Protein AF-A0A0V1B555-F1 (afdb_monomer)

Structure (mmCIF, N/CA/C/O backbone):
data_AF-A0A0V1B555-F1
#
_entry.id   AF-A0A0V1B555-F1
#
loop_
_atom_site.group_PDB
_atom_site.id
_atom_site.type_symbol
_atom_site.label_atom_id
_atom_site.label_alt_id
_atom_site.label_comp_id
_atom_site.label_asym_id
_atom_site.label_entity_id
_atom_site.label_seq_id
_atom_site.pdbx_PDB_ins_code
_atom_site.Cartn_x
_atom_site.Cartn_y
_atom_site.Cartn_z
_atom_site.occupancy
_atom_site.B_iso_or_equiv
_atom_site.auth_seq_id
_atom_site.auth_comp_id
_atom_site.auth_asym_id
_atom_site.auth_atom_id
_atom_site.pdbx_PDB_model_num
ATOM 1 N N . LEU A 1 1 ? -11.849 28.705 -17.197 1.00 39.59 1 LEU A N 1
ATOM 2 C CA . LEU A 1 1 ? -11.695 29.721 -18.259 1.00 39.59 1 LEU A CA 1
ATOM 3 C C . LEU A 1 1 ? -12.670 30.840 -17.964 1.00 39.59 1 LEU A C 1
ATOM 5 O O . LEU A 1 1 ? -13.853 30.551 -17.900 1.00 39.59 1 LEU A O 1
ATOM 9 N N . MET A 1 2 ? -12.175 32.055 -17.742 1.00 25.78 2 MET A N 1
ATOM 10 C CA . MET A 1 2 ? -12.916 33.311 -17.897 1.00 25.78 2 MET A CA 1
ATOM 11 C C . MET A 1 2 ? -11.899 34.450 -17.825 1.00 25.78 2 MET A C 1
ATOM 13 O O . MET A 1 2 ? -11.070 34.484 -16.919 1.00 25.78 2 MET A O 1
ATOM 17 N N . THR A 1 3 ? -11.952 35.348 -18.799 1.00 30.78 3 THR A N 1
ATOM 18 C CA . THR A 1 3 ? -11.217 36.614 -18.827 1.00 30.78 3 THR A CA 1
ATOM 19 C C . THR A 1 3 ? -12.235 37.735 -18.736 1.00 30.78 3 THR A C 1
ATOM 21 O O . THR A 1 3 ? -13.197 37.736 -19.501 1.00 30.78 3 THR A O 1
ATOM 24 N N . LEU A 1 4 ? -12.008 38.699 -17.850 1.00 29.58 4 LEU A N 1
ATOM 25 C CA . LEU A 1 4 ? -12.704 39.980 -17.871 1.00 29.58 4 LEU A CA 1
ATOM 26 C C . LEU A 1 4 ? -11.669 41.069 -18.128 1.00 29.58 4 LEU A C 1
ATOM 28 O O . LEU A 1 4 ? -10.691 41.181 -17.390 1.00 29.58 4 LEU A O 1
ATOM 32 N N . ALA A 1 5 ? -11.886 41.843 -19.188 1.00 42.44 5 ALA A N 1
ATOM 33 C CA . ALA A 1 5 ? -11.232 43.130 -19.349 1.00 42.44 5 ALA A CA 1
ATOM 34 C C . ALA A 1 5 ? -11.948 44.143 -18.445 1.00 42.44 5 ALA A C 1
ATOM 36 O O . ALA A 1 5 ? -13.176 44.137 -18.354 1.00 42.44 5 ALA A O 1
ATOM 37 N N . GLY A 1 6 ? -11.182 44.992 -17.770 1.00 32.12 6 GLY A N 1
ATOM 38 C CA . GLY A 1 6 ? -11.702 46.016 -16.874 1.00 32.12 6 GLY A CA 1
ATOM 39 C C . GLY A 1 6 ? -10.570 46.932 -16.439 1.00 32.12 6 GLY A C 1
ATOM 40 O O . GLY A 1 6 ? -9.560 46.468 -15.911 1.00 32.12 6 GLY A O 1
ATOM 41 N N . GLU A 1 7 ? -10.716 48.221 -16.718 1.00 39.16 7 GLU A N 1
ATOM 42 C CA . GLU A 1 7 ? -9.719 49.230 -16.375 1.00 39.16 7 GLU A CA 1
ATOM 43 C C . GLU A 1 7 ? -9.753 49.582 -14.878 1.00 39.16 7 GLU A C 1
ATOM 45 O O . GLU A 1 7 ? -10.722 49.316 -14.170 1.00 39.16 7 GLU A O 1
ATOM 50 N N . GLN A 1 8 ? -8.647 50.169 -14.418 1.00 44.22 8 GLN A N 1
ATOM 51 C CA . GLN A 1 8 ? -8.380 50.760 -13.099 1.00 44.22 8 GLN A CA 1
ATOM 52 C C . GLN A 1 8 ? -9.547 50.837 -12.083 1.00 44.22 8 GLN A C 1
ATOM 54 O O . GLN A 1 8 ? -10.144 51.893 -11.887 1.00 44.22 8 GLN A O 1
ATOM 59 N N . LEU A 1 9 ? -9.764 49.774 -11.301 1.00 38.91 9 LEU A N 1
ATOM 60 C CA . LEU A 1 9 ? -10.493 49.844 -10.027 1.00 38.91 9 LEU A CA 1
ATOM 61 C C . LEU A 1 9 ? -9.848 48.911 -8.992 1.00 38.91 9 LEU A C 1
ATOM 63 O O . LEU A 1 9 ? -9.563 47.753 -9.284 1.00 38.91 9 LEU A O 1
ATOM 67 N N . PHE A 1 10 ? -9.619 49.412 -7.772 1.00 48.78 10 PHE A N 1
ATOM 68 C CA . PHE A 1 10 ? -9.087 48.637 -6.642 1.00 48.78 10 PHE A CA 1
ATOM 69 C C . PHE A 1 10 ? -10.227 48.060 -5.778 1.00 48.78 10 PHE A C 1
ATOM 71 O O . PHE A 1 10 ? -10.895 48.833 -5.088 1.00 48.78 10 PHE A O 1
ATOM 78 N N . PRO A 1 11 ? -10.387 46.729 -5.665 1.00 44.84 11 PRO A N 1
ATOM 79 C CA . PRO A 1 11 ? -11.173 46.108 -4.607 1.00 44.84 11 PRO A CA 1
ATOM 80 C C . PRO A 1 11 ? -10.235 45.593 -3.504 1.00 44.84 11 PRO A C 1
ATOM 82 O O . PRO A 1 11 ? -9.543 44.592 -3.674 1.00 44.84 11 PRO A O 1
ATOM 85 N N . LYS A 1 12 ? -10.212 46.254 -2.337 1.00 46.78 12 LYS A N 1
ATOM 86 C CA . LYS A 1 12 ? -9.406 45.801 -1.179 1.00 46.78 12 LYS A CA 1
ATOM 87 C C . LYS A 1 12 ? -9.960 44.556 -0.465 1.00 46.78 12 LYS A C 1
ATOM 89 O O . LYS A 1 12 ? -9.291 44.032 0.419 1.00 46.78 12 LYS A O 1
ATOM 94 N N . HIS A 1 13 ? -11.140 44.070 -0.852 1.00 40.22 13 HIS A N 1
ATOM 95 C CA . HIS A 1 13 ? -11.745 42.852 -0.317 1.00 40.22 13 HIS A CA 1
ATOM 96 C C . HIS A 1 13 ? -12.261 41.960 -1.447 1.00 40.22 13 HIS A C 1
ATOM 98 O O . HIS A 1 13 ? -13.140 42.359 -2.208 1.00 40.22 13 HIS A O 1
ATOM 104 N N . PHE A 1 14 ? -11.755 40.728 -1.508 1.00 44.47 14 PHE A N 1
ATOM 105 C CA . PHE A 1 14 ? -12.387 39.651 -2.263 1.00 44.47 14 PHE A CA 1
ATOM 106 C C . PHE A 1 14 ? -13.458 39.008 -1.380 1.00 44.47 14 PHE A C 1
ATOM 108 O O . PHE A 1 14 ? -13.135 38.373 -0.377 1.00 44.47 14 PHE A O 1
ATOM 115 N N . VAL A 1 15 ? -14.727 39.177 -1.751 1.00 47.31 15 VAL A N 1
ATOM 116 C CA . VAL A 1 15 ? -15.867 38.495 -1.127 1.00 47.31 15 VAL A CA 1
ATOM 117 C C . VAL A 1 15 ? -16.459 37.543 -2.161 1.00 47.31 15 VAL A C 1
ATOM 119 O O . VAL A 1 15 ? -16.786 37.956 -3.270 1.00 47.31 15 VAL A O 1
ATOM 122 N N . GLY A 1 16 ? -16.570 36.264 -1.813 1.00 51.78 16 GLY A N 1
ATOM 123 C CA . GLY A 1 16 ? -17.077 35.225 -2.704 1.00 51.78 16 GLY A CA 1
ATOM 124 C C . GLY A 1 16 ? -17.182 33.876 -1.998 1.00 51.78 16 GLY A C 1
ATOM 125 O O . GLY A 1 16 ? -16.506 33.633 -0.997 1.00 51.78 16 GLY A O 1
ATOM 126 N N . LEU A 1 17 ? -18.046 33.002 -2.511 1.00 43.44 17 LEU A N 1
ATOM 127 C CA . LEU A 1 17 ? -18.261 31.666 -1.957 1.00 43.44 17 LEU A CA 1
ATOM 128 C C . LEU A 1 17 ? -17.142 30.717 -2.406 1.00 43.44 17 LEU A C 1
ATOM 130 O O . LEU A 1 17 ? -17.042 30.365 -3.582 1.00 43.44 17 LEU A O 1
ATOM 134 N N . PHE A 1 18 ? -16.316 30.273 -1.457 1.00 46.25 18 PHE A N 1
ATOM 135 C CA . PHE A 1 18 ? -15.329 29.216 -1.678 1.00 46.25 18 PHE A CA 1
ATOM 136 C C . PHE A 1 18 ? -16.022 27.850 -1.775 1.00 46.25 18 PHE A C 1
ATOM 138 O O . PHE A 1 18 ? -16.146 27.129 -0.790 1.00 46.25 18 PHE A O 1
ATOM 145 N N . MET A 1 19 ? -16.463 27.499 -2.982 1.00 44.47 19 MET A N 1
ATOM 146 C CA . MET A 1 19 ? -16.998 26.175 -3.305 1.00 44.47 19 MET A CA 1
ATOM 147 C C . MET A 1 19 ? -15.840 25.185 -3.540 1.00 44.47 19 MET A C 1
ATOM 149 O O . MET A 1 19 ? -14.990 25.462 -4.395 1.00 44.47 19 MET A O 1
ATOM 153 N N . PRO A 1 20 ? -15.775 24.028 -2.853 1.00 46.34 20 PRO A N 1
ATOM 154 C CA . PRO A 1 20 ? -14.777 23.008 -3.157 1.00 46.34 20 PRO A CA 1
ATOM 155 C C . PRO A 1 20 ? -15.030 22.428 -4.557 1.00 46.34 20 PRO A C 1
ATOM 157 O O . PRO A 1 20 ? -16.097 21.885 -4.852 1.00 46.34 20 PRO A O 1
ATOM 160 N N . LYS A 1 21 ? -14.039 22.538 -5.450 1.00 44.16 21 LYS A N 1
ATOM 161 C CA . LYS A 1 21 ? -14.103 21.896 -6.768 1.00 44.16 21 LYS A CA 1
ATOM 162 C C . LYS A 1 21 ? -13.955 20.386 -6.582 1.00 44.16 21 LYS A C 1
ATOM 164 O O . LYS A 1 21 ? -12.920 19.940 -6.102 1.00 44.16 21 LYS A O 1
ATOM 169 N N . GLN A 1 22 ? -14.952 19.621 -7.023 1.00 46.81 22 GLN A N 1
ATOM 170 C CA . GLN A 1 22 ? -14.894 18.159 -7.032 1.00 46.81 22 GLN A CA 1
ATOM 171 C C . GLN A 1 22 ? -13.668 17.674 -7.825 1.00 46.81 22 GLN A C 1
ATOM 173 O O . GLN A 1 22 ? -13.570 17.894 -9.035 1.00 46.81 22 GLN A O 1
ATOM 178 N N . SER A 1 23 ? -12.748 17.015 -7.129 1.00 52.19 23 SER A N 1
ATOM 179 C CA . SER A 1 23 ? -11.781 16.080 -7.697 1.00 52.19 23 SER A CA 1
ATOM 180 C C . SER A 1 23 ? -12.293 14.649 -7.500 1.00 52.19 23 SER A C 1
ATOM 182 O O . SER A 1 23 ? -13.244 14.420 -6.753 1.00 52.19 23 SER A O 1
ATOM 184 N N . CYS A 1 24 ? -11.674 13.680 -8.174 1.00 56.44 24 CYS A N 1
ATOM 185 C CA . CYS A 1 24 ? -11.941 12.253 -7.954 1.00 56.44 24 CYS A CA 1
ATOM 186 C C . CYS A 1 24 ? -11.013 11.677 -6.864 1.00 56.44 24 CYS A C 1
ATOM 188 O O . CYS A 1 24 ? -10.615 10.518 -6.937 1.00 56.44 24 CYS A O 1
ATOM 190 N N . ASP A 1 25 ? -10.611 12.513 -5.900 1.00 63.56 25 ASP A N 1
ATOM 191 C CA . ASP A 1 25 ? -9.668 12.143 -4.847 1.00 63.56 25 ASP A CA 1
ATOM 192 C C . ASP A 1 25 ? -10.384 11.356 -3.750 1.00 63.56 25 ASP A C 1
ATOM 194 O O . ASP A 1 25 ? -11.178 11.907 -2.984 1.00 63.56 25 ASP A O 1
ATOM 198 N N . VAL A 1 26 ? -10.068 10.067 -3.663 1.00 73.06 26 VAL A N 1
ATOM 199 C CA . VAL A 1 26 ? -10.428 9.229 -2.521 1.00 73.06 26 VAL A CA 1
ATOM 200 C C . VAL A 1 26 ? -9.321 9.343 -1.479 1.00 73.06 26 VAL A C 1
ATOM 202 O O . VAL A 1 26 ? -8.134 9.313 -1.807 1.00 73.06 26 VAL A O 1
ATOM 205 N N . TYR A 1 27 ? -9.702 9.472 -0.213 1.00 83.81 27 TYR A N 1
ATOM 206 C CA . TYR A 1 27 ? -8.771 9.443 0.909 1.00 83.81 27 TYR A CA 1
ATOM 207 C C . TYR A 1 27 ? -8.945 8.142 1.688 1.00 83.81 27 TYR A C 1
ATOM 209 O O . TYR A 1 27 ? -10.060 7.628 1.805 1.00 83.81 27 TYR A O 1
ATOM 217 N N . GLN A 1 28 ? -7.850 7.621 2.237 1.00 88.88 28 GLN A N 1
ATOM 218 C CA . GLN A 1 28 ? -7.858 6.420 3.069 1.00 88.88 28 GLN A CA 1
ATOM 219 C C . GLN A 1 28 ? -7.066 6.640 4.361 1.00 88.88 28 GLN A C 1
ATOM 221 O O . GLN A 1 28 ? -6.135 7.444 4.394 1.00 88.88 28 GLN A O 1
ATOM 226 N N . ALA A 1 29 ? -7.408 5.898 5.410 1.00 92.00 29 ALA A N 1
ATOM 227 C CA . ALA A 1 29 ? -6.605 5.781 6.624 1.00 92.00 29 ALA A CA 1
ATOM 228 C C . ALA A 1 29 ? -6.558 4.316 7.069 1.00 92.00 29 ALA A C 1
ATOM 230 O O . ALA A 1 29 ? -7.604 3.669 7.152 1.00 92.00 29 ALA A O 1
ATOM 231 N N . VAL A 1 30 ? -5.362 3.800 7.362 1.00 93.38 30 VAL A N 1
ATOM 232 C CA . VAL A 1 30 ? -5.159 2.457 7.932 1.00 93.38 30 VAL A CA 1
ATOM 233 C C . VAL A 1 30 ? -5.127 2.585 9.451 1.00 93.38 30 VAL A C 1
ATOM 235 O O . VAL A 1 30 ? -4.248 3.251 9.992 1.00 93.38 30 VAL A O 1
ATOM 238 N N . LEU A 1 31 ? -6.100 1.985 10.135 1.00 93.06 31 LEU A N 1
ATOM 239 C CA . LEU A 1 31 ? -6.345 2.200 11.559 1.00 93.06 31 LEU A CA 1
ATOM 240 C C . LEU A 1 31 ? -5.740 1.060 12.392 1.00 93.06 31 LEU A C 1
ATOM 242 O O . LEU A 1 31 ? -6.111 -0.104 12.229 1.00 93.06 31 LEU A O 1
ATOM 246 N N . SER A 1 32 ? -4.823 1.414 13.292 1.00 91.44 32 SER A N 1
ATOM 247 C CA . SER A 1 32 ? -4.041 0.510 14.145 1.00 91.44 32 SER A CA 1
ATOM 248 C C . SER A 1 32 ? -4.219 0.858 15.625 1.00 91.44 32 SER A C 1
ATOM 250 O O . SER A 1 32 ? -4.327 2.032 15.982 1.00 91.44 32 SER A O 1
ATOM 252 N N . GLU A 1 33 ? -4.177 -0.160 16.488 1.00 86.12 33 GLU A N 1
ATOM 253 C CA . GLU A 1 33 ? -4.233 -0.034 17.954 1.00 86.12 33 GLU A CA 1
ATOM 254 C C . GLU A 1 33 ? -3.031 0.712 18.564 1.00 86.12 33 GLU A C 1
ATOM 256 O O . GLU A 1 33 ? -3.071 1.077 19.733 1.00 86.12 33 GLU A O 1
ATOM 261 N N . ASN A 1 34 ? -1.928 0.906 17.826 1.00 76.06 34 ASN A N 1
ATOM 262 C CA . ASN A 1 34 ? -0.673 1.443 18.377 1.00 76.06 34 ASN A CA 1
ATOM 263 C C . ASN A 1 34 ? -0.126 2.664 17.608 1.00 76.06 34 ASN A C 1
ATOM 265 O O . ASN A 1 34 ? 1.043 3.043 17.757 1.00 76.06 34 ASN A O 1
ATOM 269 N N . PHE A 1 35 ? -0.946 3.312 16.769 1.00 65.31 35 PHE A N 1
ATOM 270 C CA . PHE A 1 35 ? -0.490 4.437 15.945 1.00 65.31 35 PHE A CA 1
ATOM 271 C C . PHE A 1 35 ? -0.293 5.725 16.771 1.00 65.31 35 PHE A C 1
ATOM 273 O O . PHE A 1 35 ? -1.181 6.571 16.913 1.00 65.31 35 PHE A O 1
ATOM 280 N N . ASN A 1 36 ? 0.917 5.869 17.320 1.00 60.22 36 ASN A N 1
ATOM 281 C CA . ASN A 1 36 ? 1.282 6.891 18.314 1.00 60.22 36 ASN A CA 1
ATOM 282 C C . ASN A 1 36 ? 0.431 6.789 19.596 1.00 60.22 36 ASN A C 1
ATOM 284 O O . ASN A 1 36 ? 0.017 7.801 20.160 1.00 60.22 36 ASN A O 1
ATOM 288 N N . MET A 1 37 ? 0.183 5.555 20.040 1.00 60.84 37 MET A N 1
ATOM 289 C CA . MET A 1 37 ? -0.462 5.214 21.312 1.00 60.84 37 MET A CA 1
ATOM 290 C C . MET A 1 37 ? 0.530 4.451 22.209 1.00 60.84 37 MET A C 1
ATOM 292 O O . MET A 1 37 ? 1.679 4.234 21.824 1.00 60.84 37 MET A O 1
ATOM 296 N N . THR A 1 38 ? 0.109 4.087 23.421 1.00 58.47 38 THR A N 1
ATOM 297 C CA . THR A 1 38 ? 0.900 3.297 24.383 1.00 58.47 38 THR A CA 1
ATOM 298 C C . THR A 1 38 ? 0.174 2.000 24.737 1.00 58.47 38 THR A C 1
ATOM 300 O O . THR A 1 38 ? -0.088 1.717 25.906 1.00 58.47 38 THR A O 1
ATOM 303 N N . THR A 1 39 ? -0.191 1.234 23.712 1.00 61.59 39 THR A N 1
ATOM 304 C CA . THR A 1 39 ? -0.927 -0.028 23.848 1.00 61.59 39 THR A CA 1
ATOM 305 C C . THR A 1 39 ? 0.059 -1.138 24.202 1.00 61.59 39 THR A C 1
ATOM 307 O O . THR A 1 39 ? 0.916 -1.487 23.392 1.00 61.59 39 THR A O 1
ATOM 310 N N . GLN A 1 40 ? -0.008 -1.636 25.441 1.00 60.75 40 GLN A N 1
ATOM 311 C CA . GLN A 1 40 ? 0.997 -2.560 25.989 1.00 60.75 40 GLN A CA 1
ATOM 312 C C . GLN A 1 40 ? 0.835 -3.996 25.472 1.00 60.75 40 GLN A C 1
ATOM 314 O O . GLN A 1 40 ? 1.833 -4.664 25.218 1.00 60.75 40 GLN A O 1
ATOM 319 N N . GLU A 1 41 ? -0.405 -4.442 25.260 1.00 73.94 41 GLU A N 1
ATOM 320 C CA . GLU A 1 41 ? -0.735 -5.746 24.680 1.00 73.94 41 GLU A CA 1
ATOM 321 C C . GLU A 1 41 ? -1.748 -5.540 23.542 1.00 73.94 41 GLU A C 1
ATOM 323 O O . GLU A 1 41 ? -2.892 -5.173 23.819 1.00 73.94 41 GLU A O 1
ATOM 328 N N . PRO A 1 42 ? -1.354 -5.707 22.265 1.00 80.94 42 PRO A N 1
ATOM 329 C CA . PRO A 1 42 ? -2.267 -5.511 21.148 1.00 80.94 42 PRO A CA 1
ATOM 330 C C . PRO A 1 42 ? -3.131 -6.755 20.883 1.00 80.94 42 PRO A C 1
ATOM 332 O O . PRO A 1 42 ? -2.650 -7.890 20.917 1.00 80.94 42 PRO A O 1
ATOM 335 N N . ASN A 1 43 ? -4.403 -6.545 20.552 1.00 80.94 43 ASN A N 1
ATOM 336 C CA . ASN A 1 43 ? -5.395 -7.595 20.312 1.00 80.94 43 ASN A CA 1
ATOM 337 C C . ASN A 1 43 ? -5.408 -8.112 18.863 1.00 80.94 43 ASN A C 1
ATOM 339 O O . ASN A 1 43 ? -6.193 -9.009 18.540 1.00 80.94 43 ASN A O 1
ATOM 343 N N . GLY A 1 44 ? -4.570 -7.581 17.967 1.00 84.62 44 GLY A N 1
ATOM 344 C CA . GLY A 1 44 ? -4.577 -7.971 16.551 1.00 84.62 44 GLY A CA 1
ATOM 345 C C . GLY A 1 44 ? -5.815 -7.493 15.788 1.00 84.62 44 GLY A C 1
ATOM 346 O O . GLY A 1 44 ? -6.094 -8.013 14.702 1.00 84.62 44 GLY A O 1
ATOM 347 N N . THR A 1 45 ? -6.562 -6.542 16.354 1.00 88.50 45 THR A N 1
ATOM 348 C CA . THR A 1 45 ? -7.688 -5.865 15.720 1.00 88.50 45 THR A CA 1
ATOM 349 C C . THR A 1 45 ? -7.178 -4.653 14.939 1.00 88.50 45 THR A C 1
ATOM 351 O O . THR A 1 45 ? -6.239 -3.959 15.316 1.00 88.50 45 THR A O 1
ATOM 354 N N . ALA A 1 46 ? -7.772 -4.432 13.773 1.00 93.25 46 ALA A N 1
ATOM 355 C CA . ALA A 1 46 ? -7.397 -3.364 12.859 1.00 93.25 46 ALA A CA 1
ATOM 356 C C . ALA A 1 46 ? -8.629 -2.886 12.093 1.00 93.25 46 ALA A C 1
ATOM 358 O O . ALA A 1 46 ? -9.671 -3.555 12.070 1.00 93.25 46 ALA A O 1
ATOM 359 N N . GLY A 1 47 ? -8.496 -1.746 11.423 1.00 93.62 47 GLY A N 1
ATOM 360 C CA . GLY A 1 47 ? -9.535 -1.224 10.553 1.00 93.62 47 GLY A CA 1
ATOM 361 C C . GLY A 1 47 ? -9.005 -0.342 9.433 1.00 93.62 47 GLY A C 1
ATOM 362 O O . GLY A 1 47 ? -7.805 -0.111 9.298 1.00 93.62 47 GLY A O 1
ATOM 363 N N . TYR A 1 48 ? -9.925 0.181 8.633 1.00 93.88 48 TYR A N 1
ATOM 364 C CA . TYR A 1 48 ? -9.653 1.269 7.704 1.00 93.88 48 TYR A CA 1
ATOM 365 C C . TYR A 1 48 ? -10.830 2.231 7.618 1.00 93.88 48 TYR A C 1
ATOM 367 O O . TYR A 1 48 ? -11.981 1.835 7.808 1.00 93.88 48 TYR A O 1
ATOM 375 N N . ALA A 1 49 ? -10.541 3.475 7.245 1.00 91.69 49 ALA A N 1
ATOM 376 C CA . ALA A 1 49 ? -11.529 4.441 6.784 1.00 91.69 49 ALA A CA 1
ATOM 377 C C . ALA A 1 49 ? -11.289 4.760 5.303 1.00 91.69 49 ALA A C 1
ATOM 379 O O . ALA A 1 49 ? -10.158 5.042 4.916 1.00 91.69 49 ALA A O 1
ATOM 380 N N . ILE A 1 50 ? -12.349 4.757 4.495 1.00 87.75 50 ILE A N 1
ATOM 381 C CA . ILE A 1 50 ? -12.390 5.385 3.167 1.00 87.75 50 ILE A CA 1
ATOM 382 C C . ILE A 1 50 ? -13.236 6.649 3.286 1.00 87.75 50 ILE A C 1
ATOM 384 O O . ILE A 1 50 ? -14.358 6.584 3.791 1.00 87.75 50 ILE A O 1
ATOM 388 N N . ILE A 1 51 ? -12.702 7.787 2.844 1.00 84.81 51 ILE A N 1
ATOM 389 C CA . ILE A 1 51 ? -13.257 9.122 3.089 1.00 84.81 51 ILE A CA 1
ATOM 390 C C . ILE A 1 51 ? -13.462 9.846 1.749 1.00 84.81 51 ILE A C 1
ATOM 392 O O . ILE A 1 51 ? -12.534 9.983 0.950 1.00 84.81 51 ILE A O 1
ATOM 396 N N . GLU A 1 52 ? -14.688 10.320 1.516 1.00 79.44 52 GLU A N 1
ATOM 397 C CA . GLU A 1 52 ? -15.120 11.030 0.305 1.00 79.44 52 GLU A CA 1
ATOM 398 C C . GLU A 1 52 ? -15.482 12.484 0.653 1.00 79.44 52 GLU A C 1
ATOM 400 O O . GLU A 1 52 ? -16.303 12.744 1.536 1.00 79.44 52 GLU A O 1
ATOM 405 N N . ILE A 1 53 ? -14.873 13.437 -0.052 1.00 76.44 53 ILE A N 1
ATOM 406 C CA . ILE A 1 53 ? -15.006 14.882 0.178 1.00 76.44 53 ILE A CA 1
ATOM 407 C C . ILE A 1 53 ? -16.176 15.431 -0.652 1.00 76.44 53 ILE A C 1
ATOM 409 O O . ILE A 1 53 ? -16.119 15.440 -1.882 1.00 76.44 53 ILE A O 1
ATOM 413 N N . LEU A 1 54 ? -17.242 15.896 0.008 1.00 72.88 54 LEU A N 1
ATOM 414 C CA . LEU A 1 54 ? -18.447 16.387 -0.665 1.00 72.88 54 LEU A CA 1
ATOM 415 C C . LEU A 1 54 ? -18.368 17.879 -1.041 1.00 72.88 54 LEU A C 1
ATOM 417 O O . LEU A 1 54 ? -17.521 18.644 -0.576 1.00 72.88 54 LEU A O 1
ATOM 421 N N . LYS A 1 55 ? -19.309 18.305 -1.894 1.00 67.31 55 LYS A N 1
ATOM 422 C CA . LYS A 1 55 ? -19.448 19.690 -2.389 1.00 67.31 55 LYS A CA 1
ATOM 423 C C . LYS A 1 55 ? -19.997 20.678 -1.351 1.00 67.31 55 LYS A C 1
ATOM 425 O O . LYS A 1 55 ? -19.837 21.880 -1.525 1.00 67.31 55 LYS A O 1
ATOM 430 N N . ASP A 1 56 ? -20.655 20.175 -0.312 1.00 65.19 56 ASP A N 1
ATOM 431 C CA . ASP A 1 56 ? -21.364 20.913 0.747 1.00 65.19 56 ASP A CA 1
ATOM 432 C C . ASP A 1 56 ? -20.511 21.123 2.015 1.00 65.19 56 ASP A C 1
ATOM 434 O O . ASP A 1 56 ? -21.019 21.481 3.077 1.00 65.19 56 ASP A O 1
ATOM 438 N N . SER A 1 57 ? -19.200 20.895 1.906 1.00 66.56 57 SER A N 1
ATOM 439 C CA . SER A 1 57 ? -18.235 20.909 3.006 1.00 66.56 57 SER A CA 1
ATOM 440 C C . SER A 1 57 ? -18.392 19.809 4.078 1.00 66.56 57 SER A C 1
ATOM 442 O O . SER A 1 57 ? -17.699 19.861 5.103 1.00 66.56 57 SER A O 1
ATOM 444 N N . ALA A 1 58 ? -19.205 18.775 3.840 1.00 73.19 58 ALA A N 1
ATOM 445 C CA . ALA A 1 58 ? -19.171 17.535 4.616 1.00 73.19 58 ALA A CA 1
ATOM 446 C C . ALA A 1 58 ? -18.194 16.498 4.017 1.00 73.19 58 ALA A C 1
ATOM 448 O O . ALA A 1 58 ? -17.755 16.607 2.870 1.00 73.19 58 ALA A O 1
ATOM 449 N N . ALA A 1 59 ? -17.858 15.461 4.786 1.00 79.38 59 ALA A N 1
ATOM 450 C CA . ALA A 1 59 ? -17.186 14.268 4.266 1.00 79.38 59 ALA A CA 1
ATOM 451 C C . ALA A 1 59 ? -17.972 13.005 4.621 1.00 79.38 59 ALA A C 1
ATOM 453 O O . ALA A 1 59 ? -18.338 12.808 5.779 1.00 79.38 59 ALA A O 1
ATOM 454 N N . LYS A 1 60 ? -18.207 12.127 3.644 1.00 80.94 60 LYS A N 1
ATOM 455 C CA . LYS A 1 60 ? -18.708 10.774 3.919 1.00 80.94 60 LYS A CA 1
ATOM 456 C C . LYS A 1 60 ? -17.548 9.883 4.324 1.00 80.94 60 LYS A C 1
ATOM 458 O O . LYS A 1 60 ? -16.440 10.046 3.815 1.00 80.94 60 LYS A O 1
ATOM 463 N N . TYR A 1 61 ? -17.823 8.900 5.171 1.00 85.88 61 TYR A N 1
ATOM 464 C CA . TYR A 1 61 ? -16.882 7.821 5.448 1.00 85.88 61 TYR A CA 1
ATOM 465 C C . TYR A 1 61 ? -17.549 6.451 5.323 1.00 85.88 61 TYR A C 1
ATOM 467 O O . TYR A 1 61 ? -18.740 6.292 5.600 1.00 85.88 61 TYR A O 1
ATOM 475 N N . LYS A 1 62 ? -16.745 5.458 4.944 1.00 86.56 62 LYS A N 1
ATOM 476 C CA . LYS A 1 62 ? -17.014 4.026 5.104 1.00 86.56 62 LYS A CA 1
ATOM 477 C C . LYS A 1 62 ? -15.886 3.469 5.969 1.00 86.56 62 LYS A C 1
ATOM 479 O O . LYS A 1 62 ? -14.725 3.603 5.586 1.00 86.56 62 LYS A O 1
ATOM 484 N N . VAL A 1 63 ? -16.203 2.885 7.122 1.00 89.19 63 VAL A N 1
ATOM 485 C CA . VAL A 1 63 ? -15.211 2.320 8.049 1.00 89.19 63 VAL A CA 1
ATOM 486 C C . VAL A 1 63 ? -15.418 0.820 8.176 1.00 89.19 63 VAL A C 1
ATOM 488 O O . VAL A 1 63 ? -16.522 0.361 8.473 1.00 89.19 63 VAL A O 1
ATOM 491 N N . LYS A 1 64 ? -14.342 0.058 7.969 1.00 90.31 64 LYS A N 1
ATOM 492 C CA . LYS A 1 64 ? -14.298 -1.387 8.195 1.00 90.31 64 LYS A CA 1
ATOM 493 C C . LYS A 1 64 ? -13.424 -1.677 9.408 1.00 90.31 64 LYS A C 1
ATOM 495 O O . LYS A 1 64 ? -12.306 -1.179 9.473 1.00 90.31 64 LYS A O 1
ATOM 500 N N . VAL A 1 65 ? -13.903 -2.517 10.320 1.00 90.38 65 VAL A N 1
ATOM 501 C CA . VAL A 1 65 ? -13.157 -3.006 11.490 1.00 90.38 65 VAL A CA 1
ATOM 502 C C . VAL A 1 65 ? -13.202 -4.536 11.501 1.00 90.38 65 VAL A C 1
ATOM 504 O O . VAL A 1 65 ? -14.136 -5.149 10.973 1.00 90.38 65 VAL A O 1
ATOM 507 N N . ALA A 1 66 ? -12.174 -5.176 12.053 1.00 89.31 66 ALA A N 1
ATOM 508 C CA . ALA A 1 66 ? -12.137 -6.618 12.268 1.00 89.31 66 ALA A CA 1
ATOM 509 C C . ALA A 1 66 ? -12.272 -6.938 13.760 1.00 89.31 66 ALA A C 1
ATOM 511 O O . ALA A 1 66 ? -11.387 -6.559 14.511 1.00 89.31 66 ALA A O 1
ATOM 512 N N . ASP A 1 67 ? -13.313 -7.683 14.146 1.00 74.44 67 ASP A N 1
ATOM 513 C CA . ASP A 1 67 ? -13.540 -8.193 15.511 1.00 74.44 67 ASP A CA 1
ATOM 514 C C . ASP A 1 67 ? -13.548 -7.094 16.595 1.00 74.44 67 ASP A C 1
ATOM 516 O O . ASP A 1 67 ? -12.545 -6.808 17.252 1.00 74.44 67 ASP A O 1
ATOM 520 N N . PHE A 1 68 ? -14.704 -6.442 16.735 1.00 75.19 68 PHE A N 1
ATOM 521 C CA . PHE A 1 68 ? -14.946 -5.329 17.652 1.00 75.19 68 PHE A CA 1
ATOM 522 C C . PHE A 1 68 ? -16.367 -5.416 18.235 1.00 75.19 68 PHE A C 1
ATOM 524 O O . PHE A 1 68 ? -17.277 -5.896 17.559 1.00 75.19 68 PHE A O 1
ATOM 531 N N . LYS A 1 69 ? -16.561 -4.953 19.478 1.00 74.25 69 LYS A N 1
ATOM 532 C CA . LYS A 1 69 ? -17.855 -4.964 20.178 1.00 74.25 69 LYS A CA 1
ATOM 533 C C . LYS A 1 69 ? -18.580 -3.634 20.001 1.00 74.25 69 LYS A C 1
ATOM 535 O O . LYS A 1 69 ? -18.168 -2.633 20.575 1.00 74.25 69 LYS A O 1
ATOM 540 N N . GLU A 1 70 ? -19.677 -3.638 19.250 1.00 71.94 70 GLU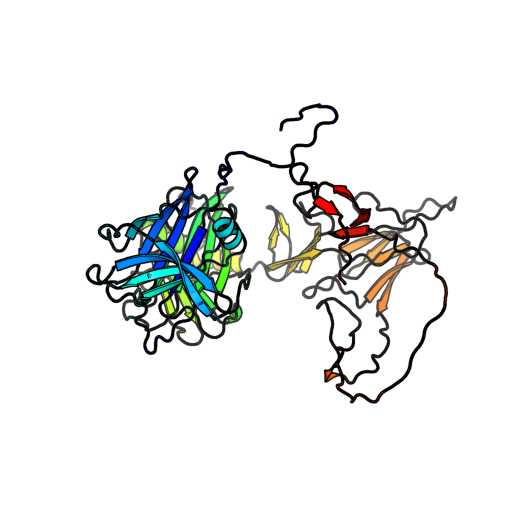 A N 1
ATOM 541 C CA . GLU A 1 70 ? -20.431 -2.424 18.887 1.00 71.94 70 GLU A CA 1
ATOM 542 C C . GLU A 1 70 ? -20.872 -1.591 20.105 1.00 71.94 70 GLU A C 1
ATOM 544 O O . GLU A 1 70 ? -20.813 -0.367 20.055 1.00 71.94 70 GLU A O 1
ATOM 549 N N . GLU A 1 71 ? -21.189 -2.260 21.219 1.00 68.75 71 GLU A N 1
ATOM 550 C CA . GLU A 1 71 ? -21.522 -1.690 22.538 1.00 68.75 71 GLU A CA 1
ATOM 551 C C . GLU A 1 71 ? -20.444 -0.765 23.138 1.00 68.75 71 GLU A C 1
ATOM 553 O O . GLU A 1 71 ? -20.706 -0.103 24.133 1.00 68.75 71 GLU A O 1
ATOM 558 N N . GLN A 1 72 ? -19.227 -0.741 22.585 1.00 68.94 72 GLN A N 1
ATOM 559 C CA . GLN A 1 72 ? -18.104 0.054 23.093 1.00 68.94 72 GLN A CA 1
ATOM 560 C C . GLN A 1 72 ? -17.739 1.242 22.187 1.00 68.94 72 GLN A C 1
ATOM 562 O O . GLN A 1 72 ? -16.672 1.819 22.372 1.00 68.94 72 GLN A O 1
ATOM 567 N N . LEU A 1 73 ? -18.544 1.589 21.172 1.00 78.12 73 LEU A N 1
ATOM 568 C CA . LEU A 1 73 ? -18.221 2.662 20.220 1.00 78.12 73 LEU A CA 1
ATOM 569 C C . LEU A 1 73 ? -19.004 3.950 20.475 1.00 78.12 73 LEU A C 1
ATOM 571 O O . LEU A 1 73 ? -20.200 4.023 20.209 1.00 78.12 73 LEU A O 1
ATOM 575 N N . TYR A 1 74 ? -18.278 5.014 20.812 1.00 77.75 74 TYR A N 1
ATOM 576 C CA . TYR A 1 74 ? -18.811 6.375 20.812 1.00 77.75 74 TYR A CA 1
ATOM 577 C C . TYR A 1 74 ? -18.966 6.930 19.392 1.00 77.75 74 TYR A C 1
ATOM 579 O O . TYR A 1 74 ? -20.027 7.421 18.998 1.00 77.75 74 TYR A O 1
ATOM 587 N N . GLY A 1 75 ? -17.898 6.841 18.594 1.00 83.75 75 GLY A N 1
ATOM 588 C CA . GLY A 1 75 ? -17.898 7.379 17.241 1.00 83.75 75 GLY A CA 1
ATOM 589 C C . GLY A 1 75 ? -16.533 7.460 16.574 1.00 83.75 75 GLY A C 1
ATOM 590 O O . GLY A 1 75 ? -15.539 6.882 17.021 1.00 83.75 75 GLY A O 1
ATOM 591 N N . PHE A 1 76 ? -16.515 8.202 15.468 1.00 87.38 76 PHE A N 1
ATOM 592 C CA . PHE A 1 76 ? -15.334 8.465 14.660 1.00 87.38 76 PHE A CA 1
ATOM 593 C C . PHE A 1 76 ? -15.028 9.958 14.621 1.00 87.38 76 PHE A C 1
ATOM 595 O O . PHE A 1 76 ? -15.912 10.787 14.383 1.00 87.38 76 PHE A O 1
ATOM 602 N N . THR A 1 77 ? -13.758 10.301 14.788 1.00 87.38 77 THR A N 1
ATOM 603 C CA . THR A 1 77 ? -13.265 11.676 14.736 1.00 87.38 77 THR A CA 1
ATOM 604 C C . THR A 1 77 ? -12.245 11.838 13.613 1.00 87.38 77 THR A C 1
ATOM 606 O O . THR A 1 77 ? -11.540 10.906 13.218 1.00 87.38 77 THR A O 1
ATOM 609 N N . ILE A 1 78 ? -12.146 13.063 13.096 1.00 88.31 78 ILE A N 1
ATOM 610 C CA . ILE A 1 78 ? -10.934 13.523 12.423 1.00 88.31 78 ILE A CA 1
ATOM 611 C C . ILE A 1 78 ? -10.225 14.487 13.364 1.00 88.31 78 ILE A C 1
ATOM 613 O O . ILE A 1 78 ? -10.792 15.501 13.784 1.00 88.31 78 ILE A O 1
ATOM 617 N N . GLU A 1 79 ? -8.965 14.195 13.662 1.00 88.00 79 GLU A N 1
ATOM 618 C CA . GLU A 1 79 ? -8.096 15.045 14.464 1.00 88.00 79 GLU A CA 1
ATOM 619 C C . GLU A 1 79 ? -7.105 15.830 13.601 1.00 88.00 79 GLU A C 1
ATOM 621 O O . GLU A 1 79 ? -6.806 15.489 12.454 1.00 88.00 79 GLU A O 1
ATOM 626 N N . ARG A 1 80 ? -6.454 16.805 14.236 1.00 85.00 80 ARG A N 1
ATOM 627 C CA . ARG A 1 80 ? -5.091 17.210 13.880 1.00 85.00 80 ARG A CA 1
ATOM 628 C C . ARG A 1 80 ? -4.184 17.194 15.104 1.00 85.00 80 ARG A C 1
ATOM 630 O O . ARG A 1 80 ? -4.611 17.536 16.209 1.00 85.00 80 ARG A O 1
ATOM 637 N N . GLU A 1 81 ? -2.908 16.921 14.879 1.00 72.69 81 GLU A N 1
ATOM 638 C CA . GLU A 1 81 ? -1.873 17.135 15.886 1.00 72.69 81 GLU A CA 1
ATOM 639 C C . GLU A 1 81 ? -1.550 18.635 16.036 1.00 72.69 81 GLU A C 1
ATOM 641 O O . GLU A 1 81 ? -1.711 19.443 15.111 1.00 72.69 81 GLU A O 1
ATOM 646 N N . THR A 1 82 ? -1.122 19.043 17.231 1.00 68.19 82 THR A N 1
ATOM 647 C CA . THR A 1 82 ? -0.749 20.432 17.545 1.00 68.19 82 THR A CA 1
ATOM 648 C C . THR A 1 82 ? 0.740 20.548 17.874 1.00 68.19 82 THR A C 1
ATOM 650 O O . THR A 1 82 ? 1.396 19.558 18.172 1.00 68.19 82 THR A O 1
ATOM 653 N N . ARG A 1 83 ? 1.284 21.777 17.907 1.00 62.12 83 ARG A N 1
ATOM 654 C CA . ARG A 1 83 ? 2.697 22.063 18.263 1.00 62.12 83 ARG A CA 1
ATOM 655 C C . ARG A 1 83 ? 3.123 21.628 19.685 1.00 62.12 83 ARG A C 1
ATOM 657 O O . ARG A 1 83 ? 4.253 21.891 20.072 1.00 62.12 83 ARG A O 1
ATOM 664 N N . GLN A 1 84 ? 2.223 21.038 20.470 1.00 59.78 84 GLN A N 1
ATOM 665 C CA . GLN A 1 84 ? 2.468 20.516 21.821 1.00 59.78 84 GLN A CA 1
ATOM 666 C C . GLN A 1 84 ? 2.118 19.016 21.924 1.00 59.78 84 GLN A C 1
ATOM 668 O O . GLN A 1 84 ? 1.838 18.533 23.016 1.00 59.78 84 GLN A O 1
ATOM 673 N N . ASN A 1 85 ? 2.024 18.311 20.789 1.00 64.31 85 ASN A N 1
ATOM 674 C CA . ASN A 1 85 ? 1.570 16.917 20.652 1.00 64.31 85 ASN A CA 1
ATOM 675 C C . ASN A 1 85 ? 0.184 16.630 21.272 1.00 64.31 85 ASN A C 1
ATOM 677 O O . ASN A 1 85 ? -0.206 15.482 21.458 1.00 64.31 85 ASN A O 1
ATOM 681 N N . ARG A 1 86 ? -0.603 17.673 21.571 1.00 70.25 86 ARG A N 1
ATOM 682 C CA . ARG A 1 86 ? -1.993 17.527 22.014 1.00 70.25 86 ARG A CA 1
ATOM 683 C C . ARG A 1 86 ? -2.871 17.235 20.803 1.00 70.25 86 ARG A C 1
ATOM 685 O O . ARG A 1 86 ? -2.807 17.986 19.821 1.00 70.25 86 ARG A O 1
ATOM 692 N N . LYS A 1 87 ? -3.706 16.201 20.907 1.00 77.69 87 LYS A N 1
ATOM 693 C CA . LYS A 1 87 ? -4.804 15.925 19.974 1.00 77.69 87 LYS A CA 1
ATOM 694 C C . LYS A 1 87 ? -5.772 17.109 19.923 1.00 77.69 87 LYS A C 1
ATOM 696 O O . LYS A 1 87 ? -5.943 17.831 20.909 1.00 77.69 87 LYS A O 1
ATOM 701 N N . ARG A 1 88 ? -6.430 17.310 18.781 1.00 83.44 88 ARG A N 1
ATOM 702 C CA . ARG A 1 88 ? -7.618 18.166 18.681 1.00 83.44 88 ARG A CA 1
ATOM 703 C C . ARG A 1 88 ? -8.532 17.673 17.569 1.00 83.44 88 ARG A C 1
ATOM 705 O O . ARG A 1 88 ? -8.178 17.797 16.396 1.00 83.44 88 ARG A O 1
ATOM 712 N N . VAL A 1 89 ? -9.725 17.230 17.957 1.00 86.06 89 VAL A N 1
ATOM 713 C CA . VAL A 1 89 ? -10.852 16.957 17.058 1.00 86.06 89 VAL A CA 1
ATOM 714 C C . VAL A 1 89 ? -11.170 18.205 16.223 1.00 86.06 89 VAL A C 1
ATOM 716 O O . VAL A 1 89 ? -11.146 19.342 16.716 1.00 86.06 89 VAL A O 1
ATOM 719 N N . ILE A 1 90 ? -11.408 17.994 14.930 1.00 84.69 90 ILE A N 1
ATOM 720 C CA . ILE A 1 90 ? -11.807 19.019 13.954 1.00 84.69 90 ILE A CA 1
ATOM 721 C C . ILE A 1 90 ? -13.066 18.644 13.159 1.00 84.69 90 ILE A C 1
ATOM 723 O O . ILE A 1 90 ? -13.613 19.519 12.488 1.00 84.69 90 ILE A O 1
ATOM 727 N N . ALA A 1 91 ? -13.499 17.384 13.230 1.00 83.06 91 ALA A N 1
ATOM 728 C CA . ALA A 1 91 ? -14.820 16.897 12.847 1.00 83.06 91 ALA A CA 1
ATOM 729 C C . ALA A 1 91 ? -15.108 15.580 13.584 1.00 83.06 91 ALA A C 1
ATOM 731 O O . ALA A 1 91 ? -14.178 14.883 13.988 1.00 83.06 91 ALA A O 1
ATOM 732 N N . GLU A 1 92 ? -16.385 15.254 13.738 1.00 84.19 92 GLU A N 1
ATOM 733 C CA . GLU A 1 92 ? -16.884 14.176 14.593 1.00 84.19 92 GLU A CA 1
ATOM 734 C C . GLU A 1 92 ? -18.167 13.605 13.980 1.00 84.19 92 GLU A C 1
ATOM 736 O O . GLU A 1 92 ? -18.928 14.335 13.336 1.00 84.19 92 GLU A O 1
ATOM 741 N N . SER A 1 93 ? -18.377 12.295 14.098 1.00 81.50 93 SER A N 1
ATOM 742 C CA . SER A 1 93 ? -19.560 11.627 13.558 1.00 81.50 93 SER A CA 1
ATOM 743 C C . SER A 1 93 ? -20.778 11.857 14.445 1.00 81.50 93 SER A C 1
ATOM 745 O O . SER A 1 93 ? -20.714 11.589 15.643 1.00 81.50 93 SER A O 1
ATOM 747 N N . SER A 1 94 ? -21.927 12.191 13.852 1.00 67.88 94 SER A N 1
ATOM 748 C CA . SER A 1 94 ? -23.194 11.791 14.473 1.00 67.88 94 SER A CA 1
ATOM 749 C C . SER A 1 94 ? -23.181 10.271 14.669 1.00 67.88 94 SER A C 1
ATOM 751 O O . SER A 1 94 ? -22.709 9.558 13.779 1.00 67.88 94 SER A O 1
ATOM 753 N N . SER A 1 95 ? -23.637 9.805 15.839 1.00 65.81 95 SER A N 1
ATOM 754 C CA . SER A 1 95 ? -23.391 8.450 16.357 1.00 65.81 95 SER A CA 1
ATOM 755 C C . SER A 1 95 ? -23.493 7.365 15.274 1.00 65.81 95 SER A C 1
ATOM 757 O O . SER A 1 95 ? -24.487 7.329 14.536 1.00 65.81 95 SER A O 1
ATOM 759 N N . PRO A 1 96 ? -22.459 6.516 15.125 1.00 61.34 96 PRO A N 1
ATOM 760 C CA . PRO A 1 96 ? -22.361 5.591 14.007 1.00 61.34 96 PRO A CA 1
ATOM 761 C C . PRO A 1 96 ? -23.497 4.571 14.032 1.00 61.34 96 PRO A C 1
ATOM 763 O O . PRO A 1 96 ? -23.962 4.144 15.085 1.00 61.34 96 PRO A O 1
ATOM 766 N N . LYS A 1 97 ? -23.948 4.181 12.840 1.00 58.91 97 LYS A N 1
ATOM 767 C CA . LYS A 1 97 ? -24.992 3.165 12.685 1.00 58.91 97 LYS A CA 1
ATOM 768 C C . LYS A 1 97 ? -24.400 1.760 12.790 1.00 58.91 97 LYS A C 1
ATOM 770 O O . LYS A 1 97 ? -23.225 1.574 12.468 1.00 58.91 97 LYS A O 1
ATOM 775 N N . GLU A 1 98 ? -25.257 0.821 13.188 1.00 68.50 98 GLU A N 1
ATOM 776 C CA . GLU A 1 98 ? -25.061 -0.638 13.254 1.00 68.50 98 GLU A CA 1
ATOM 777 C C . GLU A 1 98 ? -24.029 -1.167 12.240 1.00 68.50 98 GLU A C 1
ATOM 779 O O . GLU A 1 98 ? -24.084 -0.845 11.045 1.00 68.50 98 GLU A O 1
ATOM 784 N N . PHE A 1 99 ? -23.090 -2.000 12.693 1.00 71.12 99 PHE A N 1
ATOM 785 C CA . PHE A 1 99 ? -22.067 -2.566 11.820 1.00 71.12 99 PHE A CA 1
ATOM 786 C C . PHE A 1 99 ? -22.578 -3.797 11.068 1.00 71.12 99 PHE A C 1
ATOM 788 O O . PHE A 1 99 ? -22.572 -4.921 11.570 1.00 71.12 99 PHE A O 1
ATOM 795 N N . LEU A 1 100 ? -22.846 -3.649 9.772 1.00 74.50 100 LEU A N 1
ATOM 796 C CA . LEU A 1 100 ? -23.100 -4.808 8.923 1.00 74.50 100 LEU A CA 1
ATOM 797 C C . LEU A 1 100 ? -21.789 -5.581 8.682 1.00 74.50 100 LEU A C 1
ATOM 799 O O . LEU A 1 100 ? -20.935 -5.182 7.884 1.00 74.50 100 LEU A O 1
ATOM 803 N N . ASN A 1 101 ? -21.608 -6.699 9.392 1.00 73.88 101 ASN A N 1
ATOM 804 C CA . ASN A 1 101 ? -20.402 -7.540 9.353 1.00 73.88 101 ASN A CA 1
ATOM 805 C C . ASN A 1 101 ? -19.099 -6.766 9.659 1.00 73.88 101 ASN A C 1
ATOM 807 O O . ASN A 1 101 ? -18.075 -6.992 9.003 1.00 73.88 101 ASN A O 1
ATOM 811 N N . GLY A 1 102 ? -19.127 -5.796 10.579 1.00 79.06 102 GLY A N 1
ATOM 812 C CA . GLY A 1 102 ? -17.977 -4.923 10.861 1.00 79.06 102 GLY A CA 1
ATOM 813 C C . GLY A 1 102 ? -17.716 -3.850 9.790 1.00 79.06 102 GLY A C 1
ATOM 814 O O . GLY A 1 102 ? -16.596 -3.360 9.682 1.00 79.06 102 GLY A O 1
ATOM 815 N N . LEU A 1 103 ? -18.705 -3.510 8.952 1.00 84.06 103 LEU A N 1
ATOM 816 C CA . LEU A 1 103 ? -18.705 -2.314 8.094 1.00 84.06 103 LEU A CA 1
ATOM 817 C C . LEU A 1 103 ? -19.763 -1.323 8.597 1.00 84.06 103 LEU A C 1
ATOM 819 O O . LEU A 1 103 ? -20.925 -1.692 8.723 1.00 84.06 103 LEU A O 1
ATOM 823 N N . THR A 1 104 ? -19.382 -0.064 8.797 1.00 83.81 104 THR A N 1
ATOM 824 C CA . THR A 1 104 ? -20.307 1.050 9.064 1.00 83.81 104 THR A CA 1
ATOM 825 C C . THR A 1 104 ? -20.014 2.226 8.127 1.00 83.81 104 THR A C 1
ATOM 827 O O . THR A 1 104 ? -18.970 2.285 7.468 1.00 83.81 104 THR A O 1
ATOM 830 N N . PHE A 1 105 ? -20.950 3.163 8.020 1.00 85.31 105 PHE A N 1
ATOM 831 C CA . PHE A 1 105 ? -20.829 4.359 7.192 1.00 85.31 105 P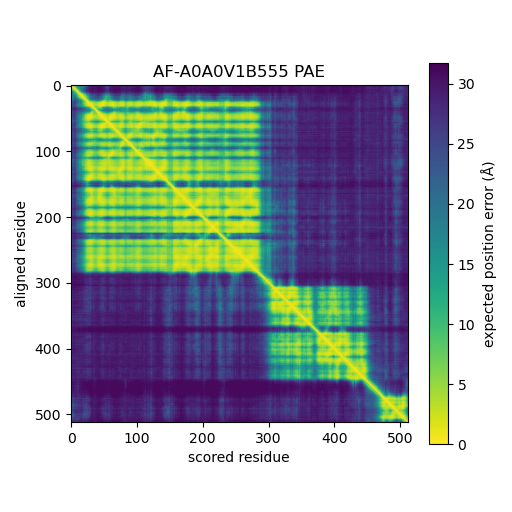HE A CA 1
ATOM 832 C C . PHE A 1 105 ? -21.554 5.541 7.834 1.00 85.31 105 PHE A C 1
ATOM 834 O O . PHE A 1 105 ? -22.532 5.378 8.562 1.00 85.31 105 PHE A O 1
ATOM 841 N N . GLY A 1 106 ? -21.092 6.750 7.532 1.00 82.25 106 GLY A N 1
ATOM 842 C CA . GLY A 1 106 ? -21.677 7.965 8.085 1.00 82.25 106 GLY A CA 1
ATOM 843 C C . GLY A 1 106 ? -21.191 9.224 7.387 1.00 82.25 106 GLY A C 1
ATOM 844 O O . GLY A 1 106 ? -20.718 9.195 6.246 1.00 82.25 106 GLY A O 1
ATOM 845 N N . THR A 1 107 ? -21.368 10.368 8.041 1.00 80.56 107 THR A N 1
ATOM 846 C CA . THR A 1 107 ? -20.999 11.675 7.489 1.00 80.56 107 THR A CA 1
ATOM 847 C C . THR A 1 107 ? -20.515 12.606 8.591 1.00 80.56 107 THR A C 1
ATOM 849 O O . THR A 1 107 ? -21.162 12.760 9.620 1.00 80.56 107 THR A O 1
ATOM 852 N N . LEU A 1 108 ? -19.372 13.235 8.340 1.00 78.62 108 LEU A N 1
ATOM 853 C CA . LEU A 1 108 ? -18.750 14.260 9.164 1.00 78.62 108 LEU A CA 1
ATOM 854 C C . LEU A 1 108 ? -19.199 15.624 8.635 1.00 78.62 108 LEU A C 1
ATOM 856 O O . LEU A 1 108 ? -18.737 16.079 7.582 1.00 78.62 108 LEU A O 1
ATOM 860 N N . THR A 1 109 ? -20.137 16.262 9.330 1.00 72.62 109 THR A N 1
ATOM 861 C CA . THR A 1 109 ? -20.639 17.594 8.968 1.00 72.62 109 THR A CA 1
ATOM 862 C C . THR A 1 109 ? -19.653 18.688 9.392 1.00 72.62 109 THR A C 1
ATOM 864 O O . THR A 1 109 ? -18.791 18.483 10.244 1.00 72.62 109 THR A O 1
ATOM 867 N N . HIS A 1 110 ? -19.734 19.862 8.755 1.00 67.50 110 HIS A N 1
ATOM 868 C CA . HIS A 1 110 ? -18.912 21.054 9.051 1.00 67.50 110 HIS A CA 1
ATOM 869 C C . HIS A 1 110 ? -17.373 20.882 8.959 1.00 67.50 110 HIS A C 1
ATOM 871 O O . HIS A 1 110 ? -16.625 21.805 9.292 1.00 67.50 110 HIS A O 1
ATOM 877 N N . PHE A 1 111 ? -16.884 19.742 8.460 1.00 68.19 111 PHE A N 1
ATOM 878 C CA . PHE A 1 111 ? -15.464 19.389 8.405 1.00 68.19 111 PHE A CA 1
ATOM 879 C C . PHE A 1 111 ? -14.622 20.342 7.536 1.00 68.19 111 PHE A C 1
ATOM 881 O O . PHE A 1 111 ? -13.532 20.765 7.941 1.00 68.19 111 PHE A O 1
ATOM 888 N N . LEU A 1 112 ? -15.099 20.695 6.339 1.00 66.62 112 LEU A N 1
ATOM 889 C CA . LEU A 1 112 ? -14.271 21.335 5.312 1.00 66.62 112 LEU A CA 1
ATOM 890 C C . LEU A 1 112 ? -14.339 22.863 5.377 1.00 66.62 112 LEU A C 1
ATOM 892 O O . LEU A 1 112 ? -15.085 23.524 4.655 1.00 66.62 112 LEU A O 1
ATOM 896 N N . ASN A 1 113 ? -13.464 23.427 6.205 1.00 75.50 113 ASN A N 1
ATOM 897 C CA . ASN A 1 113 ? -12.986 24.803 6.067 1.00 75.50 113 ASN A CA 1
ATOM 898 C C . ASN A 1 113 ? -11.589 24.828 5.413 1.00 75.50 113 ASN A C 1
ATOM 900 O O . ASN A 1 113 ? -10.878 23.821 5.395 1.00 75.50 113 ASN A O 1
ATOM 904 N N . VAL A 1 114 ? -11.162 25.999 4.924 1.00 71.88 114 VAL A N 1
ATOM 905 C CA . VAL A 1 114 ? -9.885 26.194 4.198 1.00 71.88 114 VAL A CA 1
ATOM 906 C C . VAL A 1 114 ? -8.665 25.664 4.969 1.00 71.88 114 VAL A C 1
ATOM 908 O O . VAL A 1 114 ? -7.751 25.097 4.371 1.00 71.88 114 VAL A O 1
ATOM 911 N N . ARG A 1 115 ? -8.650 25.794 6.302 1.00 79.44 115 ARG A N 1
ATOM 912 C CA . ARG A 1 115 ? -7.548 25.316 7.152 1.00 79.44 115 ARG A CA 1
ATOM 913 C C . ARG A 1 115 ? -7.528 23.792 7.265 1.00 79.44 115 ARG A C 1
ATOM 915 O O . ARG A 1 115 ? -6.449 23.207 7.245 1.00 79.44 115 ARG A O 1
ATOM 922 N N . ASN A 1 116 ? -8.690 23.154 7.378 1.00 80.69 116 ASN A N 1
ATOM 923 C CA . ASN A 1 116 ? -8.792 21.695 7.422 1.00 80.69 116 ASN A CA 1
ATOM 924 C C . ASN A 1 116 ? -8.451 21.081 6.051 1.00 80.69 116 ASN A C 1
ATOM 926 O O . ASN A 1 116 ? -7.660 20.144 6.000 1.00 80.69 116 ASN A O 1
ATOM 930 N N . LEU A 1 117 ? -8.907 21.685 4.945 1.00 76.31 117 LEU A N 1
ATOM 931 C CA . LEU A 1 117 ? -8.470 21.340 3.582 1.00 76.31 117 LEU A CA 1
ATOM 932 C C . LEU A 1 117 ? -6.942 21.429 3.418 1.00 76.31 117 LEU A C 1
ATOM 934 O O . LEU A 1 117 ? -6.320 20.504 2.904 1.00 76.31 117 LEU A O 1
ATOM 938 N N . GLN A 1 118 ? -6.309 22.505 3.900 1.00 79.00 118 GLN A N 1
ATOM 939 C CA . GLN A 1 118 ? -4.848 22.655 3.832 1.00 79.00 118 GLN A CA 1
ATOM 940 C C . GLN A 1 118 ? -4.095 21.591 4.652 1.00 79.00 118 GLN A C 1
ATOM 942 O O . GLN A 1 118 ? -2.971 21.236 4.302 1.00 79.00 118 GLN A O 1
ATOM 947 N N . LEU A 1 119 ? -4.679 21.091 5.744 1.00 82.50 119 LEU A N 1
ATOM 948 C CA . LEU A 1 119 ? -4.097 19.996 6.525 1.00 82.50 119 LEU A CA 1
ATOM 949 C C . LEU A 1 119 ? -4.293 18.642 5.829 1.00 82.50 119 LEU A C 1
ATOM 951 O O . LEU A 1 119 ? -3.355 17.851 5.810 1.00 82.50 119 LEU A O 1
ATOM 955 N N . LEU A 1 120 ? -5.453 18.415 5.203 1.00 80.12 120 LEU A N 1
ATOM 956 C CA . LEU A 1 120 ? -5.756 17.221 4.408 1.00 80.12 120 LEU A CA 1
ATOM 957 C C . LEU A 1 120 ? -4.807 17.090 3.203 1.00 80.12 120 LEU A C 1
ATOM 959 O O . LEU A 1 120 ? -4.150 16.069 3.044 1.00 80.12 120 LEU A O 1
ATOM 963 N N . PHE A 1 121 ? -4.631 18.157 2.413 1.00 77.38 121 PHE A N 1
ATOM 964 C CA . PHE A 1 121 ? -3.680 18.192 1.286 1.00 77.38 121 PHE A CA 1
ATOM 965 C C . PHE A 1 121 ? -2.196 18.131 1.693 1.00 77.38 121 PHE A C 1
ATOM 967 O O . PHE A 1 121 ? -1.324 18.108 0.826 1.00 77.38 121 PHE A O 1
ATOM 974 N N . ARG A 1 122 ? -1.888 18.149 2.994 1.00 80.31 122 ARG A N 1
ATOM 975 C CA . ARG A 1 122 ? -0.531 17.986 3.539 1.00 80.31 122 ARG A CA 1
ATOM 976 C C . ARG A 1 122 ? -0.401 16.734 4.411 1.00 80.31 122 ARG A C 1
ATOM 978 O O . ARG A 1 122 ? 0.595 16.623 5.121 1.00 80.31 122 ARG A O 1
ATOM 985 N N . GLU A 1 123 ? -1.411 15.861 4.384 1.00 80.88 123 GLU A N 1
ATOM 986 C CA . GLU A 1 123 ? -1.491 14.595 5.128 1.00 80.88 123 GLU A CA 1
ATOM 987 C C . GLU A 1 123 ? -1.236 14.763 6.639 1.00 80.88 123 GLU A C 1
ATOM 989 O O . GLU A 1 123 ? -0.580 13.957 7.289 1.00 80.88 123 GLU A O 1
ATOM 994 N N . LYS A 1 124 ? -1.745 15.865 7.214 1.00 85.00 124 LYS A N 1
ATOM 995 C CA . LYS A 1 124 ? -1.576 16.232 8.638 1.00 85.00 124 LYS A CA 1
ATOM 996 C C . LYS A 1 124 ? -2.841 16.041 9.472 1.00 85.00 124 LYS A C 1
ATOM 998 O O . LYS A 1 124 ? -3.019 16.724 10.484 1.00 85.00 124 LYS A O 1
ATOM 1003 N N . LEU A 1 125 ? -3.733 15.169 9.013 1.00 87.44 125 LEU A N 1
ATOM 1004 C CA . LEU A 1 125 ? -4.973 14.809 9.690 1.00 87.44 125 LEU A CA 1
ATOM 1005 C C . LEU A 1 125 ? -4.951 13.328 10.052 1.00 87.44 125 LEU A C 1
ATOM 1007 O O . LEU A 1 125 ? -4.445 12.511 9.286 1.00 87.44 125 LEU A O 1
ATOM 1011 N N . MET A 1 126 ? -5.527 13.009 11.203 1.00 89.00 126 MET A N 1
ATOM 1012 C CA . MET A 1 126 ? -5.699 11.641 11.687 1.00 89.00 126 MET A CA 1
ATOM 1013 C C . MET A 1 126 ? -7.175 11.275 11.614 1.00 89.00 126 MET A C 1
ATOM 1015 O O . MET A 1 126 ? -8.021 12.132 11.864 1.00 89.00 126 MET A O 1
ATOM 1019 N N . PHE A 1 127 ? -7.476 10.020 11.305 1.00 91.31 127 PHE A N 1
ATOM 1020 C CA . PHE A 1 127 ? -8.781 9.419 11.539 1.00 91.31 127 PHE A CA 1
ATOM 1021 C C . PHE A 1 127 ? -8.678 8.512 12.767 1.00 91.31 127 PHE A C 1
ATOM 1023 O O . PHE A 1 127 ? -7.710 7.758 12.916 1.00 91.31 127 PHE A O 1
ATOM 1030 N N . GLU A 1 128 ? -9.662 8.606 13.648 1.00 90.25 128 GLU A N 1
ATOM 1031 C CA . GLU A 1 128 ? -9.659 7.964 14.957 1.00 90.25 128 GLU A CA 1
ATOM 1032 C C . GLU A 1 128 ? -11.043 7.379 15.264 1.00 90.25 128 GLU A C 1
ATOM 1034 O O . GLU A 1 128 ? -12.079 7.952 14.928 1.00 90.25 128 GLU A O 1
ATOM 1039 N N . MET A 1 129 ? -11.039 6.198 15.873 1.00 88.75 129 MET A N 1
ATOM 1040 C CA . MET A 1 129 ? -12.197 5.502 16.425 1.00 88.75 129 MET A CA 1
ATOM 1041 C C . MET A 1 129 ? -12.058 5.528 17.947 1.00 88.75 129 MET A C 1
ATOM 1043 O O . MET A 1 129 ? -10.995 5.154 18.449 1.00 88.75 129 MET A O 1
ATOM 1047 N N . ALA A 1 130 ? -13.096 5.962 18.664 1.00 85.12 130 ALA A N 1
ATOM 1048 C CA . ALA A 1 130 ? -13.042 6.169 20.113 1.00 85.12 130 ALA A CA 1
ATOM 1049 C C . ALA A 1 130 ? -14.162 5.438 20.870 1.00 85.12 130 ALA A C 1
ATOM 1051 O O . ALA A 1 130 ? -15.261 5.270 20.336 1.00 85.12 130 ALA A O 1
ATOM 1052 N N . ASP A 1 131 ? -13.881 5.009 22.101 1.00 79.81 131 ASP A N 1
ATOM 1053 C CA . ASP A 1 131 ? -14.879 4.401 22.992 1.00 79.81 131 ASP A CA 1
ATOM 1054 C C . ASP A 1 131 ? -15.719 5.439 23.755 1.00 79.81 131 ASP A C 1
ATOM 1056 O O . ASP A 1 131 ? -15.487 6.644 23.643 1.00 79.81 131 ASP A O 1
ATOM 1060 N N . GLU A 1 132 ? -16.728 4.974 24.502 1.00 75.81 132 GLU A N 1
ATOM 1061 C CA . GLU A 1 132 ? -17.633 5.828 25.297 1.00 75.81 132 GLU A CA 1
ATOM 1062 C C . GLU A 1 132 ? -16.918 6.648 26.386 1.00 75.81 132 GLU A C 1
ATOM 1064 O O . GLU A 1 132 ? -17.381 7.735 26.733 1.00 75.81 132 GLU A O 1
ATOM 1069 N N . ASP A 1 133 ? -15.762 6.181 26.869 1.00 75.50 133 ASP A N 1
ATOM 1070 C CA . ASP A 1 133 ? -14.893 6.902 27.807 1.00 75.50 133 ASP A CA 1
ATOM 1071 C C . ASP A 1 133 ? -13.986 7.941 27.101 1.00 75.50 133 ASP A C 1
ATOM 1073 O O . ASP A 1 133 ? -13.291 8.728 27.752 1.00 75.50 133 ASP A O 1
ATOM 1077 N N . GLY A 1 134 ? -13.987 7.976 25.763 1.00 72.31 134 GLY A N 1
ATOM 1078 C CA . GLY A 1 134 ? -13.171 8.866 24.937 1.00 72.31 134 GLY A CA 1
ATOM 1079 C C . GLY A 1 134 ? -11.733 8.384 24.707 1.00 72.31 134 GLY A C 1
ATOM 1080 O O . GLY A 1 134 ? -10.892 9.163 24.241 1.00 72.31 134 GLY A O 1
ATOM 1081 N N . ASN A 1 135 ? -11.419 7.122 25.011 1.00 80.00 135 ASN A N 1
ATOM 1082 C CA . ASN A 1 135 ? -10.129 6.526 24.682 1.00 80.00 135 ASN A CA 1
ATOM 1083 C C . ASN A 1 135 ? -10.032 6.247 23.180 1.00 80.00 135 ASN A C 1
ATOM 1085 O O . ASN A 1 135 ? -10.997 5.892 22.510 1.00 80.00 135 ASN A O 1
ATOM 1089 N N . SER A 1 136 ? -8.814 6.343 22.652 1.00 83.81 136 SER A N 1
ATOM 1090 C CA . SER A 1 136 ? -8.501 5.944 21.279 1.00 83.81 136 SER A CA 1
ATOM 1091 C C . SER A 1 136 ? -8.478 4.418 21.179 1.00 83.81 136 SER A C 1
ATOM 1093 O O . SER A 1 136 ? -7.671 3.787 21.856 1.00 83.81 136 SER A O 1
ATOM 1095 N N . LEU A 1 137 ? -9.305 3.837 20.309 1.00 86.44 137 LEU A N 1
ATOM 1096 C CA . LEU A 1 137 ? -9.344 2.397 20.027 1.00 86.44 137 LEU A CA 1
ATOM 1097 C C . LEU A 1 137 ? -8.445 2.038 18.838 1.00 86.44 137 LEU A C 1
ATOM 1099 O O . LEU A 1 137 ? -7.555 1.199 18.942 1.00 86.44 137 LEU A O 1
ATOM 1103 N N . LEU A 1 138 ? -8.671 2.699 17.700 1.00 90.31 138 LEU A N 1
ATOM 1104 C CA . LEU A 1 138 ? -7.932 2.499 16.452 1.00 90.31 138 LEU A CA 1
ATOM 1105 C C . LEU A 1 138 ? -7.670 3.849 15.787 1.00 90.31 138 LEU A C 1
ATOM 1107 O O . LEU A 1 138 ? -8.562 4.696 15.713 1.00 90.31 138 LEU A O 1
ATOM 1111 N N . ARG A 1 139 ? -6.452 4.046 15.274 1.00 90.12 139 ARG A N 1
ATOM 1112 C CA . ARG A 1 139 ? -5.990 5.351 14.784 1.00 90.12 139 ARG A CA 1
ATOM 1113 C C . ARG A 1 139 ? -5.094 5.223 13.556 1.00 90.12 139 ARG A C 1
ATOM 1115 O O . ARG A 1 139 ? -4.318 4.275 13.464 1.00 90.12 139 ARG A O 1
ATOM 1122 N N . GLY A 1 140 ? -5.180 6.174 12.628 1.00 90.31 140 GLY A N 1
ATOM 1123 C CA . GLY A 1 140 ? -4.350 6.194 11.417 1.00 90.31 140 GLY A CA 1
ATOM 1124 C C . GLY A 1 140 ? -4.324 7.556 10.716 1.00 90.31 140 GLY A C 1
ATOM 1125 O O . GLY A 1 140 ? -5.256 8.344 10.886 1.00 90.31 140 GLY A O 1
ATOM 1126 N N . PRO A 1 141 ? -3.270 7.883 9.952 1.00 88.88 141 PRO A N 1
ATOM 1127 C CA . PRO A 1 141 ? -3.188 9.137 9.211 1.00 88.88 141 PRO A CA 1
ATOM 1128 C C . PRO A 1 141 ? -4.061 9.085 7.952 1.00 88.88 141 PRO A C 1
ATOM 1130 O O . PRO A 1 141 ? -4.249 8.030 7.348 1.00 88.88 141 PRO A O 1
ATOM 1133 N N . ILE A 1 142 ? -4.590 10.236 7.539 1.00 88.69 142 ILE A N 1
ATOM 1134 C CA . ILE A 1 142 ? -5.404 10.354 6.326 1.00 88.69 142 ILE A CA 1
ATOM 1135 C C . ILE A 1 142 ? -4.485 10.642 5.134 1.00 88.69 142 ILE A C 1
ATOM 1137 O O . ILE A 1 142 ? -3.982 11.758 4.980 1.00 88.69 142 ILE A O 1
ATOM 1141 N N . ARG A 1 143 ? -4.300 9.627 4.288 1.00 84.69 143 ARG A N 1
ATOM 1142 C CA . ARG A 1 143 ? -3.500 9.660 3.057 1.00 84.69 143 ARG A CA 1
ATOM 1143 C C . ARG A 1 143 ? -4.388 9.845 1.829 1.00 84.69 143 ARG A C 1
ATOM 1145 O O . ARG A 1 143 ? -5.534 9.384 1.805 1.00 84.69 143 ARG A O 1
ATOM 1152 N N . ARG A 1 144 ? -3.875 10.509 0.792 1.00 78.69 144 ARG A N 1
ATOM 1153 C CA . ARG A 1 144 ? -4.560 10.621 -0.508 1.00 78.69 144 ARG A CA 1
ATOM 1154 C C . ARG A 1 144 ? -4.267 9.390 -1.361 1.00 78.69 144 ARG A C 1
ATOM 1156 O O . ARG A 1 144 ? -3.110 9.035 -1.552 1.00 78.69 144 ARG A O 1
ATOM 1163 N N . VAL A 1 145 ? -5.304 8.796 -1.942 1.00 70.44 145 VAL A N 1
ATOM 1164 C CA . VAL A 1 145 ? -5.164 7.705 -2.910 1.00 70.44 145 VAL A CA 1
ATOM 1165 C C . VAL A 1 145 ? -5.159 8.295 -4.319 1.00 70.44 145 VAL A C 1
ATOM 1167 O O . VAL A 1 145 ? -6.050 9.069 -4.675 1.00 70.44 145 VAL A O 1
ATOM 1170 N N . LEU A 1 146 ? -4.136 7.984 -5.117 1.00 57.47 146 LEU A N 1
ATOM 1171 C CA . LEU A 1 146 ? -4.027 8.487 -6.487 1.00 57.47 146 LEU A CA 1
ATOM 1172 C C . LEU A 1 146 ? -4.812 7.595 -7.460 1.00 57.47 146 LEU A C 1
ATOM 1174 O O . LEU A 1 146 ? -4.968 6.393 -7.259 1.00 57.47 146 LEU A O 1
ATOM 1178 N N . HIS A 1 147 ? -5.310 8.196 -8.541 1.00 46.25 147 HIS A N 1
ATOM 1179 C CA . HIS A 1 147 ? -6.284 7.557 -9.435 1.00 46.25 147 HIS A CA 1
ATOM 1180 C C . HIS A 1 147 ? -5.735 6.357 -10.233 1.00 46.25 147 HIS A C 1
ATOM 1182 O O . HIS A 1 147 ? -6.510 5.495 -10.629 1.00 46.25 147 HIS A O 1
ATOM 1188 N N . ASN A 1 148 ? -4.414 6.276 -10.434 1.00 50.12 148 ASN A N 1
ATOM 1189 C CA . ASN A 1 148 ? -3.761 5.118 -11.060 1.00 50.12 148 ASN A CA 1
ATOM 1190 C C . ASN A 1 148 ? -3.398 4.021 -10.040 1.00 50.12 148 ASN A C 1
ATOM 1192 O O . ASN A 1 148 ? -3.187 2.877 -10.427 1.00 50.12 148 ASN A O 1
ATOM 1196 N N . ASP A 1 149 ? -3.290 4.382 -8.759 1.00 49.72 149 ASP A N 1
ATOM 1197 C CA . ASP A 1 149 ? -2.873 3.501 -7.663 1.00 49.72 149 ASP A CA 1
ATOM 1198 C C . ASP A 1 149 ? -4.052 2.682 -7.124 1.00 49.72 149 ASP A C 1
ATOM 1200 O O . ASP A 1 149 ? -3.939 1.479 -6.889 1.00 49.72 149 ASP A O 1
ATOM 1204 N N . ALA A 1 150 ? -5.225 3.311 -7.003 1.00 47.69 150 ALA A N 1
ATOM 1205 C CA . ALA A 1 150 ? -6.469 2.588 -6.791 1.00 47.69 150 ALA A CA 1
ATOM 1206 C C . ALA A 1 150 ? -7.120 2.207 -8.122 1.00 47.69 150 ALA A C 1
ATOM 1208 O O . ALA A 1 150 ? -7.961 2.930 -8.659 1.00 47.69 150 ALA A O 1
ATOM 1209 N N . VAL A 1 151 ? -6.732 1.018 -8.589 1.00 49.03 151 VAL A N 1
ATOM 1210 C CA . VAL A 1 151 ? -7.613 0.004 -9.192 1.00 49.03 151 VAL A CA 1
ATOM 1211 C C . VAL A 1 151 ? -9.056 0.490 -9.381 1.00 49.03 151 VAL A C 1
ATOM 1213 O O . VAL A 1 151 ? -9.838 0.474 -8.430 1.00 49.03 151 VAL A O 1
ATOM 1216 N N . THR A 1 152 ? -9.368 0.944 -10.602 1.00 46.59 152 THR A N 1
ATOM 1217 C CA . THR A 1 152 ? -10.726 1.175 -11.144 1.00 46.59 152 THR A CA 1
ATOM 1218 C C . THR A 1 152 ? -11.798 1.551 -10.106 1.00 46.59 152 THR A C 1
ATOM 1220 O O . THR A 1 152 ? -12.852 0.921 -10.003 1.00 46.59 152 THR A O 1
ATOM 1223 N N . LEU A 1 153 ? -11.529 2.607 -9.327 1.00 42.50 153 LEU A N 1
ATOM 1224 C CA . LEU A 1 153 ? -12.397 3.068 -8.241 1.00 42.50 153 LEU A CA 1
ATOM 1225 C C . LEU A 1 153 ? -13.855 3.270 -8.679 1.00 42.50 153 LEU A C 1
ATOM 1227 O O . LEU A 1 153 ? -14.146 4.171 -9.464 1.00 42.50 153 LEU A O 1
ATOM 1231 N N . THR A 1 154 ? -14.780 2.521 -8.068 1.00 46.22 154 THR A N 1
ATOM 1232 C CA . THR A 1 154 ? -16.057 3.064 -7.537 1.00 46.22 154 THR A CA 1
ATOM 1233 C C . THR A 1 154 ? -16.865 2.047 -6.724 1.00 46.22 154 THR A C 1
ATOM 1235 O O . THR A 1 154 ? -17.423 2.426 -5.694 1.00 46.22 154 THR A O 1
ATOM 1238 N N . ASN A 1 155 ? -16.926 0.779 -7.148 1.00 47.66 155 ASN A N 1
ATOM 1239 C CA . ASN A 1 155 ? -17.879 -0.190 -6.578 1.00 47.66 155 ASN A CA 1
ATOM 1240 C C . ASN A 1 155 ? -17.348 -0.976 -5.366 1.00 47.66 155 ASN A C 1
ATOM 1242 O O . ASN A 1 155 ? -18.062 -1.107 -4.370 1.00 47.66 155 ASN A O 1
ATOM 1246 N N . ASN A 1 156 ? -16.109 -1.473 -5.422 1.00 62.84 156 ASN A N 1
ATOM 1247 C CA . ASN A 1 156 ? -15.584 -2.415 -4.426 1.00 62.84 156 ASN A CA 1
ATOM 1248 C C . ASN A 1 156 ? -14.788 -1.728 -3.302 1.00 62.84 156 ASN A C 1
ATOM 1250 O O . ASN A 1 156 ? -14.237 -0.639 -3.462 1.00 62.84 156 ASN A O 1
ATOM 1254 N N . LEU A 1 157 ? -14.749 -2.386 -2.142 1.00 79.31 157 LEU A N 1
ATOM 1255 C CA . LEU A 1 157 ? -14.006 -1.975 -0.948 1.00 79.31 157 LEU A CA 1
ATOM 1256 C C . LEU A 1 157 ? -12.675 -2.744 -0.838 1.00 79.31 157 LEU A C 1
ATOM 1258 O O . LEU A 1 157 ? -12.606 -3.881 -1.307 1.00 79.31 157 LEU A O 1
ATOM 1262 N N . PRO A 1 158 ? -11.634 -2.189 -0.189 1.00 88.00 158 PRO A N 1
ATOM 1263 C CA . PRO A 1 158 ? -10.370 -2.895 -0.023 1.00 88.00 158 PRO A CA 1
ATOM 1264 C C . PRO A 1 158 ? -10.472 -4.035 0.996 1.00 88.00 158 PRO A C 1
ATOM 1266 O O . PRO A 1 158 ? -11.276 -4.009 1.939 1.00 88.00 158 PRO A O 1
ATOM 1269 N N . THR A 1 159 ? -9.584 -5.014 0.833 1.00 91.75 159 THR A N 1
ATOM 1270 C CA . THR A 1 159 ? -9.386 -6.120 1.774 1.00 91.75 159 THR A CA 1
ATOM 1271 C C . THR A 1 159 ? -8.714 -5.592 3.040 1.00 91.75 159 THR A C 1
ATOM 1273 O O . THR A 1 159 ? -7.609 -5.061 2.967 1.00 91.75 159 THR A O 1
ATOM 1276 N N . LEU A 1 160 ? -9.357 -5.743 4.201 1.00 94.06 160 LEU A N 1
ATOM 1277 C CA . LEU A 1 160 ? -8.773 -5.412 5.508 1.00 94.06 160 LEU A CA 1
ATOM 1278 C C . LEU A 1 160 ? -7.822 -6.527 5.965 1.00 94.06 160 LEU A C 1
ATOM 1280 O O . LEU A 1 160 ? -8.234 -7.684 6.047 1.00 94.06 160 LEU A O 1
ATOM 1284 N N . LEU A 1 161 ? -6.588 -6.158 6.313 1.00 95.12 161 LEU A N 1
ATOM 1285 C CA . LEU A 1 161 ? -5.561 -7.045 6.854 1.00 95.12 161 LEU A CA 1
ATOM 1286 C C . LEU A 1 161 ? -5.447 -6.851 8.373 1.00 95.12 161 LEU A C 1
ATOM 1288 O O . LEU A 1 161 ? -5.228 -5.730 8.834 1.00 95.12 161 LEU A O 1
ATOM 1292 N N . ALA A 1 162 ? -5.589 -7.933 9.143 1.00 94.38 162 ALA A N 1
ATOM 1293 C CA . ALA A 1 162 ? -5.505 -7.909 10.608 1.00 94.38 162 ALA A CA 1
ATOM 1294 C C . ALA A 1 162 ? -4.937 -9.223 11.183 1.00 94.38 162 ALA A C 1
ATOM 1296 O O . ALA A 1 162 ? -5.026 -10.277 10.543 1.00 94.38 162 ALA A O 1
ATOM 1297 N N . GLY A 1 163 ? -4.391 -9.177 12.403 1.00 91.12 163 GLY A N 1
ATOM 1298 C CA . GLY A 1 163 ? -3.833 -10.347 13.101 1.00 91.12 163 GLY A CA 1
ATOM 1299 C C . GLY A 1 163 ? -4.899 -11.336 13.591 1.00 91.12 163 GLY A C 1
ATOM 1300 O O . GLY A 1 163 ? -4.637 -12.527 13.765 1.00 91.12 163 GLY A O 1
ATOM 1301 N N . ASN A 1 164 ? -6.144 -10.879 13.739 1.00 87.50 164 ASN A N 1
ATOM 1302 C CA . ASN A 1 164 ? -7.299 -11.705 14.098 1.00 87.50 164 ASN A CA 1
ATOM 1303 C C . ASN A 1 164 ? -7.910 -12.525 12.935 1.00 87.50 164 ASN A C 1
ATOM 1305 O O . ASN A 1 164 ? -8.906 -13.217 13.141 1.00 87.50 164 ASN A O 1
ATOM 1309 N N . ARG A 1 165 ? -7.335 -12.484 11.719 1.00 84.56 165 ARG A N 1
ATOM 1310 C CA . ARG A 1 165 ? -7.868 -13.191 10.531 1.00 84.56 165 ARG A CA 1
ATOM 1311 C C . ARG A 1 165 ? -7.341 -14.614 10.315 1.00 84.56 165 ARG A C 1
ATOM 1313 O O . ARG A 1 165 ? -7.901 -15.339 9.494 1.00 84.56 165 ARG A O 1
ATOM 1320 N N . PHE A 1 166 ? -6.313 -15.035 11.045 1.00 85.44 166 PHE A N 1
ATOM 1321 C CA . PHE A 1 166 ? -5.813 -16.416 11.026 1.00 85.44 166 PHE A CA 1
ATOM 1322 C C . PHE A 1 166 ? -6.652 -17.343 11.923 1.00 85.44 166 PHE A C 1
ATOM 1324 O O . PHE A 1 166 ? -7.289 -16.887 12.871 1.00 85.44 166 PHE A O 1
ATOM 1331 N N . LYS A 1 167 ? -6.583 -18.669 11.702 1.00 81.94 167 LYS A N 1
ATOM 1332 C CA . LYS A 1 167 ? -7.224 -19.681 12.580 1.00 81.94 167 LYS A CA 1
ATOM 1333 C C . LYS A 1 167 ? -6.802 -19.562 14.055 1.00 81.94 167 LYS A C 1
ATOM 1335 O O . LYS A 1 167 ? -7.570 -19.917 14.944 1.00 81.94 167 LYS A O 1
ATOM 1340 N N . LYS A 1 168 ? -5.585 -19.071 14.310 1.00 85.62 168 LYS A N 1
ATOM 1341 C CA . LYS A 1 168 ? -5.078 -18.673 15.627 1.00 85.62 168 LYS A CA 1
ATOM 1342 C C . LYS A 1 168 ? -4.688 -17.197 15.549 1.00 85.62 168 LYS A C 1
ATOM 1344 O O . LYS A 1 168 ? -3.818 -16.862 14.753 1.00 85.62 168 LYS A O 1
ATOM 1349 N N . ARG A 1 169 ? -5.309 -16.347 16.375 1.00 88.88 169 ARG A N 1
ATOM 1350 C CA . ARG A 1 169 ? -5.023 -14.903 16.462 1.00 88.88 169 ARG A CA 1
ATOM 1351 C C . ARG A 1 169 ? -3.523 -14.639 16.642 1.00 88.88 169 ARG A C 1
ATOM 1353 O O . ARG A 1 169 ? -2.877 -15.284 17.470 1.00 88.88 169 ARG A O 1
ATOM 1360 N N . VAL A 1 170 ? -3.014 -13.662 15.897 1.00 90.44 170 VAL A N 1
ATOM 1361 C CA . VAL A 1 170 ? -1.703 -13.039 16.103 1.00 90.44 170 VAL A CA 1
ATOM 1362 C C . VAL A 1 170 ? -1.916 -11.721 16.846 1.00 90.44 170 VAL A C 1
ATOM 1364 O O . VAL A 1 170 ? -2.641 -10.847 16.369 1.00 90.44 170 VAL A O 1
ATOM 1367 N N . ASN A 1 171 ? -1.295 -11.582 18.016 1.00 88.25 171 ASN A N 1
ATOM 1368 C CA . ASN A 1 171 ? -1.344 -10.363 18.823 1.00 88.25 171 ASN A CA 1
ATOM 1369 C C . ASN A 1 171 ? -0.291 -9.375 18.303 1.00 88.25 171 ASN A C 1
ATOM 1371 O O . ASN A 1 171 ? 0.842 -9.344 18.777 1.00 88.25 171 ASN A O 1
ATOM 1375 N N . THR A 1 172 ? -0.666 -8.592 17.292 1.00 87.88 172 THR A N 1
ATOM 1376 C CA . THR A 1 172 ? 0.171 -7.542 16.694 1.00 87.88 172 THR A CA 1
ATOM 1377 C C . THR A 1 172 ? -0.588 -6.219 16.636 1.00 87.88 172 THR A C 1
ATOM 1379 O O . THR A 1 172 ? -1.808 -6.198 16.500 1.00 87.88 172 THR A O 1
ATOM 1382 N N . SER A 1 173 ? 0.135 -5.101 16.708 1.00 87.81 173 SER A N 1
ATOM 1383 C CA . SER A 1 173 ? -0.407 -3.775 16.399 1.00 87.81 173 SER A CA 1
ATOM 1384 C C . SER A 1 173 ? -0.497 -3.480 14.899 1.00 87.81 173 SER A C 1
ATOM 1386 O O . SER A 1 173 ? -1.002 -2.420 14.516 1.00 87.81 173 SER A O 1
ATOM 1388 N N . ALA A 1 174 ? 0.046 -4.359 14.057 1.00 89.94 174 ALA A N 1
ATOM 1389 C CA . ALA A 1 174 ? 0.081 -4.183 12.619 1.00 89.94 174 ALA A CA 1
ATOM 1390 C C . ALA A 1 174 ? -1.327 -4.140 12.016 1.00 89.94 174 ALA A C 1
ATOM 1392 O O . ALA A 1 174 ? -2.202 -4.944 12.339 1.00 89.94 174 ALA A O 1
ATOM 1393 N N . ALA A 1 175 ? -1.516 -3.207 11.092 1.00 93.12 175 ALA A N 1
ATOM 1394 C CA . ALA A 1 175 ? -2.744 -3.031 10.337 1.00 93.12 175 ALA A CA 1
ATOM 1395 C C . ALA A 1 175 ? -2.405 -2.854 8.859 1.00 93.12 175 ALA A C 1
ATOM 1397 O O . ALA A 1 175 ? -1.342 -2.334 8.510 1.00 93.12 175 ALA A O 1
ATOM 1398 N N . GLY A 1 176 ? -3.317 -3.243 7.973 1.00 92.94 176 GLY A N 1
ATOM 1399 C CA . GLY A 1 176 ? -3.126 -2.994 6.554 1.00 92.94 176 GLY A CA 1
ATOM 1400 C C . GLY A 1 176 ? -4.399 -3.077 5.735 1.00 92.94 176 GLY A C 1
ATOM 1401 O O . GLY A 1 176 ? -5.434 -3.564 6.190 1.00 92.94 176 GLY A O 1
ATOM 1402 N N . ILE A 1 177 ? -4.297 -2.620 4.494 1.00 92.31 177 ILE A N 1
ATOM 1403 C CA . ILE A 1 177 ? -5.321 -2.792 3.466 1.00 92.31 177 ILE A CA 1
ATOM 1404 C C . ILE A 1 177 ? -4.692 -3.214 2.152 1.00 92.31 177 ILE A C 1
ATOM 1406 O O . ILE A 1 177 ? -3.594 -2.767 1.826 1.00 92.31 177 ILE A O 1
ATOM 1410 N N . ALA A 1 178 ? -5.407 -4.034 1.390 1.00 90.56 178 ALA A N 1
ATOM 1411 C CA . ALA A 1 178 ? -5.011 -4.453 0.056 1.00 90.56 178 ALA A CA 1
ATOM 1412 C C . ALA A 1 178 ? -6.134 -4.209 -0.962 1.00 90.56 178 ALA A C 1
ATOM 1414 O O . ALA A 1 178 ? -7.253 -4.714 -0.825 1.00 90.56 178 ALA A O 1
ATOM 1415 N N . TRP A 1 179 ? -5.809 -3.439 -1.995 1.00 87.69 179 TRP A N 1
ATOM 1416 C CA . TRP A 1 179 ? -6.566 -3.312 -3.233 1.00 87.69 179 TRP A CA 1
ATOM 1417 C C . TRP A 1 179 ? -6.037 -4.337 -4.241 1.00 87.69 179 TRP A C 1
ATOM 1419 O O . TRP A 1 179 ? -4.824 -4.526 -4.344 1.00 87.69 179 TRP A O 1
ATOM 1429 N N . PHE A 1 180 ? -6.931 -4.967 -5.003 1.00 85.75 180 PHE A N 1
ATOM 1430 C CA . PHE A 1 180 ? -6.590 -5.925 -6.058 1.00 85.75 180 PHE A CA 1
ATOM 1431 C C . PHE A 1 180 ? -7.476 -5.707 -7.288 1.00 85.75 180 PHE A C 1
ATOM 1433 O O . PHE A 1 180 ? -8.664 -5.424 -7.133 1.00 85.75 180 PHE A O 1
ATOM 1440 N N . ALA A 1 181 ? -6.921 -5.893 -8.488 1.00 83.56 181 ALA A N 1
ATOM 1441 C CA . ALA A 1 181 ? -7.665 -5.915 -9.752 1.00 83.56 181 ALA A CA 1
ATOM 1442 C C . ALA A 1 181 ? -7.289 -7.138 -10.578 1.00 83.56 181 ALA A C 1
ATOM 1444 O O . ALA A 1 181 ? -6.105 -7.437 -10.702 1.00 83.56 181 ALA A O 1
ATOM 1445 N N . THR A 1 182 ? -8.261 -7.749 -11.247 1.00 81.62 182 THR A N 1
ATOM 1446 C CA . THR A 1 182 ? -8.000 -8.564 -12.439 1.00 81.62 182 THR A CA 1
ATOM 1447 C C . THR A 1 182 ? -8.314 -7.736 -13.685 1.00 81.62 182 THR A C 1
ATOM 1449 O O . THR A 1 182 ? -9.321 -7.023 -13.714 1.00 81.62 182 THR A O 1
ATOM 1452 N N . VAL A 1 183 ? -7.457 -7.801 -14.704 1.00 77.94 183 VAL A N 1
ATOM 1453 C CA . VAL A 1 183 ? -7.661 -7.161 -16.014 1.00 77.94 183 VAL A CA 1
ATOM 1454 C C . VAL A 1 183 ? -7.191 -8.125 -17.100 1.00 77.94 183 VAL A C 1
ATOM 1456 O O . VAL A 1 183 ? -6.094 -8.668 -17.007 1.00 77.94 183 VAL A O 1
ATOM 1459 N N . ASP A 1 184 ? -8.014 -8.339 -18.124 1.00 76.69 184 ASP A N 1
ATOM 1460 C CA . ASP A 1 184 ? -7.666 -9.149 -19.295 1.00 76.69 184 ASP A CA 1
ATOM 1461 C C . ASP A 1 184 ? -7.174 -8.246 -20.431 1.00 76.69 184 ASP A C 1
ATOM 1463 O O . ASP A 1 184 ? -7.932 -7.418 -20.941 1.00 76.69 184 ASP A O 1
ATOM 1467 N N . VAL A 1 185 ? -5.907 -8.396 -20.814 1.00 70.81 185 VAL A N 1
ATOM 1468 C CA . VAL A 1 185 ? -5.243 -7.610 -21.861 1.00 70.81 185 VAL A CA 1
ATOM 1469 C C . VAL A 1 185 ? -4.594 -8.581 -22.837 1.00 70.81 185 VAL A C 1
ATOM 1471 O O . VAL A 1 185 ? -3.694 -9.321 -22.457 1.00 70.81 185 VAL A O 1
ATOM 1474 N N . GLU A 1 186 ? -5.072 -8.607 -24.083 1.00 68.62 186 GLU A N 1
ATOM 1475 C CA . GLU A 1 186 ? -4.524 -9.457 -25.159 1.00 68.62 186 GLU A CA 1
ATOM 1476 C C . GLU A 1 186 ? -4.358 -10.940 -24.754 1.00 68.62 186 GLU A C 1
ATOM 1478 O O . GLU A 1 186 ? -3.334 -11.575 -24.981 1.00 68.62 186 GLU A O 1
ATOM 1483 N N . GLU A 1 187 ? -5.392 -11.487 -24.103 1.00 65.81 187 GLU A N 1
ATOM 1484 C CA . GLU A 1 187 ? -5.451 -12.850 -23.539 1.00 65.81 187 GLU A CA 1
ATOM 1485 C C . GLU A 1 187 ? -4.490 -13.119 -22.359 1.00 65.81 187 GLU A C 1
ATOM 1487 O O . GLU A 1 187 ? -4.429 -14.244 -21.842 1.00 65.81 187 GLU A O 1
ATOM 1492 N N . THR A 1 188 ? -3.775 -12.098 -21.873 1.00 69.62 188 THR A N 1
ATOM 1493 C CA . THR A 1 188 ? -3.000 -12.120 -20.625 1.00 69.62 188 THR A CA 1
ATOM 1494 C C . THR A 1 188 ? -3.834 -11.617 -19.443 1.00 69.62 188 THR A C 1
ATOM 1496 O O . THR A 1 188 ? -4.471 -10.567 -19.496 1.00 69.62 188 THR A O 1
ATOM 1499 N N . CYS A 1 189 ? -3.840 -12.389 -18.353 1.00 77.75 189 CYS A N 1
ATOM 1500 C CA . CYS A 1 189 ? -4.554 -12.035 -17.129 1.00 77.75 189 CYS A CA 1
ATOM 1501 C C . CYS A 1 189 ? -3.610 -11.318 -16.158 1.00 77.75 189 CYS A C 1
ATOM 1503 O O . CYS A 1 189 ? -2.800 -11.960 -15.477 1.00 77.75 189 CYS A O 1
ATOM 1505 N N . LEU A 1 190 ? -3.746 -9.994 -16.098 1.00 78.50 190 LEU A N 1
ATOM 1506 C CA . LEU A 1 190 ? -2.999 -9.115 -15.210 1.00 78.50 190 LEU A CA 1
ATOM 1507 C C . LEU A 1 190 ? -3.686 -9.061 -13.838 1.00 78.50 190 LEU A C 1
ATOM 1509 O O . LEU A 1 190 ? -4.841 -8.643 -13.735 1.00 78.50 190 LEU A O 1
ATOM 1513 N N . LEU A 1 191 ? -2.970 -9.434 -12.773 1.00 83.94 191 LEU A N 1
ATOM 1514 C CA . LEU A 1 191 ? -3.409 -9.228 -11.387 1.00 83.94 191 LEU A CA 1
ATOM 1515 C C . LEU A 1 191 ? -2.646 -8.045 -10.779 1.00 83.94 191 LEU A C 1
ATOM 1517 O O . LEU A 1 191 ? -1.485 -8.185 -10.395 1.00 83.94 191 LEU A O 1
ATOM 1521 N N . TYR A 1 192 ? -3.289 -6.883 -10.695 1.00 83.12 192 TYR A N 1
ATOM 1522 C CA . TYR A 1 192 ? -2.751 -5.689 -10.034 1.00 83.12 192 TYR A CA 1
ATOM 1523 C C . TYR A 1 192 ? -2.964 -5.759 -8.522 1.00 83.12 192 TYR A C 1
ATOM 1525 O O . TYR A 1 192 ? -3.991 -6.269 -8.067 1.00 83.12 192 TYR A O 1
ATOM 1533 N N . TYR A 1 193 ? -2.032 -5.197 -7.750 1.00 84.25 193 TYR A N 1
ATOM 1534 C CA . TYR A 1 193 ? -2.161 -5.057 -6.300 1.00 84.25 193 TYR A CA 1
ATOM 1535 C C . TYR A 1 193 ? -1.574 -3.738 -5.785 1.00 84.25 193 TYR A C 1
ATOM 1537 O O . TYR A 1 193 ? -0.529 -3.277 -6.249 1.00 84.25 193 TYR A O 1
ATOM 1545 N N . ALA A 1 194 ? -2.226 -3.172 -4.770 1.00 84.19 194 ALA A N 1
ATOM 1546 C CA . ALA A 1 194 ? -1.741 -2.032 -3.998 1.00 84.19 194 ALA A CA 1
ATOM 1547 C C . ALA A 1 194 ? -2.056 -2.252 -2.511 1.00 84.19 194 ALA A C 1
ATOM 1549 O O . ALA A 1 194 ? -3.218 -2.318 -2.107 1.00 84.19 194 ALA A O 1
ATOM 1550 N N . VAL A 1 195 ? -1.017 -2.396 -1.692 1.00 87.44 195 VAL A N 1
ATOM 1551 C CA . VAL A 1 195 ? -1.091 -2.759 -0.275 1.00 87.44 195 VAL A CA 1
ATOM 1552 C C . VAL A 1 195 ? -0.497 -1.635 0.570 1.00 87.44 195 VAL A C 1
ATOM 1554 O O . VAL A 1 195 ? 0.637 -1.215 0.362 1.00 87.44 195 VAL A O 1
ATOM 1557 N N . THR A 1 196 ? -1.262 -1.137 1.538 1.00 88.00 196 THR A N 1
ATOM 1558 C CA . THR A 1 196 ? -0.799 -0.138 2.514 1.00 88.00 196 THR A CA 1
ATOM 1559 C C . THR A 1 196 ? -0.679 -0.810 3.873 1.00 88.00 196 THR A C 1
ATOM 1561 O O . THR A 1 196 ? -1.655 -1.391 4.345 1.00 88.00 196 THR A O 1
ATOM 1564 N N . LEU A 1 197 ? 0.500 -0.744 4.490 1.00 89.19 197 LEU A N 1
ATOM 1565 C CA . LEU A 1 197 ? 0.814 -1.371 5.776 1.00 89.19 197 LEU A CA 1
ATOM 1566 C C . LEU A 1 197 ? 1.199 -0.310 6.811 1.00 89.19 197 LEU A C 1
ATOM 1568 O O . LEU A 1 197 ? 1.880 0.658 6.476 1.00 89.19 197 LEU A O 1
ATOM 1572 N N . SER A 1 198 ? 0.794 -0.507 8.065 1.00 89.31 198 SER A N 1
ATOM 1573 C CA . SER A 1 198 ? 0.979 0.443 9.166 1.00 89.31 198 SER A CA 1
ATOM 1574 C C . SER A 1 198 ? 1.305 -0.275 10.482 1.00 89.31 198 SER A C 1
ATOM 1576 O O . SER A 1 198 ? 0.842 -1.393 10.718 1.00 89.31 198 SER A O 1
ATOM 1578 N N . SER A 1 199 ? 2.096 0.366 11.349 1.00 82.31 199 SER A N 1
ATOM 1579 C CA . SER A 1 199 ? 2.457 -0.119 12.699 1.00 82.31 199 SER A CA 1
ATOM 1580 C C . SER A 1 199 ? 3.166 -1.488 12.775 1.00 82.31 199 SER A C 1
ATOM 1582 O O . SER A 1 199 ? 3.090 -2.161 13.806 1.00 82.31 199 SER A O 1
ATOM 1584 N N . LEU A 1 200 ? 3.890 -1.885 11.722 1.00 75.12 200 LEU A N 1
ATOM 1585 C CA . LEU A 1 200 ? 4.843 -3.007 11.759 1.00 75.12 200 LEU A CA 1
ATOM 1586 C C . LEU A 1 200 ? 6.198 -2.546 12.350 1.00 75.12 200 LEU A C 1
ATOM 1588 O O . LEU A 1 200 ? 6.626 -1.417 12.081 1.00 75.12 200 LEU A O 1
ATOM 1592 N N . PRO A 1 201 ? 6.905 -3.384 13.132 1.00 61.56 201 PRO A N 1
ATOM 1593 C CA . PRO A 1 201 ? 8.240 -3.063 13.633 1.00 61.56 201 PRO A CA 1
ATOM 1594 C C . PRO A 1 201 ? 9.301 -3.103 12.516 1.00 61.56 201 PRO A C 1
ATOM 1596 O O . PRO A 1 201 ? 9.206 -3.901 11.592 1.00 61.56 201 PRO A O 1
ATOM 1599 N N . ALA A 1 202 ? 10.335 -2.258 12.632 1.00 54.44 202 ALA A N 1
ATOM 1600 C CA . ALA A 1 202 ? 11.531 -2.249 11.770 1.00 54.44 202 ALA A CA 1
ATOM 1601 C C . ALA A 1 202 ? 11.258 -2.237 10.244 1.00 54.44 202 ALA A C 1
ATOM 1603 O O . ALA A 1 202 ? 11.741 -3.080 9.499 1.00 54.44 202 ALA A O 1
ATOM 1604 N N . LEU A 1 203 ? 10.515 -1.229 9.773 1.00 59.44 203 LEU A N 1
ATOM 1605 C CA . LEU A 1 203 ? 10.059 -1.052 8.384 1.00 59.44 203 LEU A CA 1
ATOM 1606 C C . LEU A 1 203 ? 11.168 -1.018 7.299 1.00 59.44 203 LEU A C 1
ATOM 1608 O O . LEU A 1 203 ? 11.492 0.043 6.759 1.00 59.44 203 LEU A O 1
ATOM 1612 N N . LYS A 1 204 ? 11.686 -2.187 6.898 1.00 64.94 204 LYS A N 1
ATOM 1613 C CA . LYS A 1 204 ? 12.331 -2.408 5.592 1.00 64.94 204 LYS A CA 1
ATOM 1614 C C . LYS A 1 204 ? 11.412 -3.207 4.672 1.00 64.94 204 LYS A C 1
ATOM 1616 O O . LYS A 1 204 ? 10.843 -4.216 5.074 1.00 64.94 204 LYS A O 1
ATOM 1621 N N . SER A 1 205 ? 11.364 -2.818 3.398 1.00 64.19 205 SER A N 1
ATOM 1622 C CA . SER A 1 205 ? 10.670 -3.574 2.342 1.00 64.19 205 SER A CA 1
ATOM 1623 C C . SER A 1 205 ? 11.175 -5.014 2.181 1.00 64.19 205 SER A C 1
ATOM 1625 O O . SER A 1 205 ? 10.435 -5.859 1.692 1.00 64.19 205 SER A O 1
ATOM 1627 N N . GLU A 1 206 ? 12.434 -5.276 2.526 1.00 68.81 206 GLU A N 1
ATOM 1628 C CA . GLU A 1 206 ? 13.106 -6.573 2.355 1.00 68.81 206 GLU A CA 1
ATOM 1629 C C . GLU A 1 206 ? 12.757 -7.574 3.473 1.00 68.81 206 GLU A C 1
ATOM 1631 O O . GLU A 1 206 ? 13.031 -8.763 3.349 1.00 68.81 206 GLU A O 1
ATOM 1636 N N . GLU A 1 207 ? 12.150 -7.098 4.566 1.00 76.50 207 GLU A N 1
ATOM 1637 C CA . GLU A 1 207 ? 11.824 -7.881 5.771 1.00 76.50 207 GLU A CA 1
ATOM 1638 C C . GLU A 1 207 ? 10.336 -8.279 5.833 1.00 76.50 207 GLU A C 1
ATOM 1640 O O . GLU A 1 207 ? 9.879 -8.869 6.815 1.00 76.50 207 GLU A O 1
ATOM 1645 N N . ILE A 1 208 ? 9.583 -7.967 4.770 1.00 83.25 208 ILE A N 1
ATOM 1646 C CA . ILE A 1 208 ? 8.151 -8.230 4.612 1.00 83.25 208 ILE A CA 1
ATOM 1647 C C . ILE A 1 208 ? 7.954 -9.137 3.396 1.00 83.25 208 ILE A C 1
ATOM 1649 O O . ILE A 1 208 ? 8.423 -8.831 2.302 1.00 83.25 208 ILE A O 1
ATOM 1653 N N . THR A 1 209 ? 7.203 -10.224 3.566 1.00 88.19 209 THR A N 1
ATOM 1654 C CA . THR A 1 209 ? 6.791 -11.100 2.458 1.00 88.19 209 THR A CA 1
ATOM 1655 C C . THR A 1 209 ? 5.275 -11.097 2.312 1.00 88.19 209 THR A C 1
ATOM 1657 O O . THR A 1 209 ? 4.541 -11.073 3.299 1.00 88.19 209 THR A O 1
ATOM 1660 N N . MET A 1 210 ? 4.800 -11.103 1.067 1.00 91.94 210 MET A N 1
ATOM 1661 C CA . MET A 1 210 ? 3.379 -11.069 0.723 1.00 91.94 210 MET A CA 1
ATOM 1662 C C . MET A 1 210 ? 3.037 -12.289 -0.125 1.00 91.94 210 MET A C 1
ATOM 1664 O O . MET A 1 210 ? 3.554 -12.439 -1.230 1.00 91.94 210 MET A O 1
ATOM 1668 N N . ASN A 1 211 ? 2.163 -13.156 0.377 1.00 94.06 211 ASN A N 1
ATOM 1669 C CA . ASN A 1 211 ? 1.800 -14.407 -0.277 1.00 94.06 211 ASN A CA 1
ATOM 1670 C C . ASN A 1 211 ? 0.288 -14.493 -0.493 1.00 94.06 211 ASN A C 1
ATOM 1672 O O . ASN A 1 211 ? -0.493 -14.288 0.433 1.00 94.06 211 ASN A O 1
ATOM 1676 N N . LEU A 1 212 ? -0.125 -14.838 -1.710 1.00 94.69 212 LEU A N 1
ATOM 1677 C CA . LEU A 1 212 ? -1.499 -15.212 -2.027 1.00 94.69 212 LEU A CA 1
ATOM 1678 C C . LEU A 1 212 ? -1.677 -16.702 -1.749 1.00 94.69 212 LEU A C 1
ATOM 1680 O O . LEU A 1 212 ? -0.981 -17.529 -2.341 1.00 94.69 212 LEU A O 1
ATOM 1684 N N . CYS A 1 213 ? -2.593 -17.052 -0.851 1.00 94.44 213 CYS A N 1
ATOM 1685 C CA . CYS A 1 213 ? -2.757 -18.414 -0.352 1.00 94.44 213 CYS A CA 1
ATOM 1686 C C . CYS A 1 213 ? -4.224 -18.861 -0.399 1.00 94.44 213 CYS A C 1
ATOM 1688 O O . CYS A 1 213 ? -5.141 -18.040 -0.369 1.00 94.44 213 CYS A O 1
ATOM 1690 N N . ASN A 1 214 ? -4.455 -20.171 -0.507 1.00 92.19 214 ASN A N 1
ATOM 1691 C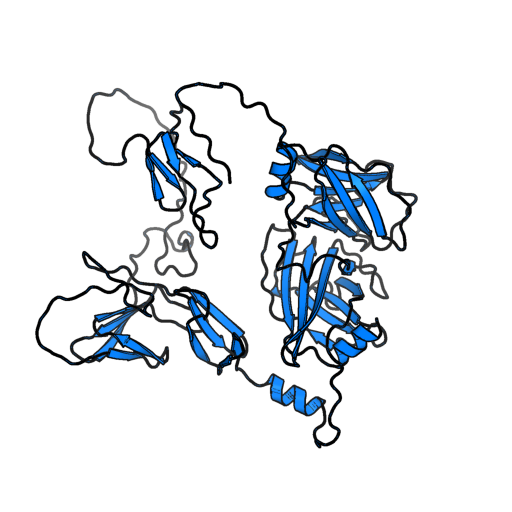 CA . ASN A 1 214 ? -5.796 -20.753 -0.482 1.00 92.19 214 ASN A CA 1
ATOM 1692 C C . ASN A 1 214 ? -6.210 -21.078 0.964 1.00 92.19 214 ASN A C 1
ATOM 1694 O O . ASN A 1 214 ? -5.492 -21.748 1.701 1.00 92.19 214 ASN A O 1
ATOM 1698 N N . ARG A 1 215 ? -7.392 -20.609 1.369 1.00 89.62 215 ARG A N 1
ATOM 1699 C CA . ARG A 1 215 ? -7.928 -20.682 2.737 1.00 89.62 215 ARG A CA 1
ATOM 1700 C C . ARG A 1 215 ? -8.355 -22.087 3.177 1.00 89.62 215 ARG A C 1
ATOM 1702 O O . ARG A 1 215 ? -8.440 -22.339 4.377 1.00 89.62 215 ARG A O 1
ATOM 1709 N N . VAL A 1 216 ? -8.645 -22.989 2.239 1.00 89.25 216 VAL A N 1
ATOM 1710 C CA . VAL A 1 216 ? -9.129 -24.351 2.528 1.00 89.25 216 VAL A CA 1
ATOM 1711 C C . VAL A 1 216 ? -7.966 -25.293 2.832 1.00 89.25 216 VAL A C 1
ATOM 1713 O O . VAL A 1 216 ? -8.040 -26.061 3.789 1.00 89.25 216 VAL A O 1
ATOM 1716 N N . ASN A 1 217 ? -6.889 -25.221 2.045 1.00 88.50 217 ASN A N 1
ATOM 1717 C CA . ASN A 1 217 ? -5.720 -26.101 2.174 1.00 88.50 217 ASN A CA 1
ATOM 1718 C C . ASN A 1 217 ? -4.465 -25.418 2.754 1.00 88.50 217 ASN A C 1
ATOM 1720 O O . ASN A 1 217 ? -3.438 -26.076 2.898 1.00 88.50 217 ASN A O 1
ATOM 1724 N N . GLU A 1 218 ? -4.540 -24.119 3.063 1.00 86.44 218 GLU A N 1
ATOM 1725 C CA . GLU A 1 218 ? -3.463 -23.276 3.621 1.00 86.44 218 GLU A CA 1
ATOM 1726 C C . GLU A 1 218 ? -2.183 -23.219 2.765 1.00 86.44 218 GLU A C 1
ATOM 1728 O O . GLU A 1 218 ? -1.146 -22.712 3.197 1.00 86.44 218 GLU A O 1
ATOM 1733 N N . LYS A 1 219 ? -2.249 -23.679 1.508 1.00 89.81 219 LYS A N 1
ATOM 1734 C CA . LYS A 1 219 ? -1.132 -23.635 0.567 1.00 89.81 219 LYS A CA 1
ATOM 1735 C C . LYS A 1 219 ? -1.041 -22.253 -0.071 1.00 89.81 219 LYS A C 1
ATOM 1737 O O . LYS A 1 219 ? -1.982 -21.782 -0.715 1.00 89.81 219 LYS A O 1
ATOM 1742 N N . CYS A 1 220 ? 0.126 -21.631 0.044 1.00 91.69 220 CYS A N 1
ATOM 1743 C CA . CYS A 1 220 ? 0.444 -20.427 -0.712 1.00 91.69 220 CYS A CA 1
ATOM 1744 C C . CYS A 1 220 ? 0.722 -20.761 -2.185 1.00 91.69 220 CYS A C 1
ATOM 1746 O O . CYS A 1 220 ? 1.398 -21.739 -2.507 1.00 91.69 220 CYS A O 1
ATOM 1748 N N . LEU A 1 221 ? 0.109 -19.977 -3.070 1.00 89.81 221 LEU A N 1
ATOM 1749 C CA . LEU A 1 221 ? 0.007 -20.208 -4.511 1.00 89.81 221 LEU A CA 1
ATOM 1750 C C . LEU A 1 221 ? 0.918 -19.274 -5.314 1.00 89.81 221 LEU A C 1
ATOM 1752 O O . LEU A 1 221 ? 1.375 -19.649 -6.391 1.00 89.81 221 LEU A O 1
ATOM 1756 N N . LEU A 1 222 ? 1.158 -18.063 -4.802 1.00 89.44 222 LEU A N 1
ATOM 1757 C CA . LEU A 1 222 ? 2.008 -17.054 -5.426 1.00 89.44 222 LEU A CA 1
ATOM 1758 C C . LEU A 1 222 ? 2.613 -16.118 -4.371 1.00 89.44 222 LEU A C 1
ATOM 1760 O O . LEU A 1 222 ? 1.917 -15.674 -3.462 1.00 89.44 222 LEU A O 1
ATOM 1764 N N . GLU A 1 223 ? 3.885 -15.775 -4.544 1.00 89.94 223 GLU A N 1
ATOM 1765 C CA . GLU A 1 223 ? 4.599 -14.753 -3.774 1.00 89.94 223 GLU A CA 1
ATOM 1766 C C . GLU A 1 223 ? 4.614 -13.440 -4.581 1.00 89.94 223 GLU A C 1
ATOM 1768 O O . GLU A 1 223 ? 5.019 -13.432 -5.746 1.00 89.94 223 GLU A O 1
ATOM 1773 N N . LEU A 1 224 ? 4.156 -12.332 -3.992 1.00 85.44 224 LEU A N 1
ATOM 1774 C CA . LEU A 1 224 ? 4.055 -11.030 -4.661 1.00 85.44 224 LEU A CA 1
ATOM 1775 C C . LEU A 1 224 ? 5.404 -10.300 -4.633 1.00 85.44 224 LEU A C 1
ATOM 1777 O O . LEU A 1 224 ? 5.758 -9.637 -3.657 1.00 85.44 224 LEU A O 1
ATOM 1781 N N . LYS A 1 225 ? 6.158 -10.445 -5.727 1.00 68.50 225 LYS A N 1
ATOM 1782 C CA . LYS A 1 225 ? 7.477 -9.827 -5.946 1.00 68.50 225 LYS A CA 1
ATOM 1783 C C . LYS A 1 225 ? 7.364 -8.536 -6.746 1.00 68.50 225 LYS A C 1
ATOM 1785 O O . LYS A 1 225 ? 6.382 -8.322 -7.444 1.00 68.50 225 LYS A O 1
ATOM 1790 N N . ASN A 1 226 ? 8.415 -7.719 -6.674 1.00 51.12 226 ASN A N 1
ATOM 1791 C CA . ASN A 1 226 ? 8.453 -6.305 -7.061 1.00 51.12 226 ASN A CA 1
ATOM 1792 C C . ASN A 1 226 ? 7.677 -5.420 -6.079 1.00 51.12 226 ASN A C 1
ATOM 1794 O O . ASN A 1 226 ? 6.470 -5.213 -6.188 1.00 51.12 226 ASN A O 1
ATOM 1798 N N . ILE A 1 227 ? 8.418 -4.865 -5.118 1.00 51.44 227 ILE A N 1
ATOM 1799 C CA . ILE A 1 227 ? 7.944 -3.808 -4.234 1.00 51.44 227 ILE A CA 1
ATOM 1800 C C . ILE A 1 227 ? 8.568 -2.487 -4.688 1.00 51.44 227 ILE A C 1
ATOM 1802 O O . ILE A 1 227 ? 9.774 -2.281 -4.568 1.00 51.44 227 ILE A O 1
ATOM 1806 N N . LYS A 1 228 ? 7.731 -1.555 -5.147 1.00 50.91 228 LYS A N 1
ATOM 1807 C CA . LYS A 1 228 ? 8.082 -0.132 -5.208 1.00 50.91 228 LYS A CA 1
ATOM 1808 C C . LYS A 1 228 ? 7.656 0.538 -3.900 1.00 50.91 228 LYS A C 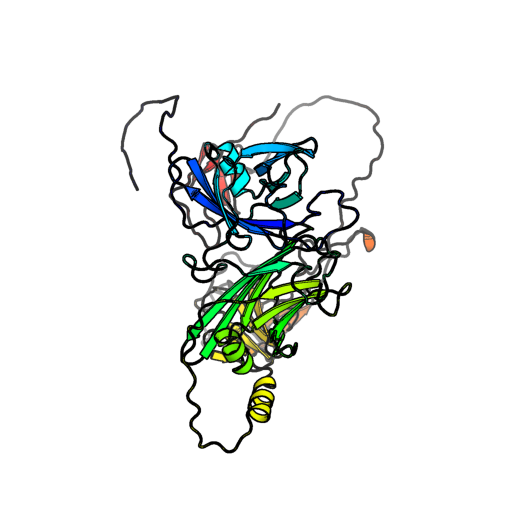1
ATOM 1810 O O . LYS A 1 228 ? 6.562 1.086 -3.815 1.00 50.91 228 LYS A O 1
ATOM 1815 N N . SER A 1 229 ? 8.498 0.469 -2.867 1.00 49.72 229 SER A N 1
ATOM 1816 C CA . SER A 1 229 ? 8.181 1.063 -1.563 1.00 49.72 229 SER A CA 1
ATOM 1817 C C . SER A 1 229 ? 8.373 2.580 -1.575 1.00 49.72 229 SER A C 1
ATOM 1819 O O . SER A 1 229 ? 9.511 3.050 -1.649 1.00 49.72 229 SER A O 1
ATOM 1821 N N . PHE A 1 230 ? 7.293 3.348 -1.421 1.00 48.75 230 PHE A N 1
ATOM 1822 C CA . PHE A 1 230 ? 7.402 4.745 -0.993 1.00 48.75 230 PHE A CA 1
ATOM 1823 C C . PHE A 1 230 ? 7.253 4.801 0.531 1.00 48.75 230 PHE A C 1
ATOM 1825 O O . PHE A 1 230 ? 6.251 4.346 1.082 1.00 48.75 230 PHE A O 1
ATOM 1832 N N . ASN A 1 231 ? 8.271 5.327 1.210 1.00 46.56 231 ASN A N 1
ATOM 1833 C CA . ASN A 1 231 ? 8.319 5.435 2.666 1.00 46.56 231 ASN A CA 1
ATOM 1834 C C . ASN A 1 231 ? 7.827 6.842 3.051 1.00 46.56 231 ASN A C 1
ATOM 1836 O O . ASN A 1 231 ? 8.608 7.794 3.045 1.00 46.56 231 ASN A O 1
ATOM 1840 N N . THR A 1 232 ? 6.512 6.994 3.250 1.00 50.12 232 THR A N 1
ATOM 1841 C CA . THR A 1 232 ? 5.848 8.294 3.489 1.00 50.12 232 THR A CA 1
ATOM 1842 C C . THR A 1 232 ? 6.257 8.921 4.817 1.00 50.12 232 THR A C 1
ATOM 1844 O O . THR A 1 232 ? 6.532 10.115 4.870 1.00 50.12 232 THR A O 1
ATOM 1847 N N . ASP A 1 233 ? 6.307 8.110 5.872 1.00 53.16 233 ASP A N 1
ATOM 1848 C CA . ASP A 1 233 ? 6.757 8.439 7.225 1.00 53.16 233 ASP A CA 1
ATOM 1849 C C . ASP A 1 233 ? 7.211 7.134 7.909 1.00 53.16 233 ASP A C 1
ATOM 1851 O O . ASP A 1 233 ? 6.795 6.050 7.508 1.00 53.16 233 ASP A O 1
ATOM 1855 N N . LEU A 1 234 ? 7.986 7.223 9.000 1.00 55.78 234 LEU A N 1
ATOM 1856 C CA . LEU A 1 234 ? 8.613 6.093 9.729 1.00 55.78 234 LEU A CA 1
ATOM 1857 C C . LEU A 1 234 ? 7.649 5.045 10.356 1.00 55.78 234 LEU A C 1
ATOM 1859 O O . LEU A 1 234 ? 8.062 4.297 11.244 1.00 55.78 234 LEU A O 1
ATOM 1863 N N . LYS A 1 235 ? 6.370 5.005 9.963 1.00 68.75 235 LYS A N 1
ATOM 1864 C CA . LYS A 1 235 ? 5.330 4.100 10.486 1.00 68.75 235 LYS A CA 1
ATOM 1865 C C . LYS A 1 235 ? 4.416 3.470 9.429 1.00 68.75 235 LYS A C 1
ATOM 1867 O O . LYS A 1 235 ? 3.586 2.643 9.804 1.00 68.75 235 LYS A O 1
ATOM 1872 N N . GLU A 1 236 ? 4.569 3.811 8.150 1.00 79.19 236 GLU A N 1
ATOM 1873 C CA . GLU A 1 236 ? 3.760 3.259 7.056 1.00 79.19 236 GLU A CA 1
ATOM 1874 C C . GLU A 1 236 ? 4.633 2.853 5.862 1.00 79.19 236 GLU A C 1
ATOM 1876 O O . GLU A 1 236 ? 5.608 3.529 5.540 1.00 79.19 236 GLU A O 1
ATOM 1881 N N . ILE A 1 237 ? 4.253 1.779 5.167 1.00 79.81 237 ILE A N 1
ATOM 1882 C CA . ILE A 1 237 ? 4.795 1.448 3.843 1.00 79.81 237 ILE A CA 1
ATOM 1883 C C . ILE A 1 237 ? 3.640 1.296 2.856 1.00 79.81 237 ILE A C 1
ATOM 1885 O O . ILE A 1 237 ? 2.683 0.559 3.105 1.00 79.81 237 ILE A O 1
ATOM 1889 N N . TYR A 1 238 ? 3.775 1.946 1.702 1.00 79.75 238 TYR A N 1
ATOM 1890 C CA . TYR A 1 238 ? 2.966 1.666 0.521 1.00 79.75 238 TYR A CA 1
ATOM 1891 C C . TYR A 1 238 ? 3.717 0.714 -0.423 1.00 79.75 238 TYR A C 1
ATOM 1893 O O . TYR A 1 238 ? 4.874 0.962 -0.764 1.00 79.75 238 TYR A O 1
ATOM 1901 N N . LEU A 1 239 ? 3.064 -0.380 -0.820 1.00 80.12 239 LEU A N 1
ATOM 1902 C CA . LEU A 1 239 ? 3.578 -1.456 -1.670 1.00 80.12 239 LEU A CA 1
ATOM 1903 C C . LEU A 1 239 ? 2.656 -1.594 -2.887 1.00 80.12 239 LEU A C 1
ATOM 1905 O O . LEU A 1 239 ? 1.448 -1.714 -2.710 1.00 80.12 239 LEU A O 1
ATOM 1909 N N . TYR A 1 240 ? 3.175 -1.645 -4.111 1.00 81.12 240 TYR A N 1
ATOM 1910 C CA . TYR A 1 240 ? 2.331 -1.858 -5.293 1.00 81.12 240 TYR A CA 1
ATOM 1911 C C . TYR A 1 240 ? 3.076 -2.560 -6.428 1.00 81.12 240 TYR A C 1
ATOM 1913 O O . TYR A 1 240 ? 4.307 -2.494 -6.514 1.00 81.12 240 TYR A O 1
ATOM 1921 N N . GLY A 1 241 ? 2.314 -3.222 -7.298 1.00 77.94 241 GLY A N 1
ATOM 1922 C CA . GLY A 1 241 ? 2.826 -3.956 -8.448 1.00 77.94 241 GLY A CA 1
ATOM 1923 C C . GLY A 1 241 ? 1.724 -4.673 -9.231 1.00 77.94 241 GLY A C 1
ATOM 1924 O O . GLY A 1 241 ? 0.534 -4.398 -9.072 1.00 77.94 241 GLY A O 1
ATOM 1925 N N . HIS A 1 242 ? 2.135 -5.585 -10.109 1.00 79.69 242 HIS A N 1
ATOM 1926 C CA . HIS A 1 242 ? 1.231 -6.438 -10.875 1.00 79.69 242 HIS A CA 1
ATOM 1927 C C . HIS A 1 242 ? 1.889 -7.783 -11.194 1.00 79.69 242 HIS A C 1
ATOM 1929 O O . HIS A 1 242 ? 3.114 -7.902 -11.216 1.00 79.69 242 HIS A O 1
ATOM 1935 N N . VAL A 1 243 ? 1.062 -8.787 -11.472 1.00 81.06 243 VAL A N 1
ATOM 1936 C CA . VAL A 1 243 ? 1.467 -10.119 -11.928 1.00 81.06 243 VAL A CA 1
ATOM 1937 C C . VAL A 1 243 ? 0.969 -10.275 -13.369 1.00 81.06 243 VAL A C 1
ATOM 1939 O O . VAL A 1 243 ? -0.247 -10.308 -13.557 1.00 81.06 243 VAL A O 1
ATOM 1942 N N . PRO A 1 244 ? 1.848 -10.351 -14.388 1.00 69.81 244 PRO A N 1
ATOM 1943 C CA . PRO A 1 244 ? 1.427 -10.322 -15.796 1.00 69.81 244 PRO A CA 1
ATOM 1944 C C . PRO A 1 244 ? 0.788 -11.631 -16.290 1.00 69.81 244 PRO A C 1
ATOM 1946 O O . PRO A 1 244 ? 0.091 -11.651 -17.300 1.00 69.81 244 PRO A O 1
ATOM 1949 N N . LEU A 1 245 ? 1.014 -12.737 -15.578 1.00 73.56 245 LEU A N 1
ATOM 1950 C CA . LEU A 1 245 ? 0.382 -14.030 -15.829 1.00 73.56 245 LEU A CA 1
ATOM 1951 C C . LEU A 1 245 ? -0.063 -14.623 -14.491 1.00 73.56 245 LEU A C 1
ATOM 1953 O O . LEU A 1 245 ? 0.651 -15.421 -13.883 1.00 73.56 245 LEU A O 1
ATOM 1957 N N . ALA A 1 246 ? -1.232 -14.200 -14.005 1.00 77.50 246 ALA A N 1
ATOM 1958 C CA . ALA A 1 246 ? -1.818 -14.751 -12.786 1.00 77.50 246 ALA A CA 1
ATOM 1959 C C . ALA A 1 246 ? -2.005 -16.286 -12.915 1.00 77.50 246 ALA A C 1
ATOM 1961 O O . ALA A 1 246 ? -2.662 -16.735 -13.859 1.00 77.50 246 ALA A O 1
ATOM 1962 N N . PRO A 1 247 ? -1.448 -17.116 -12.005 1.00 82.88 247 PRO A N 1
ATOM 1963 C CA . PRO A 1 247 ? -1.558 -18.571 -12.108 1.00 82.88 247 PRO A CA 1
ATOM 1964 C C . PRO A 1 247 ? -3.012 -19.045 -12.034 1.00 82.88 247 PRO A C 1
ATOM 1966 O O . PRO A 1 247 ? -3.785 -18.543 -11.217 1.00 82.88 247 PRO A O 1
ATOM 1969 N N . LEU A 1 248 ? -3.374 -20.076 -12.806 1.00 80.88 248 LEU A N 1
ATOM 1970 C CA . LEU A 1 248 ? -4.746 -20.606 -12.840 1.00 80.88 248 LEU A CA 1
ATOM 1971 C C . LEU A 1 248 ? -5.254 -21.015 -11.445 1.00 80.88 248 LEU A C 1
ATOM 1973 O O . LEU A 1 248 ? -6.406 -20.766 -11.110 1.00 80.88 248 LEU A O 1
ATOM 1977 N N . ALA A 1 249 ? -4.378 -21.541 -10.582 1.00 84.69 249 ALA A N 1
ATOM 1978 C CA . ALA A 1 249 ? -4.712 -21.846 -9.190 1.00 84.69 249 ALA A CA 1
ATOM 1979 C C . ALA A 1 249 ? -5.131 -20.606 -8.368 1.00 84.69 249 ALA A C 1
ATOM 1981 O O . ALA A 1 249 ? -6.010 -20.718 -7.517 1.00 84.69 249 ALA A O 1
ATOM 1982 N N . VAL A 1 250 ? -4.534 -19.433 -8.621 1.00 88.69 250 VAL A N 1
ATOM 1983 C CA . VAL A 1 250 ? -4.904 -18.161 -7.969 1.00 88.69 250 VAL A CA 1
ATOM 1984 C C . VAL A 1 250 ? -6.251 -17.672 -8.499 1.00 88.69 250 VAL A C 1
ATOM 1986 O O . VAL A 1 250 ? -7.087 -17.243 -7.711 1.00 88.69 250 VAL A O 1
ATOM 1989 N N . LEU A 1 251 ? -6.490 -17.783 -9.811 1.00 86.31 251 LEU A N 1
ATOM 1990 C CA . LEU A 1 251 ? -7.750 -17.371 -10.443 1.00 86.31 251 LEU A CA 1
ATOM 1991 C C . LEU A 1 251 ? -8.933 -18.260 -10.034 1.00 86.31 251 LEU A C 1
ATOM 1993 O O . LEU A 1 251 ? -10.015 -17.742 -9.771 1.00 86.31 251 LEU A O 1
ATOM 1997 N N . ASN A 1 252 ? -8.716 -19.571 -9.905 1.00 85.44 252 ASN A N 1
ATOM 1998 C CA . ASN A 1 252 ? -9.716 -20.502 -9.381 1.00 85.44 252 ASN A CA 1
ATOM 1999 C C . ASN A 1 252 ? -9.996 -20.216 -7.897 1.00 85.44 252 ASN A C 1
ATOM 2001 O O . ASN A 1 252 ? -11.143 -20.019 -7.517 1.00 85.44 252 ASN A O 1
ATOM 2005 N N . ALA A 1 253 ? -8.953 -20.086 -7.065 1.00 89.56 253 ALA A N 1
ATOM 2006 C CA . ALA A 1 253 ? -9.127 -19.759 -5.649 1.00 89.56 253 ALA A CA 1
ATOM 2007 C C . ALA A 1 253 ? -9.779 -18.380 -5.422 1.00 89.56 253 ALA A C 1
ATOM 2009 O O . ALA A 1 253 ? -10.443 -18.194 -4.406 1.00 89.56 253 ALA A O 1
ATOM 2010 N N . LEU A 1 254 ? -9.612 -17.425 -6.344 1.00 89.56 254 LEU A N 1
ATOM 2011 C CA . LEU A 1 254 ? -10.341 -16.155 -6.341 1.00 89.56 254 LEU A CA 1
ATOM 2012 C C . LEU A 1 254 ? -11.823 -16.357 -6.693 1.00 89.56 254 LEU A C 1
ATOM 2014 O O . LEU A 1 254 ? -12.683 -15.860 -5.972 1.00 89.56 254 LEU A O 1
ATOM 2018 N N . ALA A 1 255 ? -12.120 -17.102 -7.763 1.00 87.31 255 ALA A N 1
ATOM 2019 C CA . ALA A 1 255 ? -13.490 -17.388 -8.198 1.00 87.31 255 ALA A CA 1
ATOM 2020 C C . ALA A 1 255 ? -14.301 -18.192 -7.161 1.00 87.31 255 ALA A C 1
ATOM 2022 O O . ALA A 1 255 ? -15.505 -17.986 -7.041 1.00 87.31 255 ALA A O 1
ATOM 2023 N N . ASP A 1 256 ? -13.639 -19.055 -6.385 1.00 89.62 256 ASP A N 1
ATOM 2024 C CA . ASP A 1 256 ? -14.249 -19.842 -5.306 1.00 89.62 256 ASP A CA 1
ATOM 2025 C C . ASP A 1 256 ? -14.350 -19.083 -3.954 1.00 89.62 256 ASP A C 1
ATOM 2027 O O . ASP A 1 256 ? -14.708 -19.685 -2.941 1.00 89.62 256 ASP A O 1
ATOM 2031 N N . GLU A 1 257 ? -13.968 -17.798 -3.887 1.00 90.25 257 GLU A N 1
ATOM 2032 C CA . GLU A 1 257 ? -13.821 -16.993 -2.649 1.00 90.25 257 GLU A CA 1
AT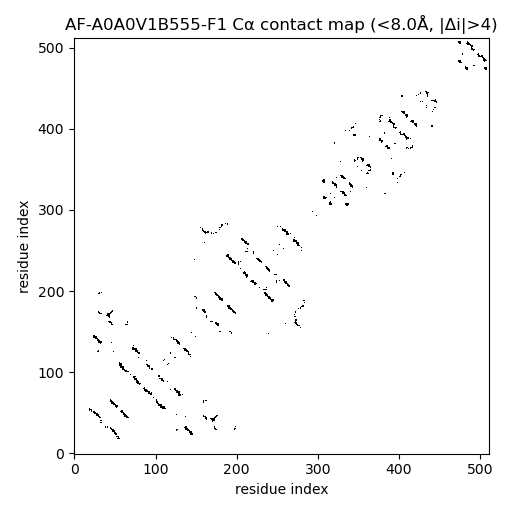OM 2033 C C . GLU A 1 257 ? -12.868 -17.595 -1.583 1.00 90.25 257 GLU A C 1
ATOM 2035 O O . GLU A 1 257 ? -12.946 -17.312 -0.381 1.00 90.25 257 GLU A O 1
ATOM 2040 N N . GLN A 1 258 ? -11.921 -18.431 -2.016 1.00 93.12 258 GLN A N 1
ATOM 2041 C CA . GLN A 1 258 ? -10.946 -19.115 -1.159 1.00 93.12 258 GLN A CA 1
ATOM 2042 C C . GLN A 1 258 ? -9.604 -18.377 -1.040 1.00 93.12 258 GLN A C 1
ATOM 2044 O O . GLN A 1 258 ? -8.758 -18.797 -0.249 1.00 93.12 258 GLN A O 1
ATOM 2049 N N . LEU A 1 259 ? -9.362 -17.319 -1.815 1.00 94.31 259 LEU A N 1
ATOM 2050 C CA . LEU A 1 259 ? -8.085 -16.608 -1.822 1.00 94.31 259 LEU A CA 1
ATOM 2051 C C . LEU A 1 259 ? -7.947 -15.662 -0.617 1.00 94.31 259 LEU A C 1
ATOM 2053 O O . LEU A 1 259 ? -8.863 -14.911 -0.282 1.00 94.31 259 LEU A O 1
ATOM 2057 N N . TYR A 1 260 ? -6.773 -15.643 0.014 1.00 95.31 260 TYR A N 1
ATOM 2058 C CA . TYR A 1 260 ? -6.411 -14.631 1.008 1.00 95.31 260 TYR A CA 1
ATOM 2059 C C . TYR A 1 260 ? -4.975 -14.139 0.813 1.00 95.31 260 TYR A C 1
ATOM 2061 O O . TYR A 1 260 ? -4.109 -14.881 0.343 1.00 95.31 260 TYR A O 1
ATOM 2069 N N . LEU A 1 261 ? -4.725 -12.881 1.179 1.00 95.75 261 LEU A N 1
ATOM 2070 C CA . LEU A 1 261 ? -3.374 -12.346 1.323 1.00 95.75 261 LEU A CA 1
ATOM 2071 C C . LEU A 1 261 ? -2.860 -12.688 2.723 1.00 95.75 261 LEU A C 1
ATOM 2073 O O . LEU A 1 261 ? -3.524 -12.381 3.714 1.00 95.75 261 LEU A O 1
ATOM 2077 N N . ASN A 1 262 ? -1.669 -13.277 2.793 1.00 95.19 262 ASN A N 1
ATOM 2078 C CA . ASN A 1 262 ? -0.868 -13.427 4.001 1.00 95.19 262 ASN A CA 1
ATOM 2079 C C . ASN A 1 262 ? 0.329 -12.468 3.931 1.00 95.19 262 ASN A C 1
ATOM 2081 O O . ASN A 1 262 ? 1.078 -12.501 2.952 1.00 95.19 262 ASN A O 1
ATOM 2085 N N . VAL A 1 263 ? 0.516 -11.630 4.951 1.00 93.50 263 VAL A N 1
ATOM 2086 C CA . VAL A 1 263 ? 1.684 -10.750 5.091 1.00 93.50 263 VAL A CA 1
ATOM 2087 C C . VAL A 1 263 ? 2.503 -11.222 6.288 1.00 93.50 263 VAL A C 1
ATOM 2089 O O . VAL A 1 263 ? 2.033 -11.134 7.422 1.00 93.50 263 VAL A O 1
ATOM 2092 N N . SER A 1 264 ? 3.719 -11.710 6.043 1.00 91.25 264 SER A N 1
ATOM 2093 C CA . SER A 1 264 ? 4.631 -12.239 7.069 1.00 91.25 264 SER A CA 1
ATOM 2094 C C . SER A 1 264 ? 5.846 -11.333 7.269 1.00 91.25 264 SER A C 1
ATOM 2096 O O . SER A 1 264 ? 6.341 -10.730 6.314 1.00 91.25 264 SER A O 1
ATOM 2098 N N . THR A 1 265 ? 6.370 -11.301 8.494 1.00 87.50 265 THR A N 1
ATOM 2099 C CA . THR A 1 265 ? 7.577 -10.548 8.889 1.00 87.50 265 THR A CA 1
ATOM 2100 C C . THR A 1 265 ? 8.644 -11.469 9.482 1.00 87.50 265 THR A C 1
ATOM 2102 O O . THR A 1 265 ? 8.389 -12.646 9.735 1.00 87.50 265 THR A O 1
ATOM 2105 N N . LEU A 1 266 ? 9.825 -10.925 9.794 1.00 84.12 266 LEU A N 1
ATOM 2106 C CA . LEU A 1 266 ? 10.834 -11.625 10.603 1.00 84.12 266 LEU A CA 1
ATOM 2107 C C . LEU A 1 266 ? 10.323 -12.039 11.998 1.00 84.12 266 LEU A C 1
ATOM 2109 O O . LEU A 1 266 ? 10.760 -13.062 12.523 1.00 84.12 266 LEU A O 1
ATOM 2113 N N . SER A 1 267 ? 9.408 -11.271 12.602 1.00 83.44 267 SER A N 1
ATOM 2114 C CA . SER A 1 267 ? 8.810 -11.592 13.909 1.00 83.44 267 SER A CA 1
ATOM 2115 C C . SER A 1 267 ? 7.720 -12.660 13.811 1.00 83.44 267 SER A C 1
ATOM 2117 O O . SER A 1 267 ? 7.582 -13.483 14.713 1.00 83.44 267 SER A O 1
ATOM 2119 N N . HIS A 1 268 ? 6.974 -12.674 12.705 1.00 87.81 268 HIS A N 1
ATOM 2120 C CA . HIS A 1 268 ? 5.870 -13.598 12.460 1.00 87.81 268 HIS A CA 1
ATOM 2121 C C . HIS A 1 268 ? 6.006 -14.240 11.063 1.00 87.81 268 HIS A C 1
ATOM 2123 O O . HIS A 1 268 ? 5.252 -13.907 10.143 1.00 87.81 268 HIS A O 1
ATOM 2129 N N . PRO A 1 269 ? 6.958 -15.176 10.871 1.00 87.56 269 PRO A N 1
ATOM 2130 C CA . PRO A 1 269 ? 7.288 -15.725 9.550 1.00 87.56 269 PRO A CA 1
ATOM 2131 C C . PRO A 1 269 ? 6.160 -16.565 8.929 1.00 87.56 269 PRO A C 1
ATOM 2133 O O . PRO A 1 269 ? 6.083 -16.698 7.710 1.00 87.56 269 PRO A O 1
ATOM 2136 N N . THR A 1 270 ? 5.245 -17.099 9.742 1.00 88.19 270 THR A N 1
ATOM 2137 C CA . THR A 1 270 ? 4.039 -17.807 9.272 1.00 88.19 270 THR A CA 1
ATOM 2138 C C . THR A 1 270 ? 2.908 -16.874 8.821 1.00 88.19 270 THR A C 1
ATOM 2140 O O . THR A 1 270 ? 1.953 -17.339 8.198 1.00 88.19 270 THR A O 1
ATOM 2143 N N . GLY A 1 271 ? 3.001 -15.582 9.138 1.00 90.88 271 GLY A N 1
ATOM 2144 C CA . GLY A 1 271 ? 1.967 -14.577 8.905 1.00 90.88 271 GLY A CA 1
ATOM 2145 C C . GLY A 1 271 ? 1.786 -13.680 10.125 1.00 90.88 271 GLY A C 1
ATOM 2146 O O . GLY A 1 271 ? 1.609 -14.183 11.233 1.00 90.88 271 GLY A O 1
ATOM 2147 N N . GLU A 1 272 ? 1.830 -12.365 9.917 1.00 91.75 272 GLU A N 1
ATOM 2148 C CA . GLU A 1 272 ? 1.551 -11.342 10.932 1.00 91.75 272 GLU A CA 1
ATOM 2149 C C . GLU A 1 272 ? 0.116 -10.819 10.822 1.00 91.75 272 GLU A C 1
ATOM 2151 O O . GLU A 1 272 ? -0.607 -10.759 11.816 1.00 91.75 272 GLU A O 1
ATOM 2156 N N . ILE A 1 273 ? -0.312 -10.486 9.600 1.00 94.12 273 ILE A N 1
ATOM 2157 C CA . ILE A 1 273 ? -1.674 -10.043 9.282 1.00 94.12 273 ILE A CA 1
ATOM 2158 C C . ILE A 1 273 ? -2.162 -10.687 7.983 1.00 94.12 273 ILE A C 1
ATOM 2160 O O . ILE A 1 273 ? -1.384 -10.917 7.055 1.00 94.12 273 ILE A O 1
ATOM 2164 N N . ALA A 1 274 ? -3.463 -10.958 7.903 1.00 95.31 274 ALA A N 1
ATOM 2165 C CA . ALA A 1 274 ? -4.084 -11.563 6.727 1.00 95.31 274 ALA A CA 1
ATOM 2166 C C . ALA A 1 274 ? -5.460 -10.965 6.421 1.00 95.31 274 ALA A C 1
ATOM 2168 O O . ALA A 1 274 ? -6.074 -10.334 7.282 1.00 95.31 274 ALA A O 1
ATOM 2169 N N . GLY A 1 275 ? -5.961 -11.194 5.205 1.00 94.38 275 GLY A N 1
ATOM 2170 C CA . GLY A 1 275 ? -7.324 -10.836 4.805 1.00 94.38 275 GLY A CA 1
ATOM 2171 C C . GLY A 1 275 ? -7.786 -11.565 3.540 1.00 94.38 275 GLY A C 1
ATOM 2172 O O . GLY A 1 275 ? -7.006 -11.757 2.607 1.00 94.38 275 GLY A O 1
ATOM 2173 N N . ASN A 1 276 ? -9.055 -11.981 3.519 1.00 92.50 276 ASN A N 1
ATOM 2174 C CA . ASN A 1 276 ? -9.668 -12.680 2.384 1.00 92.50 276 ASN A CA 1
ATOM 2175 C C . ASN A 1 276 ? -9.880 -11.718 1.210 1.00 92.50 276 ASN A C 1
ATOM 2177 O O . ASN A 1 276 ? -10.451 -10.644 1.398 1.00 92.50 276 ASN A O 1
ATOM 2181 N N . ILE A 1 277 ? -9.493 -12.136 0.009 1.00 91.38 277 ILE A N 1
ATOM 2182 C CA . ILE A 1 277 ? -9.653 -11.356 -1.218 1.00 91.38 277 ILE A CA 1
ATOM 2183 C C . ILE A 1 277 ? -10.959 -11.789 -1.885 1.00 91.38 277 ILE A C 1
ATOM 2185 O O . ILE A 1 277 ? -11.060 -12.900 -2.396 1.00 91.38 277 ILE A O 1
ATOM 2189 N N . SER A 1 278 ? -11.943 -10.892 -1.893 1.00 86.06 278 SER A N 1
ATOM 2190 C CA . SER A 1 278 ? -13.182 -11.025 -2.664 1.00 86.06 278 SER A CA 1
ATOM 2191 C C . SER A 1 278 ? -13.237 -9.851 -3.642 1.00 86.06 278 SER A C 1
ATOM 2193 O O . SER A 1 278 ? -13.508 -8.713 -3.257 1.00 86.06 278 SER A O 1
ATOM 2195 N N . ILE A 1 279 ? -12.866 -10.123 -4.895 1.00 84.75 279 ILE A N 1
ATOM 2196 C CA . ILE A 1 279 ? -12.968 -9.197 -6.028 1.00 84.75 279 ILE A CA 1
ATOM 2197 C C . ILE A 1 279 ? -13.541 -9.946 -7.230 1.00 84.75 279 ILE A C 1
ATOM 2199 O O . ILE A 1 279 ? -13.402 -11.163 -7.340 1.00 84.75 279 ILE A O 1
ATOM 2203 N N . GLU A 1 280 ? -14.145 -9.208 -8.153 1.00 82.38 280 GLU A N 1
ATOM 2204 C CA . GLU A 1 280 ? -14.621 -9.760 -9.418 1.00 82.38 280 GLU A CA 1
ATOM 2205 C C . GLU A 1 280 ? -13.443 -10.258 -10.279 1.00 82.38 280 GLU A C 1
ATOM 2207 O O . GLU A 1 280 ? -12.382 -9.625 -10.343 1.00 82.38 280 GLU A O 1
ATOM 2212 N N . ASN A 1 281 ? -13.619 -11.419 -10.919 1.00 81.94 281 ASN A N 1
ATOM 2213 C CA . ASN A 1 281 ? -12.627 -12.013 -11.811 1.00 81.94 281 ASN A CA 1
ATOM 2214 C C . ASN A 1 281 ? -12.957 -11.659 -13.269 1.00 81.94 281 ASN A C 1
ATOM 2216 O O . ASN A 1 281 ? -13.711 -12.359 -13.941 1.00 81.94 281 ASN A O 1
ATOM 2220 N N . ASN A 1 282 ? -12.365 -10.568 -13.752 1.00 81.50 282 ASN A N 1
ATOM 2221 C CA . ASN A 1 282 ? -12.529 -10.049 -15.110 1.00 81.50 282 ASN A CA 1
ATOM 2222 C C . ASN A 1 282 ? -11.739 -10.844 -16.165 1.00 81.50 282 ASN A C 1
ATOM 2224 O O . ASN A 1 282 ? -11.853 -10.558 -17.357 1.00 81.50 282 ASN A O 1
ATOM 2228 N N . CYS A 1 283 ? -10.906 -11.809 -15.759 1.00 79.25 283 CYS A N 1
ATOM 2229 C CA . CYS A 1 283 ? -10.108 -12.593 -16.694 1.00 79.25 283 CYS A CA 1
ATOM 2230 C C . CYS A 1 283 ? -10.944 -13.677 -17.379 1.00 79.25 283 CYS A C 1
ATOM 2232 O O . CYS A 1 283 ? -11.590 -14.494 -16.719 1.00 79.25 283 CYS A O 1
ATOM 2234 N N . LYS A 1 284 ? -10.895 -13.728 -18.719 1.00 73.06 284 LYS A N 1
ATOM 2235 C CA . LYS A 1 284 ? -11.596 -14.764 -19.488 1.00 73.06 284 LYS A CA 1
ATOM 2236 C C . LYS A 1 284 ? -11.133 -16.166 -19.054 1.00 73.06 284 LYS A C 1
ATOM 2238 O O . LYS A 1 284 ? -9.926 -16.400 -18.936 1.00 73.06 284 LYS A O 1
ATOM 2243 N N . PRO A 1 285 ? -12.050 -17.136 -18.881 1.00 62.56 285 PRO A N 1
ATOM 2244 C CA . PRO A 1 285 ? -11.673 -18.510 -18.583 1.00 62.56 285 PRO A CA 1
ATOM 2245 C C . PRO A 1 285 ? -10.940 -19.111 -19.787 1.00 62.56 285 PRO A C 1
ATOM 2247 O O . PRO A 1 285 ? -11.556 -19.425 -20.810 1.00 62.56 285 PRO A O 1
ATOM 2250 N N . ARG A 1 286 ? -9.617 -19.278 -19.666 1.00 56.81 286 ARG A N 1
ATOM 2251 C CA . ARG A 1 286 ? -8.772 -19.921 -20.681 1.00 56.81 286 ARG A CA 1
ATOM 2252 C C . ARG A 1 286 ? -9.230 -21.366 -20.895 1.00 56.81 286 ARG A C 1
ATOM 2254 O O . ARG A 1 286 ? -8.854 -22.271 -20.153 1.00 56.81 286 ARG A O 1
ATOM 2261 N N . ARG A 1 287 ? -10.048 -21.592 -21.928 1.00 45.75 287 ARG A N 1
ATOM 2262 C CA . ARG A 1 287 ? -10.374 -22.935 -22.419 1.00 45.75 287 ARG A CA 1
ATOM 2263 C C . ARG A 1 287 ? -9.108 -23.553 -23.003 1.00 45.75 287 ARG A C 1
ATOM 2265 O O . ARG A 1 287 ? -8.782 -23.299 -24.158 1.00 45.75 287 ARG A O 1
ATOM 2272 N N . LEU A 1 288 ? -8.423 -24.368 -22.204 1.00 43.44 288 LEU A N 1
ATOM 2273 C CA . LEU A 1 288 ? -7.330 -25.223 -22.661 1.00 43.44 288 LEU A CA 1
ATOM 2274 C C . LEU A 1 288 ? -7.777 -26.004 -23.908 1.00 43.44 288 LEU A C 1
ATOM 2276 O O . LEU A 1 288 ? -8.677 -26.846 -23.823 1.00 43.44 288 LEU A O 1
ATOM 2280 N N . GLN A 1 289 ? -7.144 -25.743 -25.056 1.00 39.44 289 GLN A N 1
ATOM 2281 C CA . GLN A 1 289 ? -7.120 -26.728 -26.137 1.00 39.44 289 GLN A CA 1
ATOM 2282 C C . GLN A 1 289 ? -6.429 -27.974 -25.581 1.00 39.44 289 GLN A C 1
ATOM 2284 O O . GLN A 1 289 ? -5.361 -27.882 -24.980 1.00 39.44 289 GLN A O 1
ATOM 2289 N N . ARG A 1 290 ? -7.071 -29.136 -25.712 1.00 38.97 290 ARG A N 1
ATOM 2290 C CA . ARG A 1 290 ? -6.714 -30.359 -24.969 1.00 38.97 290 ARG A CA 1
ATOM 2291 C C . ARG A 1 290 ? -5.553 -31.137 -25.617 1.00 38.97 290 ARG A C 1
ATOM 2293 O O . ARG A 1 290 ? -5.282 -32.271 -25.239 1.00 38.97 290 ARG A O 1
ATOM 2300 N N . ASP A 1 291 ? -4.870 -30.517 -26.575 1.00 37.97 291 ASP A N 1
ATOM 2301 C CA . ASP A 1 291 ? -4.124 -31.205 -27.633 1.00 37.97 291 ASP A CA 1
ATOM 2302 C C . ASP A 1 291 ? -2.600 -30.967 -27.567 1.00 37.97 291 ASP A C 1
ATOM 2304 O O . ASP A 1 291 ? -1.891 -31.120 -28.561 1.00 37.97 291 ASP A O 1
ATOM 2308 N N . SER A 1 292 ? -2.068 -30.620 -26.389 1.00 41.34 292 SER A N 1
ATOM 2309 C CA . SER A 1 292 ? -0.625 -30.511 -26.128 1.00 41.34 292 SER A CA 1
ATOM 2310 C C . SER A 1 292 ? -0.190 -31.386 -24.942 1.00 41.34 292 SER A C 1
ATOM 2312 O O . SER A 1 292 ? -0.630 -31.225 -23.807 1.00 41.34 292 SER A O 1
ATOM 2314 N N . PHE A 1 293 ? 0.707 -32.341 -25.214 1.00 45.16 293 PHE A N 1
ATOM 2315 C CA . PHE A 1 293 ? 1.182 -33.379 -24.282 1.00 45.16 293 PHE A CA 1
ATOM 2316 C C . PHE A 1 293 ? 2.234 -32.864 -23.268 1.00 45.16 293 PHE A C 1
ATOM 2318 O O . PHE A 1 293 ? 3.291 -33.469 -23.096 1.00 45.16 293 PHE A O 1
ATOM 2325 N N . VAL A 1 294 ? 1.972 -31.738 -22.598 1.00 42.34 294 VAL A N 1
ATOM 2326 C CA . VAL A 1 294 ? 2.879 -31.152 -21.592 1.00 42.34 294 VAL A CA 1
ATOM 2327 C C . VAL A 1 294 ? 2.101 -30.849 -20.315 1.00 42.34 294 VAL A C 1
ATOM 2329 O O . VAL A 1 294 ? 1.098 -30.143 -20.350 1.00 42.34 294 VAL A O 1
ATOM 2332 N N . ALA A 1 295 ? 2.565 -31.377 -19.180 1.00 45.59 295 ALA A N 1
ATOM 2333 C CA . ALA A 1 295 ? 1.967 -31.092 -17.878 1.00 45.59 295 ALA A CA 1
ATOM 2334 C C . ALA A 1 295 ? 2.195 -29.618 -17.480 1.00 45.59 295 ALA A C 1
ATOM 2336 O O . ALA A 1 295 ? 3.268 -29.061 -17.736 1.00 45.59 295 ALA A O 1
ATOM 2337 N N . GLU A 1 296 ? 1.205 -28.976 -16.851 1.00 49.53 296 GLU A N 1
ATOM 2338 C CA . GLU A 1 296 ? 1.257 -27.541 -16.508 1.00 49.53 296 GLU A CA 1
ATOM 2339 C C . GLU A 1 296 ? 2.476 -27.191 -15.636 1.00 49.53 296 GLU A C 1
ATOM 2341 O O . GLU A 1 296 ? 3.122 -26.159 -15.828 1.00 49.53 296 GLU A O 1
ATOM 2346 N N . ASP A 1 297 ? 2.850 -28.096 -14.730 1.00 43.94 297 ASP A N 1
ATOM 2347 C CA . ASP A 1 297 ? 4.020 -28.011 -13.859 1.00 43.94 297 ASP A CA 1
ATOM 2348 C C . ASP A 1 297 ? 5.369 -28.067 -14.604 1.00 43.94 297 ASP A C 1
ATOM 2350 O O . ASP A 1 297 ? 6.382 -27.631 -14.054 1.00 43.94 297 ASP A O 1
ATOM 2354 N N . GLN A 1 298 ? 5.405 -28.486 -15.874 1.00 42.03 298 GLN A N 1
ATOM 2355 C CA . GLN A 1 298 ? 6.577 -28.317 -16.744 1.00 42.03 298 GLN A CA 1
ATOM 2356 C C . GLN A 1 298 ? 6.535 -26.993 -17.519 1.00 42.03 298 GLN A C 1
ATOM 2358 O O . GLN A 1 298 ? 7.553 -26.304 -17.593 1.00 42.03 298 GLN A O 1
ATOM 2363 N N . ALA A 1 299 ? 5.368 -26.584 -18.028 1.00 43.22 299 ALA A N 1
ATOM 2364 C CA . ALA A 1 299 ? 5.216 -25.331 -18.776 1.00 43.22 299 ALA A CA 1
ATOM 2365 C C . ALA A 1 299 ? 5.546 -24.088 -17.922 1.00 43.22 299 ALA A C 1
ATOM 2367 O O . ALA A 1 299 ? 6.298 -23.212 -18.356 1.00 43.22 299 ALA A O 1
ATOM 2368 N N . VAL A 1 300 ? 5.067 -24.043 -16.672 1.00 42.84 300 VAL A N 1
ATOM 2369 C CA . VAL A 1 300 ? 5.380 -22.954 -15.727 1.00 42.84 300 VAL A CA 1
ATOM 2370 C C . VAL A 1 300 ? 6.881 -22.905 -15.406 1.00 42.84 300 VAL A C 1
ATOM 2372 O O . VAL A 1 300 ? 7.455 -21.821 -15.316 1.00 42.84 300 VAL A O 1
ATOM 2375 N N . ASN A 1 301 ? 7.548 -24.059 -15.301 1.00 38.31 301 ASN A N 1
ATOM 2376 C CA . ASN A 1 301 ? 8.991 -24.136 -15.038 1.00 38.31 301 ASN A CA 1
ATOM 2377 C C . ASN A 1 301 ? 9.873 -23.766 -16.247 1.00 38.31 301 ASN A C 1
ATOM 2379 O O . ASN A 1 301 ? 11.035 -23.408 -16.047 1.00 38.31 301 ASN A O 1
ATOM 2383 N N . MET A 1 302 ? 9.353 -23.829 -17.478 1.00 39.59 302 MET A N 1
ATOM 2384 C CA . MET A 1 302 ? 10.068 -23.351 -18.670 1.00 39.59 302 MET A CA 1
ATOM 2385 C C . MET A 1 302 ? 9.980 -21.827 -18.824 1.00 39.59 302 MET A C 1
ATOM 2387 O O . MET A 1 302 ? 10.981 -21.198 -19.155 1.00 39.59 302 MET A O 1
ATOM 2391 N N . LEU A 1 303 ? 8.823 -21.222 -18.530 1.00 45.66 303 LEU A N 1
ATOM 2392 C CA . LEU A 1 303 ? 8.647 -19.764 -18.611 1.00 45.66 303 LEU A CA 1
ATOM 2393 C C . LEU A 1 303 ? 9.251 -19.013 -17.412 1.00 45.66 303 LEU A C 1
ATOM 2395 O O . LEU A 1 303 ? 9.763 -17.915 -17.582 1.00 45.66 303 LEU A O 1
ATOM 2399 N N . MET A 1 304 ? 9.322 -19.621 -16.223 1.00 41.28 304 MET A N 1
ATOM 2400 C CA . MET A 1 304 ? 10.031 -19.060 -15.053 1.00 41.28 304 MET A CA 1
ATOM 2401 C C . MET A 1 304 ? 11.574 -19.146 -15.154 1.00 41.28 304 MET A C 1
ATOM 2403 O O . MET A 1 304 ? 12.269 -19.182 -14.136 1.00 41.28 304 MET A O 1
ATOM 2407 N N . ARG A 1 305 ? 12.128 -19.217 -16.374 1.00 44.88 305 ARG A N 1
ATOM 2408 C CA . ARG A 1 305 ? 13.577 -19.274 -16.653 1.00 44.88 305 ARG A CA 1
ATOM 2409 C C . ARG A 1 305 ? 14.060 -18.361 -17.783 1.00 44.88 305 ARG A C 1
ATOM 2411 O O . ARG A 1 305 ? 15.253 -18.378 -18.082 1.00 44.88 305 ARG A O 1
ATOM 2418 N N . THR A 1 306 ? 13.198 -17.534 -18.369 1.00 52.22 306 THR A N 1
ATOM 2419 C CA . THR A 1 306 ? 13.669 -16.376 -19.138 1.00 52.22 306 THR A CA 1
ATOM 2420 C C . THR A 1 306 ? 14.212 -15.341 -18.155 1.00 52.22 306 THR A C 1
ATOM 2422 O O . THR A 1 306 ? 13.461 -14.798 -17.346 1.00 52.22 306 THR A O 1
ATOM 2425 N N . ASN A 1 307 ? 15.509 -15.037 -18.232 1.00 66.38 307 ASN A N 1
ATOM 2426 C CA . ASN A 1 307 ? 16.081 -13.857 -17.569 1.00 66.38 307 ASN A CA 1
ATOM 2427 C C . ASN A 1 307 ? 15.684 -12.544 -18.293 1.00 66.38 307 ASN A C 1
ATOM 2429 O O . ASN A 1 307 ? 16.151 -11.465 -17.930 1.00 66.38 307 ASN A O 1
ATOM 2433 N N . ASP A 1 308 ? 14.855 -12.657 -19.324 1.00 68.50 308 ASP A N 1
ATOM 2434 C CA . ASP A 1 308 ? 14.406 -11.612 -20.232 1.00 68.50 308 ASP A CA 1
ATOM 2435 C C . ASP A 1 308 ? 13.205 -10.847 -19.645 1.00 68.50 308 ASP A C 1
ATOM 2437 O O . ASP A 1 308 ? 12.504 -11.331 -18.753 1.00 68.50 308 ASP A O 1
ATOM 2441 N N . CYS A 1 309 ? 12.968 -9.633 -20.131 1.00 68.25 309 CYS A N 1
ATOM 2442 C CA . CYS A 1 309 ? 12.034 -8.666 -19.559 1.00 68.25 309 CYS A CA 1
ATOM 2443 C C . CYS A 1 309 ? 10.988 -8.216 -20.582 1.00 68.25 309 CYS A C 1
ATOM 2445 O O . CYS A 1 309 ? 11.285 -8.167 -21.768 1.00 68.25 309 CYS A O 1
ATOM 2447 N N . ILE A 1 310 ? 9.793 -7.809 -20.140 1.00 68.75 310 ILE A N 1
ATOM 2448 C CA . ILE A 1 310 ? 8.718 -7.336 -21.032 1.00 68.75 310 ILE A CA 1
ATOM 2449 C C . ILE A 1 310 ? 8.415 -5.860 -20.743 1.00 68.75 310 ILE A C 1
ATOM 2451 O O . ILE A 1 310 ? 7.984 -5.519 -19.642 1.00 68.75 310 ILE A O 1
ATOM 2455 N N . TYR A 1 311 ? 8.640 -4.983 -21.723 1.00 66.12 311 TYR A N 1
ATOM 2456 C CA . TYR A 1 311 ? 8.464 -3.530 -21.614 1.00 66.12 311 TYR A CA 1
ATOM 2457 C C . TYR A 1 311 ? 7.659 -3.010 -22.811 1.00 66.12 311 TYR A C 1
ATOM 2459 O O . TYR A 1 311 ? 8.131 -3.108 -23.939 1.00 66.12 311 TYR A O 1
ATOM 2467 N N . HIS A 1 312 ? 6.463 -2.454 -22.563 1.00 66.69 312 HIS A N 1
ATOM 2468 C CA . HIS A 1 312 ? 5.505 -2.030 -23.605 1.00 66.69 312 HIS A CA 1
ATOM 2469 C C . HIS A 1 312 ? 5.315 -3.105 -24.696 1.00 66.69 312 HIS A C 1
ATOM 2471 O O . HIS A 1 312 ? 5.721 -2.916 -25.837 1.00 66.69 312 HIS A O 1
ATOM 2477 N N . GLU A 1 313 ? 4.781 -4.264 -24.295 1.00 50.66 313 GLU A N 1
ATOM 2478 C CA . GLU A 1 313 ? 4.576 -5.477 -25.113 1.00 50.66 313 GLU A CA 1
ATOM 2479 C C . GLU A 1 313 ? 5.824 -6.089 -25.804 1.00 50.66 313 GLU A C 1
ATOM 2481 O O . GLU A 1 313 ? 5.749 -7.207 -26.313 1.00 50.66 313 GLU A O 1
ATOM 2486 N N . VAL A 1 314 ? 6.995 -5.442 -25.774 1.00 66.50 314 VAL A N 1
ATOM 2487 C CA . VAL A 1 314 ? 8.239 -5.952 -26.374 1.00 66.50 314 VAL A CA 1
ATOM 2488 C C . VAL A 1 314 ? 9.063 -6.740 -25.352 1.00 66.50 314 VAL A C 1
ATOM 2490 O O . VAL A 1 314 ? 9.322 -6.268 -24.242 1.00 66.50 314 VAL A O 1
ATOM 2493 N N . THR A 1 315 ? 9.518 -7.933 -25.744 1.00 72.38 315 THR A N 1
ATOM 2494 C CA . THR A 1 315 ? 10.458 -8.754 -24.964 1.00 72.38 315 THR A CA 1
ATOM 2495 C C . THR A 1 315 ? 11.907 -8.341 -25.236 1.00 72.38 315 THR A C 1
ATOM 2497 O O . THR A 1 315 ? 12.338 -8.268 -26.386 1.00 72.38 315 THR A O 1
ATOM 2500 N N . TYR A 1 316 ? 12.668 -8.121 -24.167 1.00 74.12 316 TYR A N 1
ATOM 2501 C CA . TYR A 1 316 ? 14.054 -7.664 -24.155 1.00 74.12 316 TYR A CA 1
ATOM 2502 C C . TYR A 1 316 ? 14.945 -8.658 -23.408 1.00 74.12 316 TYR A C 1
ATOM 2504 O O . TYR A 1 316 ? 14.707 -8.940 -22.235 1.00 74.12 316 TYR A O 1
ATOM 2512 N N . ASN A 1 317 ? 15.987 -9.166 -24.067 1.00 78.81 317 ASN A N 1
ATOM 2513 C CA . ASN A 1 317 ? 16.852 -10.216 -23.518 1.00 78.81 317 ASN A CA 1
ATOM 2514 C C . ASN A 1 317 ? 17.609 -9.777 -22.247 1.00 78.81 317 ASN A C 1
ATOM 2516 O O . ASN A 1 317 ? 17.901 -8.588 -22.080 1.00 78.81 317 ASN A O 1
ATOM 2520 N N . ASP A 1 318 ? 18.013 -10.725 -21.397 1.00 75.06 318 ASP A N 1
ATOM 2521 C CA . ASP A 1 318 ? 18.896 -10.459 -20.245 1.00 75.06 318 ASP A CA 1
ATOM 2522 C C . ASP A 1 318 ? 20.154 -9.669 -20.645 1.00 75.06 318 ASP A C 1
ATOM 2524 O O . ASP A 1 318 ? 20.825 -9.977 -21.633 1.00 75.06 318 ASP A O 1
ATOM 2528 N N . GLY A 1 319 ? 20.478 -8.628 -19.879 1.00 71.88 319 GLY A N 1
ATOM 2529 C CA . GLY A 1 319 ? 21.604 -7.731 -20.138 1.00 71.88 319 GLY A CA 1
ATOM 2530 C C . GLY A 1 319 ? 21.404 -6.725 -21.280 1.00 71.88 319 GLY A C 1
ATOM 2531 O O . GLY A 1 319 ? 22.299 -5.913 -21.508 1.00 71.88 319 GLY A O 1
ATOM 2532 N N . SER A 1 320 ? 20.270 -6.736 -21.991 1.00 75.69 320 SER A N 1
ATOM 2533 C CA . SER A 1 320 ? 19.975 -5.733 -23.026 1.00 75.69 320 SER A CA 1
ATOM 2534 C C . SER A 1 320 ? 19.548 -4.379 -22.437 1.00 75.69 320 SER A C 1
ATOM 2536 O O . SER A 1 320 ? 19.092 -4.292 -21.294 1.00 75.69 320 SER A O 1
ATOM 2538 N N . SER A 1 321 ? 19.687 -3.311 -23.228 1.00 77.56 321 SER A N 1
ATOM 2539 C CA . SER A 1 321 ? 19.296 -1.943 -22.864 1.00 77.56 321 SER A CA 1
ATOM 2540 C C . SER A 1 321 ? 18.682 -1.184 -24.041 1.00 77.56 321 SER A C 1
ATOM 2542 O O . SER A 1 321 ? 19.110 -1.356 -25.181 1.00 77.56 321 SER A O 1
ATOM 2544 N N . TRP A 1 322 ? 17.682 -0.346 -23.767 1.00 81.19 322 TRP A N 1
ATOM 2545 C CA . TRP A 1 322 ? 16.846 0.328 -24.766 1.00 81.19 322 TRP A CA 1
ATOM 2546 C C . TRP A 1 322 ? 16.354 1.708 -24.280 1.00 81.19 322 TRP A C 1
ATOM 2548 O O . TRP A 1 322 ? 16.239 1.936 -23.073 1.00 81.19 322 TRP A O 1
ATOM 2558 N N . PRO A 1 323 ? 16.058 2.660 -25.186 1.00 77.62 323 PRO A N 1
ATOM 2559 C CA . PRO A 1 323 ? 15.443 3.936 -24.816 1.00 77.62 323 PRO A CA 1
ATOM 2560 C C . PRO A 1 323 ? 13.999 3.741 -24.330 1.00 77.62 323 PRO A C 1
ATOM 2562 O O . PRO A 1 323 ? 13.269 2.892 -24.842 1.00 77.62 323 PRO A O 1
ATOM 2565 N N . ALA A 1 324 ? 13.572 4.544 -23.355 1.00 75.56 324 ALA A N 1
ATOM 2566 C CA . ALA A 1 324 ? 12.206 4.499 -22.843 1.00 75.56 324 ALA A CA 1
ATOM 2567 C C . ALA A 1 324 ? 11.191 5.042 -23.867 1.00 75.56 324 ALA A C 1
ATOM 2569 O O . ALA A 1 324 ? 11.428 6.067 -24.503 1.00 75.56 324 ALA A O 1
ATOM 2570 N N . LEU A 1 325 ? 10.031 4.388 -23.998 1.00 56.88 325 LEU A N 1
ATOM 2571 C CA . LEU A 1 325 ? 9.076 4.674 -25.081 1.00 56.88 325 LEU A CA 1
ATOM 2572 C C . LEU A 1 325 ? 8.288 5.988 -24.894 1.00 56.88 325 LEU A C 1
ATOM 2574 O O . LEU A 1 325 ? 7.754 6.530 -25.857 1.00 56.88 325 LEU A O 1
ATOM 2578 N N . HIS A 1 326 ? 8.207 6.488 -23.656 1.00 57.44 326 HIS A N 1
ATOM 2579 C CA . HIS A 1 326 ? 7.400 7.657 -23.268 1.00 57.44 326 HIS A CA 1
ATOM 2580 C C . HIS A 1 326 ? 8.147 8.661 -22.367 1.00 57.44 326 HIS A C 1
ATOM 2582 O O . HIS A 1 326 ? 7.554 9.633 -21.901 1.00 57.44 326 HIS A O 1
ATOM 2588 N N . GLU A 1 327 ? 9.444 8.451 -22.128 1.00 66.00 327 GLU A N 1
ATOM 2589 C CA . GLU A 1 327 ? 10.289 9.345 -21.333 1.00 66.00 327 GLU A CA 1
ATOM 2590 C C . GLU A 1 327 ? 11.493 9.800 -22.167 1.00 66.00 327 GLU A C 1
ATOM 2592 O O . GLU A 1 327 ? 12.452 9.050 -22.365 1.00 66.00 327 GLU A O 1
ATOM 2597 N N . GLU A 1 328 ? 11.462 11.051 -22.643 1.00 66.56 328 GLU A N 1
ATOM 2598 C CA . GLU A 1 328 ? 12.659 11.688 -23.197 1.00 66.56 328 GLU A CA 1
ATOM 2599 C C . GLU A 1 328 ? 13.813 11.592 -22.190 1.00 66.56 328 GLU A C 1
ATOM 2601 O O . GLU A 1 328 ? 13.646 11.922 -21.016 1.00 66.56 328 GLU A O 1
ATOM 2606 N N . CYS A 1 329 ? 15.000 11.213 -22.669 1.00 76.31 329 CYS A N 1
ATOM 2607 C CA . CYS A 1 329 ? 16.206 11.070 -21.852 1.00 76.31 329 CYS A CA 1
ATOM 2608 C C . CYS A 1 329 ? 16.182 9.964 -20.772 1.00 76.31 329 CYS A C 1
ATOM 2610 O O . CYS A 1 329 ? 17.024 10.010 -19.879 1.00 76.31 329 CYS A O 1
ATOM 2612 N N . THR A 1 330 ? 15.329 8.937 -20.861 1.00 80.19 330 THR A N 1
ATOM 2613 C CA . THR A 1 330 ? 15.444 7.727 -20.014 1.00 80.19 330 THR A CA 1
ATOM 2614 C C . THR A 1 330 ? 15.930 6.515 -20.819 1.00 80.19 330 THR A C 1
ATOM 2616 O O . THR A 1 330 ? 15.509 6.288 -21.956 1.00 80.19 330 THR A O 1
ATOM 2619 N N . THR A 1 331 ? 16.800 5.698 -20.218 1.00 79.50 331 THR A N 1
ATOM 2620 C CA . THR A 1 331 ? 17.227 4.396 -20.758 1.00 79.50 331 THR A CA 1
ATOM 2621 C C . THR A 1 331 ? 16.909 3.293 -19.761 1.00 79.50 331 THR A C 1
ATOM 2623 O O . THR A 1 331 ? 17.207 3.406 -18.574 1.00 79.50 331 THR A O 1
ATOM 2626 N N . CYS A 1 332 ? 16.303 2.221 -20.257 1.00 81.06 332 CYS A N 1
ATOM 2627 C CA . CYS A 1 332 ? 15.966 1.024 -19.505 1.00 81.06 332 CYS A CA 1
ATOM 2628 C C . CYS A 1 332 ? 16.942 -0.111 -19.827 1.00 81.06 332 CYS A C 1
ATOM 2630 O O . CYS A 1 332 ? 17.485 -0.180 -20.929 1.00 81.06 332 CYS A O 1
ATOM 2632 N N . SER A 1 333 ? 17.163 -1.010 -18.871 1.00 77.50 333 SER A N 1
ATOM 2633 C CA . SER A 1 333 ? 17.888 -2.264 -19.077 1.00 77.50 333 SER A CA 1
ATOM 2634 C C . SER A 1 333 ? 17.170 -3.443 -18.433 1.00 77.50 333 SER A C 1
ATOM 2636 O O . SER A 1 333 ? 16.431 -3.273 -17.458 1.00 77.50 333 SER A O 1
ATOM 2638 N N . CYS A 1 334 ? 17.387 -4.632 -18.991 1.00 77.69 334 CYS A N 1
ATOM 2639 C CA . CYS A 1 334 ? 16.892 -5.892 -18.460 1.00 77.69 334 CYS A CA 1
ATOM 2640 C C . CYS A 1 334 ? 17.994 -6.609 -17.688 1.00 77.69 334 CYS A C 1
ATOM 2642 O O . CYS A 1 334 ? 19.109 -6.763 -18.187 1.00 77.69 334 CYS A O 1
ATOM 2644 N N . GLN A 1 335 ? 17.677 -7.088 -16.488 1.00 73.12 335 GLN A N 1
ATOM 2645 C CA . GLN A 1 335 ? 18.555 -7.963 -15.721 1.00 73.12 335 GLN A CA 1
ATOM 2646 C C . GLN A 1 335 ? 17.747 -9.024 -14.978 1.00 73.12 335 GLN A C 1
ATOM 2648 O O . GLN A 1 335 ? 17.062 -8.717 -13.998 1.00 73.12 335 GLN A O 1
ATOM 2653 N N . ARG A 1 336 ? 17.863 -10.289 -15.393 1.00 69.44 336 ARG A N 1
ATOM 2654 C CA . ARG A 1 336 ? 17.236 -11.445 -14.719 1.00 69.44 336 ARG A CA 1
ATOM 2655 C C . ARG A 1 336 ? 15.727 -11.260 -14.482 1.00 69.44 336 ARG A C 1
ATOM 2657 O O . ARG A 1 336 ? 15.242 -11.483 -13.375 1.00 69.44 336 ARG A O 1
ATOM 2664 N N . GLY A 1 337 ? 15.014 -10.773 -15.497 1.00 66.19 337 GLY A N 1
ATOM 2665 C CA . GLY A 1 337 ? 13.578 -10.475 -15.473 1.00 66.19 337 GLY A CA 1
ATOM 2666 C C . GLY A 1 337 ? 13.201 -9.109 -14.882 1.00 66.19 337 GLY A C 1
ATOM 2667 O O . GLY A 1 337 ? 12.023 -8.763 -14.850 1.00 66.19 337 GLY A O 1
ATOM 2668 N N . ASN A 1 338 ? 14.172 -8.310 -14.424 1.00 61.81 338 ASN A N 1
ATOM 2669 C CA . ASN A 1 338 ? 13.934 -7.001 -13.810 1.00 61.81 338 ASN A CA 1
ATOM 2670 C C . ASN A 1 338 ? 14.259 -5.871 -14.789 1.00 61.81 338 ASN A C 1
ATOM 2672 O O . ASN A 1 338 ? 15.367 -5.815 -15.322 1.00 61.81 338 ASN A O 1
ATOM 2676 N N . ILE A 1 339 ? 13.325 -4.935 -14.970 1.00 73.50 339 ILE A N 1
ATOM 2677 C CA . ILE A 1 339 ? 13.545 -3.718 -15.762 1.00 73.50 339 ILE A CA 1
ATOM 2678 C C . ILE A 1 339 ? 14.018 -2.601 -14.839 1.00 73.50 339 ILE A C 1
ATOM 2680 O O . ILE A 1 339 ? 13.301 -2.210 -13.915 1.00 73.50 339 ILE A O 1
ATOM 2684 N N . LYS A 1 340 ? 15.193 -2.040 -15.127 1.00 71.75 340 LYS A N 1
ATOM 2685 C CA . LYS A 1 340 ? 15.714 -0.850 -14.452 1.00 71.75 340 LYS A CA 1
ATOM 2686 C C . LYS A 1 340 ? 15.864 0.291 -15.449 1.00 71.75 340 LYS A C 1
ATOM 2688 O O . LYS A 1 340 ? 16.694 0.216 -16.347 1.00 71.75 340 LYS A O 1
ATOM 2693 N N . CYS A 1 341 ? 15.061 1.337 -15.273 1.00 75.25 341 CYS A N 1
ATOM 2694 C CA . CYS A 1 341 ? 15.137 2.567 -16.055 1.00 75.25 341 CYS A CA 1
ATOM 2695 C C . CYS A 1 341 ? 15.846 3.658 -15.248 1.00 75.25 341 CYS A C 1
ATOM 2697 O O . CYS A 1 341 ? 15.443 3.954 -14.124 1.00 75.25 341 CYS A O 1
ATOM 2699 N N . ASP A 1 342 ? 16.897 4.244 -15.821 1.00 72.62 342 ASP A N 1
ATOM 2700 C CA . ASP A 1 342 ? 17.648 5.361 -15.249 1.00 72.62 342 ASP A CA 1
ATOM 2701 C C . ASP A 1 342 ? 17.627 6.556 -16.225 1.00 72.62 342 ASP A C 1
ATOM 2703 O O . ASP A 1 342 ? 17.752 6.360 -17.440 1.00 72.62 342 ASP A O 1
ATOM 2707 N N . PRO A 1 343 ? 17.528 7.804 -15.731 1.00 76.75 343 PRO A N 1
ATOM 2708 C CA . PRO A 1 343 ? 17.668 8.984 -16.575 1.00 76.75 343 PRO A CA 1
ATOM 2709 C C . PRO A 1 343 ? 19.115 9.125 -17.067 1.00 76.75 343 PRO A C 1
ATOM 2711 O O . PRO A 1 343 ? 20.071 8.983 -16.297 1.00 76.75 343 PRO A O 1
ATOM 2714 N N . ILE A 1 344 ? 19.274 9.446 -18.350 1.00 81.31 344 ILE A N 1
ATOM 2715 C CA . ILE A 1 344 ? 20.561 9.655 -19.011 1.00 81.31 344 ILE A CA 1
ATOM 2716 C C . ILE A 1 344 ? 21.280 10.836 -18.357 1.00 81.31 344 ILE A C 1
ATOM 2718 O O . ILE A 1 344 ? 20.796 11.970 -18.335 1.00 81.31 344 ILE A O 1
ATOM 2722 N N . LEU A 1 345 ? 22.477 10.570 -17.834 1.00 77.12 345 LEU A N 1
ATOM 2723 C CA . LEU A 1 345 ? 23.327 11.594 -17.242 1.00 77.12 345 LEU A CA 1
ATOM 2724 C C . LEU A 1 345 ? 24.210 12.230 -18.317 1.00 77.12 345 LEU A C 1
ATOM 2726 O O . LEU A 1 345 ? 25.255 11.690 -18.682 1.00 77.12 345 LEU A O 1
ATOM 2730 N N . CYS A 1 346 ? 23.800 13.400 -18.794 1.00 80.38 346 CYS A N 1
ATOM 2731 C CA . CYS A 1 346 ? 24.605 14.196 -19.711 1.00 80.38 346 CYS A CA 1
ATOM 2732 C C . CYS A 1 346 ? 25.771 14.886 -18.983 1.00 80.38 346 CYS A C 1
ATOM 2734 O O . CYS A 1 346 ? 25.549 15.483 -17.924 1.00 80.38 346 CYS A O 1
ATOM 2736 N N . PRO A 1 347 ? 26.998 14.848 -19.532 1.00 78.75 347 PRO A N 1
ATOM 2737 C CA . PRO A 1 347 ? 28.081 15.694 -19.052 1.00 78.75 347 PRO A CA 1
ATOM 2738 C C . PRO A 1 347 ? 27.811 17.164 -19.402 1.00 78.75 347 PRO A C 1
ATOM 2740 O O . PRO A 1 347 ? 27.035 17.479 -20.306 1.00 78.75 347 PRO A O 1
ATOM 2743 N N . GLN A 1 348 ? 28.484 18.075 -18.702 1.00 77.19 348 GLN A N 1
ATOM 2744 C CA . GLN A 1 348 ? 28.491 19.490 -19.062 1.00 77.19 348 GLN A CA 1
ATOM 2745 C C . GLN A 1 348 ? 29.227 19.677 -20.399 1.00 77.19 348 GLN A C 1
ATOM 2747 O O . GLN A 1 348 ? 30.359 19.217 -20.548 1.00 77.19 348 GLN A O 1
ATOM 2752 N N . ALA A 1 349 ? 28.585 20.343 -21.361 1.00 72.50 349 ALA A N 1
ATOM 2753 C CA . ALA A 1 349 ? 29.204 20.699 -22.633 1.00 72.50 349 ALA A CA 1
ATOM 2754 C C . ALA A 1 349 ? 30.188 21.868 -22.449 1.00 72.50 349 ALA A C 1
ATOM 2756 O O . ALA A 1 349 ? 29.891 22.824 -21.732 1.00 72.50 349 ALA A O 1
ATOM 2757 N N . ASP A 1 350 ? 31.346 21.782 -23.102 1.00 70.50 350 ASP A N 1
ATOM 2758 C CA . ASP A 1 350 ? 32.491 22.684 -22.905 1.00 70.50 350 ASP A CA 1
ATOM 2759 C C . ASP A 1 350 ? 32.645 23.639 -24.109 1.00 70.50 350 ASP A C 1
ATOM 2761 O O . ASP A 1 350 ? 33.669 23.690 -24.787 1.00 70.50 350 ASP A O 1
ATOM 2765 N N . CYS A 1 351 ? 31.547 24.320 -24.460 1.00 76.38 351 CYS A N 1
ATOM 2766 C CA . CYS A 1 351 ? 31.438 25.204 -25.624 1.00 76.38 351 CYS A CA 1
ATOM 2767 C C . CYS A 1 351 ? 30.323 26.251 -25.453 1.00 76.38 351 CYS A C 1
ATOM 2769 O O . CYS A 1 351 ? 29.453 26.114 -24.595 1.00 76.38 351 CYS A O 1
ATOM 2771 N N . ALA A 1 352 ? 30.351 27.302 -26.280 1.00 74.81 352 ALA A N 1
ATOM 2772 C CA . ALA A 1 352 ? 29.468 28.464 -26.139 1.00 74.81 352 ALA A CA 1
ATOM 2773 C C . ALA A 1 352 ? 28.003 28.227 -26.565 1.00 74.81 352 ALA A C 1
ATOM 2775 O O . ALA A 1 352 ? 27.116 28.862 -26.001 1.00 74.81 352 ALA A O 1
ATOM 2776 N N . ASP A 1 353 ? 27.749 27.334 -27.529 1.00 74.88 353 ASP A N 1
ATOM 2777 C CA . ASP A 1 353 ? 26.399 27.017 -28.027 1.00 74.88 353 ASP A CA 1
ATOM 2778 C C . ASP A 1 353 ? 26.234 25.494 -28.257 1.00 74.88 353 ASP A C 1
ATOM 2780 O O . ASP A 1 353 ? 26.600 24.969 -29.315 1.00 74.88 353 ASP A O 1
ATOM 2784 N N . PRO A 1 354 ? 25.792 24.737 -27.231 1.00 77.56 354 PRO A N 1
ATOM 2785 C CA . PRO A 1 354 ? 25.642 23.285 -27.299 1.00 77.56 354 PRO A CA 1
ATOM 2786 C C . PRO A 1 354 ? 24.227 22.876 -27.755 1.00 77.56 354 PRO A C 1
ATOM 2788 O O . PRO A 1 354 ? 23.231 23.119 -27.072 1.00 77.56 354 PRO A O 1
ATOM 2791 N N . VAL A 1 355 ? 24.129 22.175 -28.888 1.00 79.06 355 VAL A N 1
ATOM 2792 C CA . VAL A 1 355 ? 22.861 21.878 -29.577 1.00 79.06 355 VAL A CA 1
ATOM 2793 C C . VAL A 1 355 ? 22.414 20.429 -29.339 1.00 79.06 355 VAL A C 1
ATOM 2795 O O . VAL A 1 355 ? 23.173 19.489 -29.572 1.00 79.06 355 VAL A O 1
ATOM 2798 N N . LYS A 1 356 ? 21.157 20.215 -28.920 1.00 73.06 356 LYS A N 1
ATOM 2799 C CA . LYS A 1 356 ? 20.535 18.875 -28.850 1.00 73.06 356 LYS A CA 1
ATOM 2800 C C . LYS A 1 356 ? 20.140 18.415 -30.259 1.00 73.06 356 LYS A C 1
ATOM 2802 O O . LYS A 1 356 ? 19.302 19.050 -30.897 1.00 73.06 356 LYS A O 1
ATOM 2807 N N . GLN A 1 357 ? 20.738 17.328 -30.745 1.00 73.38 357 GLN A N 1
ATOM 2808 C CA . GLN A 1 357 ? 20.387 16.733 -32.041 1.00 73.38 357 GLN A CA 1
ATOM 2809 C C . GLN A 1 357 ? 19.096 15.890 -31.944 1.00 73.38 357 GLN A C 1
ATOM 2811 O O . GLN A 1 357 ? 18.800 15.359 -30.871 1.00 73.38 357 GLN A O 1
ATOM 2816 N N . PRO A 1 358 ? 18.314 15.736 -33.033 1.00 61.84 358 PRO A N 1
ATOM 2817 C CA . PRO A 1 358 ? 17.131 14.876 -33.036 1.00 61.84 358 PRO A CA 1
ATOM 2818 C C . PRO A 1 358 ? 17.477 13.426 -32.672 1.00 61.84 358 PRO A C 1
ATOM 2820 O O . PRO A 1 358 ? 18.421 12.859 -33.211 1.00 61.84 358 PRO A O 1
ATOM 2823 N N . GLY A 1 359 ? 16.710 12.825 -31.760 1.00 64.69 359 GLY A N 1
ATOM 2824 C CA . GLY A 1 359 ? 16.934 11.455 -31.277 1.00 64.69 359 GLY A CA 1
ATOM 2825 C C . GLY A 1 359 ? 18.006 11.315 -30.188 1.00 64.69 359 GLY A C 1
ATOM 2826 O O . GLY A 1 359 ? 17.943 10.362 -29.415 1.00 64.69 359 GLY A O 1
ATOM 2827 N N . GLU A 1 360 ? 18.930 12.270 -30.049 1.00 72.12 360 GLU A N 1
ATOM 2828 C CA . GLU A 1 360 ? 19.903 12.273 -28.953 1.00 72.12 360 GLU A CA 1
ATOM 2829 C C . GLU A 1 360 ? 19.388 13.000 -27.711 1.00 72.12 360 GLU A C 1
ATOM 2831 O O . GLU A 1 360 ? 18.678 14.006 -27.777 1.00 72.12 360 GLU A O 1
ATOM 2836 N N . CYS A 1 361 ? 19.773 12.491 -26.540 1.00 79.31 361 CYS A N 1
ATOM 2837 C CA . CYS A 1 361 ? 19.417 13.122 -25.273 1.00 79.31 361 CYS A CA 1
ATOM 2838 C C . CYS A 1 361 ? 20.306 14.335 -24.967 1.00 79.31 361 CYS A C 1
ATOM 2840 O O . CYS A 1 361 ? 19.805 15.407 -24.620 1.00 79.31 361 CYS A O 1
ATOM 2842 N N . CYS A 1 362 ? 21.623 14.155 -25.081 1.00 80.38 362 CYS A N 1
ATOM 2843 C CA . CYS A 1 362 ? 22.604 15.122 -24.607 1.00 80.38 362 CYS A CA 1
ATOM 2844 C C . CYS A 1 362 ? 22.990 16.126 -25.700 1.00 80.38 362 CYS A C 1
ATOM 2846 O O . CYS A 1 362 ? 23.124 15.740 -26.863 1.00 80.38 362 CYS A O 1
ATOM 2848 N N . PRO A 1 363 ? 23.181 17.411 -25.354 1.00 78.44 363 PRO A N 1
ATOM 2849 C CA . PRO A 1 363 ? 23.576 18.418 -26.324 1.00 78.44 363 PRO A CA 1
ATOM 2850 C C . PRO A 1 363 ? 25.054 18.263 -26.698 1.00 78.44 363 PRO A C 1
ATOM 2852 O O . PRO A 1 363 ? 25.892 17.930 -25.858 1.00 78.44 363 PRO A O 1
ATOM 2855 N N . VAL A 1 364 ? 25.371 18.531 -27.962 1.00 76.62 364 VAL A N 1
ATOM 2856 C CA . VAL A 1 364 ? 26.720 18.435 -28.529 1.00 76.62 364 VAL A CA 1
ATOM 2857 C C . VAL A 1 364 ? 27.148 19.770 -29.130 1.00 76.62 364 VAL A C 1
ATOM 2859 O O . VAL A 1 364 ? 26.334 20.535 -29.647 1.00 76.62 364 VAL A O 1
ATOM 2862 N N . CYS A 1 365 ? 28.442 20.059 -29.068 1.00 75.19 365 CYS A N 1
ATOM 2863 C CA . CYS A 1 365 ? 29.019 21.253 -29.674 1.00 75.19 365 CYS A CA 1
ATOM 2864 C C . CYS A 1 365 ? 29.053 21.090 -31.199 1.00 75.19 365 CYS A C 1
ATOM 2866 O O . CYS A 1 365 ? 29.662 20.143 -31.697 1.00 75.19 365 CYS A O 1
ATOM 2868 N N . GLN A 1 366 ? 28.429 22.001 -31.948 1.00 66.81 366 GLN A N 1
ATOM 2869 C CA . GLN A 1 366 ? 28.579 22.019 -33.405 1.00 66.81 366 GLN A CA 1
ATOM 2870 C C . GLN A 1 366 ? 29.954 22.592 -33.776 1.00 66.81 366 GLN A C 1
ATOM 2872 O O . GLN A 1 366 ? 30.299 23.695 -33.357 1.00 66.81 366 GLN A O 1
ATOM 2877 N N . MET A 1 367 ? 30.735 21.852 -34.566 1.00 58.62 367 MET A N 1
ATOM 2878 C CA . MET A 1 367 ? 31.983 22.346 -35.158 1.00 58.62 367 MET A CA 1
ATOM 2879 C C . MET A 1 367 ? 31.727 22.801 -36.594 1.00 58.62 367 MET A C 1
ATOM 2881 O O . MET A 1 367 ? 31.225 22.038 -37.418 1.00 58.62 367 MET A O 1
ATOM 2885 N N . SER A 1 368 ? 32.069 24.053 -36.891 1.00 54.19 368 SER A N 1
ATOM 2886 C CA . SER A 1 368 ? 31.884 24.676 -38.201 1.00 54.19 368 SER A CA 1
ATOM 2887 C C . SER A 1 368 ? 33.147 24.556 -39.062 1.00 54.19 368 SER A C 1
ATOM 2889 O O . SER A 1 368 ? 33.803 25.562 -39.325 1.00 54.19 368 SER A O 1
ATOM 2891 N N . ASP A 1 369 ? 33.478 23.342 -39.503 1.00 43.75 369 ASP A N 1
ATOM 2892 C CA . ASP A 1 369 ? 34.591 23.093 -40.428 1.00 43.75 369 ASP A CA 1
ATOM 2893 C C . ASP A 1 369 ? 34.121 22.407 -41.714 1.00 43.75 369 ASP A C 1
ATOM 2895 O O . ASP A 1 369 ? 33.364 21.435 -41.704 1.00 43.75 369 ASP A O 1
ATOM 2899 N N . SER A 1 370 ? 34.568 22.935 -42.854 1.00 49.38 370 SER A N 1
ATOM 2900 C CA . SER A 1 370 ? 34.221 22.406 -44.174 1.00 49.38 370 SER A CA 1
ATOM 2901 C C . SER A 1 370 ? 35.118 21.236 -44.582 1.00 49.38 370 SER A C 1
ATOM 2903 O O . SER A 1 370 ? 36.316 21.254 -44.315 1.00 49.38 370 SER A O 1
ATOM 2905 N N . ASN A 1 371 ? 34.569 20.315 -45.378 1.00 47.31 371 ASN A N 1
ATOM 2906 C CA . ASN A 1 371 ? 35.289 19.257 -46.103 1.00 47.31 371 ASN A CA 1
ATOM 2907 C C . ASN A 1 371 ? 35.886 18.111 -45.259 1.00 47.31 371 ASN A C 1
ATOM 2909 O O . ASN A 1 371 ? 37.090 17.864 -45.277 1.00 47.31 371 ASN A O 1
ATOM 2913 N N . THR A 1 372 ? 35.026 17.249 -44.709 1.00 40.28 372 THR A N 1
ATOM 2914 C CA . THR A 1 372 ? 35.065 15.825 -45.120 1.00 40.28 372 THR A CA 1
ATOM 2915 C C . THR A 1 372 ? 33.753 15.102 -44.827 1.00 40.28 372 THR A C 1
ATOM 2917 O O . THR A 1 372 ? 33.316 15.014 -43.686 1.00 40.28 372 THR A O 1
ATOM 2920 N N . SER A 1 373 ? 33.130 14.527 -45.858 1.00 48.66 373 SER A N 1
ATOM 2921 C CA . SER A 1 373 ? 31.910 13.727 -45.721 1.00 48.66 373 SER A CA 1
ATOM 2922 C C . SER A 1 373 ? 32.232 12.277 -45.341 1.00 48.66 373 SER A C 1
ATOM 2924 O O . SER A 1 373 ? 32.268 11.398 -46.203 1.00 48.66 373 SER A O 1
ATOM 2926 N N . VAL A 1 374 ? 32.465 12.024 -44.051 1.00 44.97 374 VAL A N 1
ATOM 2927 C CA . VAL A 1 374 ? 32.367 10.677 -43.468 1.00 44.97 374 VAL A CA 1
ATOM 2928 C C . VAL A 1 374 ? 31.670 10.773 -42.114 1.00 44.97 374 VAL A C 1
ATOM 2930 O O . VAL A 1 374 ? 32.212 11.360 -41.180 1.00 44.97 374 VAL A O 1
ATOM 2933 N N . GLU A 1 375 ? 30.498 10.154 -41.992 1.00 55.88 375 GLU A N 1
ATOM 2934 C CA . GLU A 1 375 ? 29.797 9.962 -40.718 1.00 55.88 375 GLU A CA 1
ATOM 2935 C C . GLU A 1 375 ? 30.554 8.932 -39.867 1.00 55.88 375 GLU A C 1
ATOM 2937 O O . GLU A 1 375 ? 30.222 7.748 -39.823 1.00 55.88 375 GLU A O 1
ATOM 2942 N N . LYS A 1 376 ? 31.639 9.368 -39.221 1.00 66.88 376 LYS A N 1
ATOM 2943 C CA . LYS A 1 376 ? 32.365 8.535 -38.262 1.00 66.88 376 LYS A CA 1
ATOM 2944 C C . LYS A 1 376 ? 31.680 8.605 -36.902 1.00 66.88 376 LYS A C 1
ATOM 2946 O O . LYS A 1 376 ? 31.475 9.679 -36.340 1.00 66.88 376 LYS A O 1
ATOM 2951 N N . GLY A 1 377 ? 31.375 7.436 -36.363 1.00 73.31 377 GLY A N 1
ATOM 2952 C CA . GLY A 1 377 ? 30.976 7.233 -34.979 1.00 73.31 377 GLY A CA 1
ATOM 2953 C C . GLY A 1 377 ? 31.755 6.067 -34.386 1.00 73.31 377 GLY A C 1
ATOM 2954 O O . GLY A 1 377 ? 32.417 5.318 -35.104 1.00 73.31 377 GLY A O 1
ATOM 2955 N N . CYS A 1 378 ? 31.657 5.911 -33.075 1.00 80.56 378 CYS A N 1
ATOM 2956 C CA . CYS A 1 378 ? 32.225 4.792 -32.345 1.00 80.56 378 CYS A CA 1
ATOM 2957 C C . CYS A 1 378 ? 31.088 3.874 -31.889 1.00 80.56 378 CYS A C 1
ATOM 2959 O O . CYS A 1 378 ? 30.149 4.335 -31.238 1.00 80.56 378 CYS A O 1
ATOM 2961 N N . PHE A 1 379 ? 31.176 2.578 -32.182 1.00 79.38 379 PHE A N 1
ATOM 2962 C CA . PHE A 1 379 ? 30.301 1.584 -31.560 1.00 79.38 379 PHE A CA 1
ATOM 2963 C C . PHE A 1 379 ? 30.881 1.169 -30.204 1.00 79.38 379 PHE A C 1
ATOM 2965 O O . PHE A 1 379 ? 32.043 0.764 -30.130 1.00 79.38 379 PHE A O 1
ATOM 2972 N N . TRP A 1 380 ? 30.094 1.265 -29.132 1.00 78.69 380 TRP A N 1
ATOM 2973 C CA . TRP A 1 380 ? 30.534 0.903 -27.784 1.00 78.69 380 TRP A CA 1
ATOM 2974 C C . TRP A 1 380 ? 29.899 -0.420 -27.349 1.00 78.69 380 TRP A C 1
ATOM 2976 O O . TRP A 1 380 ? 28.708 -0.517 -27.065 1.00 78.69 380 TRP A O 1
ATOM 2986 N N . THR A 1 381 ? 30.714 -1.470 -27.272 1.00 69.94 381 THR A N 1
ATOM 2987 C CA . THR A 1 381 ? 30.260 -2.852 -27.031 1.00 69.94 381 THR A CA 1
ATOM 2988 C C . THR A 1 381 ? 29.703 -3.111 -25.626 1.00 69.94 381 THR A C 1
ATOM 2990 O O . THR A 1 381 ? 29.178 -4.193 -25.381 1.00 69.94 381 THR A O 1
ATOM 2993 N N . ALA A 1 382 ? 29.804 -2.150 -24.700 1.00 66.31 382 ALA A N 1
ATOM 2994 C CA . ALA A 1 382 ? 29.287 -2.279 -23.334 1.00 66.31 382 ALA A CA 1
ATOM 2995 C C . ALA A 1 382 ? 27.892 -1.654 -23.118 1.00 66.31 382 ALA A C 1
ATOM 2997 O O . ALA A 1 382 ? 27.262 -1.958 -22.110 1.00 66.31 382 ALA A O 1
ATOM 2998 N N . ASP A 1 383 ? 27.397 -0.818 -24.043 1.00 69.06 383 ASP A N 1
ATOM 2999 C CA . ASP A 1 383 ? 25.986 -0.378 -24.092 1.00 69.06 383 ASP A CA 1
ATOM 3000 C C . ASP A 1 383 ? 25.282 -0.736 -25.419 1.00 69.06 383 ASP A C 1
ATOM 3002 O O . ASP A 1 383 ? 24.096 -0.457 -25.590 1.00 69.06 383 ASP A O 1
ATOM 3006 N N . ASN A 1 384 ? 26.001 -1.391 -26.343 1.00 68.69 384 ASN A N 1
ATOM 3007 C CA . ASN A 1 384 ? 25.567 -1.742 -27.698 1.00 68.69 384 ASN A CA 1
ATOM 3008 C C . ASN A 1 384 ? 25.042 -0.549 -28.520 1.00 68.69 384 ASN A C 1
ATOM 3010 O O . ASN A 1 384 ? 24.256 -0.736 -29.453 1.00 68.69 384 ASN A O 1
ATOM 3014 N N . LYS A 1 385 ? 25.484 0.677 -28.210 1.00 72.06 385 LYS A N 1
ATOM 3015 C CA . LYS A 1 385 ? 25.069 1.891 -28.915 1.00 72.06 385 LYS A CA 1
ATOM 3016 C C . LYS A 1 385 ? 26.176 2.419 -29.836 1.00 72.06 385 LYS A C 1
ATOM 3018 O O . LYS A 1 385 ? 27.374 2.311 -29.564 1.00 72.06 385 LYS A O 1
ATOM 3023 N N . TRP A 1 386 ? 25.753 3.044 -30.931 1.00 76.06 386 TRP A N 1
ATOM 3024 C CA . TRP A 1 386 ? 26.582 3.969 -31.700 1.00 76.06 386 TRP A CA 1
ATOM 3025 C C . TRP A 1 386 ? 26.589 5.351 -31.042 1.00 76.06 386 TRP A C 1
ATOM 3027 O O . TRP A 1 386 ? 25.541 5.877 -30.663 1.00 76.06 386 TRP A O 1
ATOM 3037 N N . HIS A 1 387 ? 27.774 5.948 -30.948 1.00 77.00 387 HIS A N 1
ATOM 3038 C CA . HIS A 1 387 ? 28.003 7.292 -30.420 1.00 77.00 387 HIS A CA 1
ATOM 3039 C C . HIS A 1 387 ? 28.715 8.135 -31.487 1.00 77.00 387 HIS A C 1
ATOM 3041 O O . HIS A 1 387 ? 29.676 7.671 -32.103 1.00 77.00 387 HIS A O 1
ATOM 3047 N N . ALA A 1 388 ? 28.255 9.362 -31.738 1.00 76.19 388 ALA A N 1
ATOM 3048 C CA . ALA A 1 388 ? 28.833 10.233 -32.769 1.00 76.19 388 ALA A CA 1
ATOM 3049 C C . ALA A 1 388 ? 30.282 10.642 -32.437 1.00 76.19 388 ALA A C 1
ATOM 3051 O O . ALA A 1 388 ? 30.631 10.779 -31.261 1.00 76.19 388 ALA A O 1
ATOM 3052 N N . ALA A 1 389 ? 31.125 10.891 -33.446 1.00 76.69 389 ALA A N 1
ATOM 3053 C CA . ALA A 1 389 ? 32.452 11.466 -33.215 1.00 76.69 389 ALA A CA 1
ATOM 3054 C C . ALA A 1 389 ? 32.368 12.768 -32.395 1.00 76.69 389 ALA A C 1
ATOM 3056 O O . ALA A 1 389 ? 31.471 13.586 -32.592 1.00 76.69 389 ALA A O 1
ATOM 3057 N N . GLY A 1 390 ? 33.264 12.918 -31.415 1.00 75.38 390 GLY A N 1
ATOM 3058 C CA . GLY A 1 390 ? 33.283 14.053 -30.488 1.00 75.38 390 GLY A CA 1
ATOM 3059 C C . GLY A 1 390 ? 32.286 13.975 -29.332 1.00 75.38 390 GLY A C 1
ATOM 3060 O O . GLY A 1 390 ? 32.487 14.649 -28.319 1.00 75.38 390 GLY A O 1
ATOM 3061 N N . SER A 1 391 ? 31.248 13.136 -29.426 1.00 76.56 391 SER A N 1
ATOM 3062 C CA . SER A 1 391 ? 30.307 12.949 -28.320 1.00 76.56 391 SER A CA 1
ATOM 3063 C C . SER A 1 391 ? 31.020 12.422 -27.072 1.00 76.56 391 SER A C 1
ATOM 3065 O O . SER A 1 391 ? 31.988 11.656 -27.145 1.00 76.56 391 SER A O 1
ATOM 3067 N N . SER A 1 392 ? 30.545 12.869 -25.910 1.00 83.19 392 SER A N 1
ATOM 3068 C CA . SER A 1 392 ? 31.015 12.409 -24.607 1.00 83.19 392 SER A CA 1
ATOM 3069 C C . SER A 1 392 ? 29.830 12.072 -23.712 1.00 83.19 392 SER A C 1
ATOM 3071 O O . SER A 1 392 ? 28.832 12.790 -23.716 1.00 83.19 392 SER A O 1
ATOM 3073 N N . TRP A 1 393 ? 29.935 10.991 -22.943 1.00 83.81 393 TRP A N 1
ATOM 3074 C CA . TRP A 1 393 ? 28.848 10.471 -22.116 1.00 83.81 393 TRP A CA 1
ATOM 3075 C C . TRP A 1 393 ? 29.361 9.839 -20.822 1.00 83.81 393 TRP A C 1
ATOM 3077 O O . TRP A 1 393 ? 30.495 9.360 -20.731 1.00 83.81 393 TRP A O 1
ATOM 3087 N N . HIS A 1 394 ? 28.504 9.817 -19.803 1.00 84.19 394 HIS A N 1
ATOM 3088 C CA . HIS A 1 394 ? 28.699 8.937 -18.657 1.00 84.19 394 HIS A CA 1
ATOM 3089 C C . HIS A 1 394 ? 28.283 7.513 -19.062 1.00 84.19 394 HIS A C 1
ATOM 3091 O O . HIS A 1 394 ? 27.180 7.344 -19.586 1.00 84.19 394 HIS A O 1
ATOM 3097 N N . PRO A 1 395 ? 29.118 6.478 -18.857 1.00 81.88 395 PRO A N 1
ATOM 3098 C CA . PRO A 1 395 ? 28.771 5.121 -19.260 1.00 81.88 395 PRO A CA 1
ATOM 3099 C C . PRO A 1 395 ? 27.663 4.549 -18.372 1.00 81.88 395 PRO A C 1
ATOM 3101 O O . PRO A 1 395 ? 27.627 4.794 -17.159 1.00 81.88 395 PRO A O 1
ATOM 3104 N N . TYR A 1 396 ? 26.788 3.750 -18.983 1.00 76.38 396 TYR A N 1
ATOM 3105 C CA . TYR A 1 396 ? 25.848 2.900 -18.264 1.00 76.38 396 TYR A CA 1
ATOM 3106 C C . TYR A 1 396 ? 26.584 1.667 -17.728 1.00 76.38 396 TYR A C 1
ATOM 3108 O O . TYR A 1 396 ? 27.325 1.019 -18.464 1.00 76.38 396 TYR A O 1
ATOM 3116 N N . LEU A 1 397 ? 26.410 1.353 -16.445 1.00 70.12 397 LEU A N 1
ATOM 3117 C CA . LEU A 1 397 ? 27.022 0.198 -15.786 1.00 70.12 397 LEU A CA 1
ATOM 3118 C C . LEU A 1 397 ? 25.924 -0.627 -15.094 1.00 70.12 397 LEU A C 1
ATOM 3120 O O . LEU A 1 397 ? 25.650 -0.386 -13.917 1.00 70.12 397 LEU A O 1
ATOM 3124 N N . PRO A 1 398 ? 25.270 -1.584 -15.779 1.00 56.84 398 PRO A N 1
ATOM 3125 C CA . PRO A 1 398 ? 24.292 -2.477 -15.151 1.00 56.84 398 PRO A CA 1
ATOM 3126 C C . PRO A 1 398 ? 24.939 -3.266 -13.991 1.00 56.84 398 PRO A C 1
ATOM 3128 O O . PRO A 1 398 ? 26.055 -3.759 -14.166 1.00 56.84 398 PRO A O 1
ATOM 3131 N N . PRO A 1 399 ? 24.303 -3.442 -12.809 1.00 54.34 399 PRO A N 1
ATOM 3132 C CA . PRO A 1 399 ? 22.997 -2.926 -12.356 1.00 54.34 399 PRO A CA 1
ATOM 3133 C C . PRO A 1 399 ? 22.989 -1.463 -11.879 1.00 54.34 399 PRO A C 1
ATOM 3135 O O . PRO A 1 399 ? 21.934 -0.862 -11.679 1.00 54.34 399 PRO A O 1
ATOM 3138 N N . PHE A 1 400 ? 24.157 -0.880 -11.634 1.00 64.00 400 PHE A N 1
ATOM 3139 C CA . PHE A 1 400 ? 24.325 0.370 -10.891 1.00 64.00 400 PHE A CA 1
ATOM 3140 C C . PHE A 1 400 ? 23.819 1.625 -11.626 1.00 64.00 400 PHE A C 1
ATOM 3142 O O . PHE A 1 400 ? 23.499 2.614 -10.973 1.00 64.00 400 PHE A O 1
ATOM 3149 N N . GLY A 1 401 ? 23.664 1.571 -12.952 1.00 69.12 401 GLY A N 1
ATOM 3150 C CA . GLY A 1 401 ? 23.148 2.669 -13.777 1.00 69.12 401 GLY A CA 1
ATOM 3151 C C . GLY A 1 401 ? 24.247 3.590 -14.319 1.00 69.12 401 GLY A C 1
ATOM 3152 O O . GLY A 1 401 ? 25.400 3.180 -14.461 1.00 69.12 401 GLY A O 1
ATOM 3153 N N . TYR A 1 402 ? 23.904 4.838 -14.645 1.00 74.88 402 TYR A N 1
ATOM 3154 C CA . TYR A 1 402 ? 24.853 5.813 -15.200 1.00 74.88 402 TYR A CA 1
ATOM 3155 C C . TYR A 1 402 ? 25.885 6.306 -14.172 1.00 74.88 402 TYR A C 1
ATOM 3157 O O . TYR A 1 402 ? 25.537 6.791 -13.094 1.00 74.88 402 TYR A O 1
ATOM 3165 N N . SER A 1 403 ? 27.173 6.249 -14.526 1.00 79.69 403 SER A N 1
ATOM 3166 C CA . SER A 1 403 ? 28.275 6.570 -13.609 1.00 79.69 403 SER A CA 1
ATOM 3167 C C . SER A 1 403 ? 28.884 7.959 -13.830 1.00 79.69 403 SER A C 1
ATOM 3169 O O . SER A 1 403 ? 29.700 8.151 -14.732 1.00 79.69 403 SER A O 1
ATOM 3171 N N . ARG A 1 404 ? 28.623 8.910 -12.915 1.00 79.88 404 ARG A N 1
ATOM 3172 C CA . ARG A 1 404 ? 29.320 10.223 -12.873 1.00 79.88 404 ARG A CA 1
ATOM 3173 C C . ARG A 1 404 ? 30.834 10.106 -12.593 1.00 79.88 404 ARG A C 1
ATOM 3175 O O . ARG A 1 404 ? 31.560 11.098 -12.660 1.00 79.88 404 ARG A O 1
ATOM 3182 N N . CYS A 1 405 ? 31.327 8.910 -12.248 1.00 79.44 405 CYS A N 1
ATOM 3183 C CA . CYS A 1 405 ? 32.746 8.639 -11.991 1.00 79.44 405 CYS A CA 1
ATOM 3184 C C . CYS A 1 405 ? 33.566 8.244 -13.228 1.00 79.44 405 CYS A C 1
ATOM 3186 O O . CYS A 1 405 ? 34.774 8.036 -13.095 1.00 79.44 405 CYS A O 1
ATOM 3188 N N . ALA A 1 406 ? 32.958 8.134 -14.406 1.00 83.81 406 ALA A N 1
ATOM 3189 C CA . ALA A 1 406 ? 33.678 7.932 -15.657 1.00 83.81 406 ALA A CA 1
ATOM 3190 C C . ALA A 1 406 ? 33.094 8.828 -16.750 1.00 83.81 406 ALA A C 1
ATOM 3192 O O . ALA A 1 406 ? 31.890 9.063 -16.781 1.00 83.81 406 ALA A O 1
ATOM 3193 N N . LEU A 1 407 ? 33.946 9.314 -17.646 1.00 85.88 407 LEU A N 1
ATOM 3194 C CA . LEU A 1 407 ? 33.555 10.042 -18.847 1.00 85.88 407 LEU A CA 1
ATOM 3195 C C . LEU A 1 407 ? 34.173 9.327 -20.046 1.00 85.88 407 LEU A C 1
ATOM 3197 O O . LEU A 1 407 ? 35.398 9.236 -20.144 1.00 85.88 407 LEU A O 1
ATOM 3201 N N . CYS A 1 408 ? 33.321 8.806 -20.920 1.00 86.81 408 CYS A N 1
ATOM 3202 C CA . CYS A 1 408 ? 33.697 8.223 -22.199 1.00 86.81 408 CYS A CA 1
ATOM 3203 C C . CYS A 1 408 ? 33.564 9.277 -23.298 1.00 86.81 408 CYS A C 1
ATOM 3205 O O . CYS A 1 408 ? 32.648 10.095 -23.250 1.00 86.81 408 CYS A O 1
ATOM 3207 N N . THR A 1 409 ? 34.480 9.262 -24.265 1.00 85.00 409 THR A N 1
ATOM 3208 C CA . THR A 1 409 ? 34.496 10.175 -25.415 1.00 85.00 409 THR A CA 1
ATOM 3209 C C . THR A 1 409 ? 34.824 9.388 -26.680 1.00 85.00 409 THR A C 1
ATOM 3211 O O . THR A 1 409 ? 35.789 8.622 -26.688 1.00 85.00 409 THR A O 1
ATOM 3214 N N . CYS A 1 410 ? 34.058 9.594 -27.752 1.00 84.12 410 CYS A N 1
ATOM 3215 C CA . CYS A 1 410 ? 34.352 9.032 -29.070 1.00 84.12 410 CYS A CA 1
ATOM 3216 C C . CYS A 1 410 ? 35.374 9.917 -29.804 1.00 84.12 410 CYS A C 1
ATOM 3218 O O . CYS A 1 410 ? 35.098 11.079 -30.115 1.00 84.12 410 CYS A O 1
ATOM 3220 N N . LEU A 1 411 ? 36.574 9.394 -30.066 1.00 80.56 411 LEU A N 1
ATOM 3221 C CA . LEU A 1 411 ? 37.674 10.159 -30.653 1.00 80.56 411 LEU A CA 1
ATOM 3222 C C . LEU A 1 411 ? 37.497 10.331 -32.169 1.00 80.56 411 LEU A C 1
ATOM 3224 O O . LEU A 1 411 ? 37.617 9.367 -32.922 1.00 80.56 411 LEU A O 1
ATOM 3228 N N . HIS A 1 412 ? 37.305 11.574 -32.630 1.00 68.50 412 HIS A N 1
ATOM 3229 C CA . HIS A 1 412 ? 37.185 11.920 -34.059 1.00 68.50 412 HIS A CA 1
ATOM 3230 C C . HIS A 1 412 ? 38.303 11.330 -34.942 1.00 68.50 412 HIS A C 1
ATOM 3232 O O . HIS A 1 412 ? 38.063 10.945 -36.085 1.00 68.50 412 HIS A O 1
ATOM 3238 N N . SER A 1 413 ? 39.533 11.283 -34.421 1.00 66.50 413 SER A N 1
ATOM 3239 C CA . SER A 1 413 ? 40.735 10.889 -35.161 1.00 66.50 413 SER A CA 1
ATOM 3240 C C . SER A 1 413 ? 40.874 9.378 -35.356 1.00 66.50 413 SER A C 1
ATOM 3242 O O . SER A 1 413 ? 41.281 8.955 -36.437 1.00 66.50 413 SER A O 1
ATOM 3244 N N . THR A 1 414 ? 40.534 8.564 -34.348 1.00 72.25 414 THR A N 1
ATOM 3245 C CA . THR A 1 414 ? 40.719 7.099 -34.384 1.00 72.25 414 THR A CA 1
ATOM 3246 C C . THR A 1 414 ? 39.418 6.307 -34.511 1.00 72.25 414 THR A C 1
ATOM 3248 O O . THR A 1 414 ? 39.459 5.151 -34.912 1.00 72.25 414 THR A O 1
ATOM 3251 N N . SER A 1 415 ? 38.257 6.924 -34.249 1.00 72.56 415 SER A N 1
ATOM 3252 C CA . SER A 1 415 ? 36.956 6.237 -34.100 1.00 72.56 415 SER A CA 1
ATOM 3253 C C . SER A 1 415 ? 36.921 5.214 -32.951 1.00 72.56 415 SER A C 1
ATOM 3255 O O . SER A 1 415 ? 36.095 4.303 -32.939 1.00 72.56 415 SER A O 1
ATOM 3257 N N . GLU A 1 416 ? 37.797 5.387 -31.958 1.00 78.06 416 GLU A N 1
ATOM 3258 C CA . GLU A 1 416 ? 37.819 4.609 -30.718 1.00 78.06 416 GLU A CA 1
ATOM 3259 C C . GLU A 1 416 ? 37.147 5.378 -29.571 1.00 78.06 416 GLU A C 1
ATOM 3261 O O . GLU A 1 416 ? 37.166 6.612 -29.521 1.00 78.06 416 GLU A O 1
ATOM 3266 N N . VAL A 1 417 ? 36.590 4.644 -28.606 1.00 84.12 417 VAL A N 1
ATOM 3267 C CA . VAL A 1 417 ? 36.053 5.225 -27.369 1.00 84.12 417 VAL A CA 1
ATOM 3268 C C . VAL A 1 417 ? 37.127 5.230 -26.288 1.00 84.12 417 VAL A C 1
ATOM 3270 O O . VAL A 1 417 ? 37.618 4.178 -25.881 1.00 84.12 417 VAL A O 1
ATOM 3273 N N . MET A 1 418 ? 37.439 6.411 -25.760 1.00 83.56 418 MET A N 1
ATOM 3274 C CA . MET A 1 418 ? 38.344 6.576 -24.625 1.00 83.56 418 MET A CA 1
ATOM 3275 C C . MET A 1 418 ? 37.551 6.936 -23.364 1.00 83.56 418 MET A C 1
ATOM 3277 O O . MET A 1 418 ? 36.986 8.025 -23.270 1.00 83.56 418 MET A O 1
ATOM 3281 N N . CYS A 1 419 ? 37.535 6.041 -22.373 1.00 85.94 419 CYS A N 1
ATOM 3282 C CA . CYS A 1 419 ? 36.893 6.272 -21.076 1.00 85.94 419 CYS A CA 1
ATOM 3283 C C . CYS A 1 419 ? 37.919 6.629 -19.994 1.00 85.94 419 CYS A C 1
ATOM 3285 O O . CYS A 1 419 ? 38.767 5.814 -19.632 1.00 85.94 419 CYS A O 1
ATOM 3287 N N . ARG A 1 420 ? 37.810 7.838 -19.430 1.00 83.62 420 ARG A N 1
ATOM 3288 C CA . ARG A 1 420 ? 38.640 8.319 -18.312 1.00 83.62 420 ARG A CA 1
ATOM 3289 C C . ARG A 1 420 ? 37.850 8.352 -17.004 1.00 83.62 420 ARG A C 1
ATOM 3291 O O . ARG A 1 420 ? 36.683 8.738 -16.983 1.00 83.62 420 ARG A O 1
ATOM 3298 N N . LYS A 1 421 ? 38.489 7.970 -15.895 1.00 80.31 421 LYS A N 1
ATOM 3299 C CA . LYS A 1 421 ? 37.901 8.055 -14.549 1.00 80.31 421 LYS A CA 1
ATOM 3300 C C . LYS A 1 421 ? 37.947 9.497 -14.037 1.00 80.31 421 LYS A C 1
ATOM 3302 O O . LYS A 1 421 ? 38.993 10.136 -14.108 1.00 80.31 421 LYS A O 1
ATOM 3307 N N . THR A 1 422 ? 36.844 9.987 -13.477 1.00 81.62 422 THR A N 1
ATOM 3308 C CA . THR A 1 422 ? 36.754 11.322 -12.867 1.00 81.62 422 THR A CA 1
ATOM 3309 C C . THR A 1 422 ? 37.694 11.416 -11.660 1.00 81.62 422 THR A C 1
ATOM 3311 O O . THR A 1 422 ? 37.514 10.717 -10.660 1.00 81.62 422 THR A O 1
ATOM 3314 N N . THR A 1 423 ? 38.707 12.281 -11.736 1.00 80.00 423 THR A N 1
ATOM 3315 C CA . THR A 1 423 ? 39.651 12.546 -10.641 1.00 80.00 423 THR A CA 1
ATOM 3316 C C . THR A 1 423 ? 39.056 13.549 -9.658 1.00 80.00 423 THR A C 1
ATOM 3318 O O . THR A 1 423 ? 38.970 14.739 -9.954 1.00 80.00 423 THR A O 1
ATOM 3321 N N . CYS A 1 424 ? 38.648 13.079 -8.482 1.00 79.12 424 CYS A N 1
ATOM 3322 C CA . CYS A 1 424 ? 38.095 13.945 -7.443 1.00 79.12 424 CYS A CA 1
ATOM 3323 C C . CYS A 1 424 ? 39.188 14.648 -6.622 1.00 79.12 424 CYS A C 1
ATOM 3325 O O . CYS A 1 424 ? 40.149 13.983 -6.224 1.00 79.12 424 CYS A O 1
ATOM 3327 N N . PRO A 1 425 ? 39.023 15.940 -6.275 1.00 83.62 425 PRO A N 1
ATOM 3328 C CA . PRO A 1 425 ? 39.862 16.581 -5.268 1.00 83.62 425 PRO A CA 1
ATOM 3329 C C . PRO A 1 425 ? 39.663 15.892 -3.910 1.00 83.62 425 PRO A C 1
ATOM 3331 O O . PRO A 1 425 ? 38.544 15.538 -3.534 1.00 83.62 425 PRO A O 1
ATOM 3334 N N . THR A 1 426 ? 40.747 15.685 -3.164 1.00 76.25 426 THR A N 1
ATOM 3335 C CA . THR A 1 426 ? 40.710 15.041 -1.843 1.00 76.25 426 THR A CA 1
ATOM 3336 C C . THR A 1 426 ? 40.143 16.002 -0.790 1.00 76.25 426 THR A C 1
ATOM 3338 O O . THR A 1 426 ? 40.777 17.028 -0.537 1.00 76.25 426 THR A O 1
ATOM 3341 N N . PRO A 1 427 ? 39.004 15.705 -0.132 1.00 79.00 427 PRO A N 1
ATOM 3342 C CA . PRO A 1 427 ? 38.414 16.635 0.830 1.00 79.00 427 PRO A CA 1
ATOM 3343 C C . PRO A 1 427 ? 39.268 16.767 2.094 1.00 79.00 427 PRO A C 1
ATOM 3345 O O . PRO A 1 427 ? 39.701 15.757 2.654 1.00 79.00 427 PRO A O 1
ATOM 3348 N N . ALA A 1 428 ? 39.458 17.997 2.578 1.00 83.00 428 ALA A N 1
ATOM 3349 C CA . ALA A 1 428 ? 40.302 18.294 3.740 1.00 83.00 428 ALA A CA 1
ATOM 3350 C C . ALA A 1 428 ? 39.788 17.689 5.065 1.00 83.00 428 ALA A C 1
ATOM 3352 O O . ALA A 1 428 ? 40.564 17.491 5.996 1.00 83.00 428 ALA A O 1
ATOM 3353 N N . CYS A 1 429 ? 38.498 17.353 5.157 1.00 80.81 429 CYS A N 1
ATOM 3354 C CA . CYS A 1 429 ? 37.927 16.668 6.315 1.00 80.81 429 CYS A CA 1
ATOM 3355 C C . CYS A 1 429 ? 38.303 15.169 6.372 1.00 80.81 429 CYS A C 1
ATOM 3357 O O . CYS A 1 429 ? 38.483 14.532 5.324 1.00 80.81 429 CYS A O 1
ATOM 3359 N N . PRO A 1 430 ? 38.358 14.565 7.577 1.00 79.44 430 PRO A N 1
ATOM 3360 C CA . PRO A 1 430 ? 38.580 13.129 7.752 1.00 79.44 430 PRO A CA 1
ATOM 3361 C C . PRO A 1 430 ? 37.431 12.276 7.168 1.00 79.44 430 PRO A C 1
ATOM 3363 O O . PRO A 1 430 ? 36.313 12.773 7.003 1.00 79.44 430 PRO A O 1
ATOM 3366 N N . PRO A 1 431 ? 37.666 10.983 6.849 1.00 76.19 431 PRO A N 1
ATOM 3367 C CA . PRO A 1 431 ? 36.719 10.158 6.088 1.00 76.19 431 PRO A CA 1
ATOM 3368 C C . PRO A 1 431 ? 35.316 10.019 6.693 1.00 76.19 431 PRO A C 1
ATOM 3370 O O . PRO A 1 431 ? 34.346 9.941 5.950 1.00 76.19 431 PRO A O 1
ATOM 3373 N N . ASN A 1 432 ? 35.190 10.041 8.021 1.00 75.12 432 ASN A N 1
ATOM 3374 C CA . ASN A 1 432 ? 33.915 9.960 8.744 1.00 75.12 432 ASN A CA 1
ATOM 3375 C C . ASN A 1 432 ? 33.010 11.197 8.570 1.00 75.12 432 ASN A C 1
ATOM 3377 O O . ASN A 1 432 ? 31.812 11.114 8.828 1.00 75.12 432 ASN A O 1
ATOM 3381 N N . LEU A 1 433 ? 33.565 12.334 8.135 1.00 78.50 433 LEU A N 1
ATOM 3382 C CA . LEU A 1 433 ? 32.812 13.553 7.814 1.00 78.50 433 LEU A CA 1
ATOM 3383 C C . LEU A 1 433 ? 32.558 13.715 6.308 1.00 78.50 433 LEU A C 1
ATOM 3385 O O . LEU A 1 433 ? 31.927 14.689 5.897 1.00 78.50 433 LEU A O 1
ATOM 3389 N N . ARG A 1 434 ? 33.024 12.776 5.475 1.00 81.69 434 ARG A N 1
ATOM 3390 C CA . ARG A 1 434 ? 32.808 12.798 4.025 1.00 81.69 434 ARG A CA 1
ATOM 3391 C C . ARG A 1 434 ? 31.443 12.202 3.681 1.00 81.69 434 ARG A C 1
ATOM 3393 O O . ARG A 1 434 ? 31.066 11.154 4.197 1.00 81.69 434 ARG A O 1
ATOM 3400 N N . TYR A 1 435 ? 30.706 12.859 2.793 1.00 78.94 435 TYR A N 1
ATOM 3401 C CA . TYR A 1 435 ? 29.403 12.402 2.305 1.00 78.94 435 TYR A CA 1
ATOM 3402 C C . TYR A 1 435 ? 29.210 12.764 0.831 1.00 78.94 435 TYR A C 1
ATOM 3404 O O . TYR A 1 435 ? 30.009 13.495 0.254 1.00 78.94 435 TYR A O 1
ATOM 3412 N N . ARG A 1 436 ? 28.153 12.249 0.209 1.00 75.44 436 ARG A N 1
ATOM 3413 C CA . ARG A 1 436 ? 27.680 12.674 -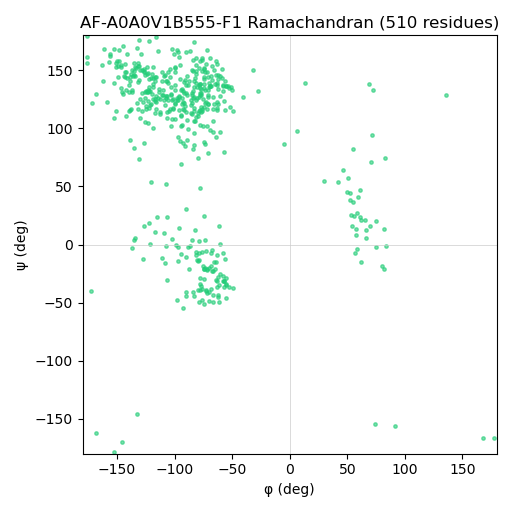1.113 1.00 75.44 436 ARG A CA 1
ATOM 3414 C C . ARG A 1 436 ? 26.247 13.167 -0.952 1.00 75.44 436 ARG A C 1
ATOM 3416 O O . ARG A 1 436 ? 25.513 12.600 -0.146 1.00 75.44 436 ARG A O 1
ATOM 3423 N N . GLU A 1 437 ? 25.867 14.206 -1.686 1.00 67.19 437 GLU A N 1
ATOM 3424 C CA . GLU A 1 437 ? 24.494 14.730 -1.659 1.00 67.19 437 GLU A CA 1
ATOM 3425 C C . GLU A 1 437 ? 23.540 13.773 -2.383 1.00 67.19 437 GLU A C 1
ATOM 3427 O O . GLU A 1 437 ? 22.456 13.494 -1.881 1.00 67.19 437 GLU A O 1
ATOM 3432 N N . ASN A 1 438 ? 23.982 13.187 -3.501 1.00 65.56 438 ASN A N 1
ATOM 3433 C CA . ASN A 1 438 ? 23.272 12.143 -4.233 1.00 65.56 438 ASN A CA 1
ATOM 3434 C C . ASN A 1 438 ? 24.124 10.866 -4.298 1.00 65.56 438 ASN A C 1
ATOM 3436 O O . ASN A 1 438 ? 25.345 10.926 -4.446 1.00 65.56 438 ASN A O 1
ATOM 3440 N N . ALA A 1 439 ? 23.491 9.688 -4.279 1.00 59.62 439 ALA A N 1
ATOM 3441 C CA . ALA A 1 439 ? 24.200 8.403 -4.368 1.00 59.62 439 ALA A CA 1
ATOM 3442 C C . ALA A 1 439 ? 25.071 8.267 -5.641 1.00 59.62 439 ALA A C 1
ATOM 3444 O O . ALA A 1 439 ? 26.129 7.635 -5.604 1.00 59.62 439 ALA A O 1
ATOM 3445 N N . LEU A 1 440 ? 24.641 8.907 -6.736 1.00 62.41 440 LEU A N 1
ATOM 3446 C CA . LEU A 1 440 ? 25.303 8.914 -8.045 1.00 62.41 440 LEU A CA 1
ATOM 3447 C C . LEU A 1 440 ? 26.462 9.922 -8.166 1.00 62.41 440 LEU A C 1
ATOM 3449 O O . LEU A 1 440 ? 27.176 9.891 -9.167 1.00 62.41 440 LEU A O 1
ATOM 3453 N N . ASP A 1 441 ? 26.672 10.823 -7.199 1.00 74.38 441 ASP A N 1
ATOM 3454 C CA . ASP A 1 441 ? 27.760 11.808 -7.270 1.00 74.38 441 ASP A CA 1
ATOM 3455 C C . ASP A 1 441 ? 29.125 11.136 -7.126 1.00 74.38 441 ASP A C 1
ATOM 3457 O O . ASP A 1 441 ? 29.320 10.290 -6.258 1.00 74.38 441 ASP A O 1
ATOM 3461 N N . CYS A 1 442 ? 30.113 11.522 -7.940 1.00 82.12 442 CYS A N 1
ATOM 3462 C CA . CYS A 1 442 ? 31.425 10.887 -7.829 1.00 82.12 442 CYS A CA 1
ATOM 3463 C C . CYS A 1 442 ? 32.220 11.380 -6.612 1.00 82.12 442 CYS A C 1
ATOM 3465 O O . CYS A 1 442 ? 32.768 10.580 -5.844 1.00 82.12 442 CYS A O 1
ATOM 3467 N N . CYS A 1 443 ? 32.282 12.697 -6.419 1.00 83.81 443 CYS A N 1
ATOM 3468 C CA . CYS A 1 443 ? 33.203 13.311 -5.471 1.00 83.81 443 CYS A CA 1
ATOM 3469 C C . CYS A 1 443 ? 32.515 13.612 -4.132 1.00 83.81 443 CYS A C 1
ATOM 3471 O O . CYS A 1 443 ? 31.490 14.292 -4.122 1.00 83.81 443 CYS A O 1
ATOM 3473 N N . PRO A 1 444 ? 33.046 13.114 -3.000 1.00 81.50 444 PRO A N 1
ATOM 3474 C CA . PRO A 1 444 ? 32.465 13.392 -1.698 1.00 81.50 444 PRO A CA 1
ATOM 3475 C C . PRO A 1 444 ? 32.766 14.824 -1.233 1.00 81.50 444 PRO A C 1
ATOM 3477 O O . PRO A 1 444 ? 33.873 15.328 -1.411 1.00 81.50 444 PRO A O 1
ATOM 3480 N N . LYS A 1 445 ? 31.786 15.443 -0.576 1.00 83.94 445 LYS A N 1
ATOM 3481 C CA . LYS A 1 445 ? 31.872 16.725 0.132 1.00 83.94 445 LYS A CA 1
ATOM 3482 C C 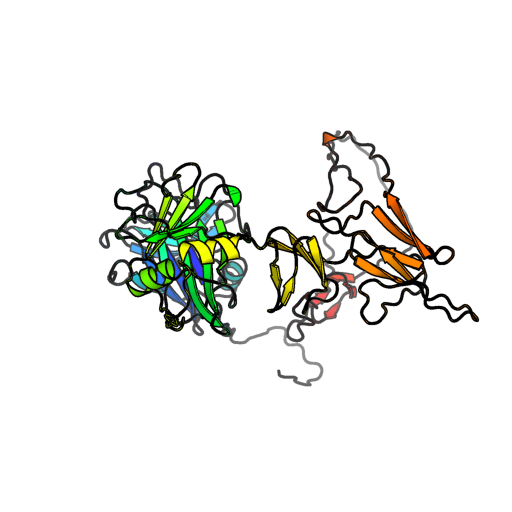. LYS A 1 445 ? 32.111 16.494 1.629 1.00 83.94 445 LYS A C 1
ATOM 3484 O O . LYS A 1 445 ? 31.938 15.381 2.128 1.00 83.94 445 LYS A O 1
ATOM 3489 N N . CYS A 1 446 ? 32.495 17.540 2.354 1.00 83.06 446 CYS A N 1
ATOM 3490 C CA . CYS A 1 446 ? 32.585 17.524 3.815 1.00 83.06 446 CYS A CA 1
ATOM 3491 C C . CYS A 1 446 ? 31.255 17.953 4.438 1.00 83.06 446 CYS A C 1
ATOM 3493 O O . CYS A 1 446 ? 30.656 18.915 3.971 1.00 83.06 446 C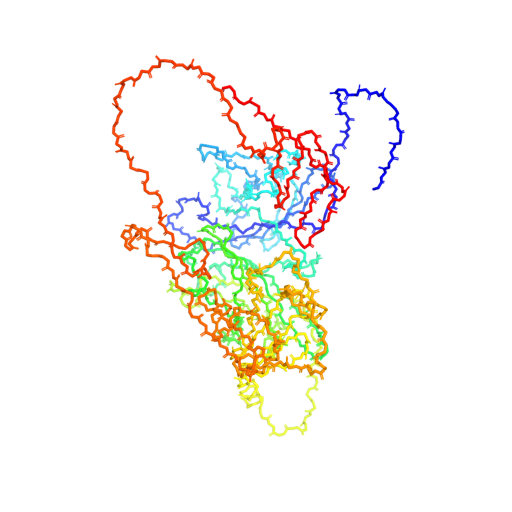YS A O 1
ATOM 3495 N N . LYS A 1 447 ? 30.797 17.264 5.488 1.00 81.94 447 LYS A N 1
ATOM 3496 C CA . LYS A 1 447 ? 29.712 17.763 6.342 1.00 81.94 447 LYS A CA 1
ATOM 3497 C C . LYS A 1 447 ? 30.228 18.938 7.167 1.00 81.94 447 LYS A C 1
ATOM 3499 O O . LYS A 1 447 ? 31.218 18.777 7.883 1.00 81.94 447 LYS A O 1
ATOM 3504 N N . ASP A 1 448 ? 29.534 20.068 7.111 1.00 76.19 448 ASP A N 1
ATOM 3505 C CA . ASP A 1 448 ? 29.861 21.244 7.914 1.00 76.19 448 ASP A CA 1
ATOM 3506 C C . ASP A 1 448 ? 29.565 20.980 9.394 1.00 76.19 448 ASP A C 1
ATOM 3508 O O . ASP A 1 448 ? 28.428 21.053 9.868 1.00 76.19 448 ASP A O 1
ATOM 3512 N N . VAL A 1 449 ? 30.614 20.644 10.144 1.00 56.41 449 VAL A N 1
ATOM 3513 C CA . VAL A 1 449 ? 30.558 20.588 11.603 1.00 56.41 449 VAL A CA 1
ATOM 3514 C C . VAL A 1 449 ? 30.644 22.020 12.112 1.00 56.41 449 VAL A C 1
ATOM 3516 O O . VAL A 1 449 ? 31.725 22.604 12.140 1.00 56.41 449 VAL A O 1
ATOM 3519 N N . VAL A 1 450 ? 29.505 22.579 12.527 1.00 47.56 450 VAL A N 1
ATOM 3520 C CA . VAL A 1 450 ? 29.447 23.884 13.200 1.00 47.56 450 VAL A CA 1
ATOM 3521 C C . VAL A 1 450 ? 30.184 23.780 14.536 1.00 47.56 450 VAL A C 1
ATOM 3523 O O . VAL A 1 450 ? 29.615 23.386 15.557 1.00 47.56 450 VAL A O 1
ATOM 3526 N N . GLN A 1 451 ? 31.475 24.109 14.524 1.00 41.69 451 GLN A N 1
ATOM 3527 C CA . GLN A 1 451 ? 32.274 24.226 15.734 1.00 41.69 451 GLN A CA 1
ATOM 3528 C C . GLN A 1 451 ? 31.761 25.418 16.544 1.00 41.69 451 GLN A C 1
ATOM 3530 O O . GLN A 1 451 ? 31.828 26.564 16.106 1.00 41.69 451 GLN A O 1
ATOM 3535 N N . ARG A 1 452 ? 31.249 25.145 17.747 1.00 47.50 452 ARG A N 1
ATOM 3536 C CA . ARG A 1 452 ? 31.101 26.180 18.769 1.00 47.50 452 ARG A CA 1
ATOM 3537 C C . ARG A 1 452 ? 32.484 26.474 19.339 1.00 47.50 452 ARG A C 1
ATOM 3539 O O . ARG A 1 452 ? 32.969 25.714 20.170 1.00 47.50 452 ARG A O 1
ATOM 3546 N N . THR A 1 453 ? 33.077 27.576 18.908 1.00 33.59 453 THR A N 1
ATOM 3547 C CA . THR A 1 453 ? 34.171 28.247 19.619 1.00 33.59 453 THR A CA 1
ATOM 3548 C C . THR A 1 453 ? 33.711 29.636 20.042 1.00 33.59 453 THR A C 1
ATOM 3550 O O . THR A 1 453 ? 32.872 30.249 19.383 1.00 33.59 453 THR A O 1
ATOM 3553 N N . GLU A 1 454 ? 34.183 30.050 21.211 1.00 34.78 454 GLU A N 1
ATOM 3554 C CA . GLU A 1 454 ? 33.564 31.052 22.081 1.00 34.78 454 GLU A CA 1
ATOM 3555 C C . GLU A 1 454 ? 33.656 32.502 21.571 1.00 34.78 454 GLU A C 1
ATOM 3557 O O . GLU A 1 454 ? 34.366 32.817 20.619 1.00 34.78 454 GLU A O 1
ATOM 3562 N N . ILE A 1 455 ? 32.881 33.384 22.209 1.00 39.69 455 ILE A N 1
ATOM 3563 C CA . ILE A 1 455 ? 32.743 34.801 21.854 1.00 39.69 455 ILE A CA 1
ATOM 3564 C C . ILE A 1 455 ? 33.715 35.643 22.683 1.00 39.69 455 ILE A C 1
ATOM 3566 O O . ILE A 1 455 ? 33.681 35.570 23.912 1.00 39.69 455 ILE A O 1
ATOM 3570 N N . THR A 1 456 ? 34.443 36.552 22.030 1.00 30.55 456 THR A N 1
ATOM 3571 C CA . THR A 1 456 ? 34.988 37.743 22.697 1.00 30.55 456 THR A CA 1
ATOM 3572 C C . THR A 1 456 ? 34.863 38.994 21.826 1.00 30.55 456 THR A C 1
ATOM 3574 O O . THR A 1 456 ? 35.443 39.104 20.752 1.00 30.55 456 THR A O 1
ATOM 3577 N N . GLU A 1 457 ? 34.067 39.924 22.346 1.00 31.55 457 GLU A N 1
ATOM 3578 C CA . GLU A 1 457 ? 34.006 41.370 22.091 1.00 31.55 457 GLU A CA 1
ATOM 3579 C C . GLU A 1 457 ? 35.348 42.053 21.730 1.00 31.55 457 GLU A C 1
ATOM 3581 O O . GLU A 1 457 ? 36.392 41.652 22.236 1.00 31.55 457 GLU A O 1
ATOM 3586 N N . GLN A 1 458 ? 35.420 43.137 20.937 1.00 30.44 458 GLN A N 1
ATOM 3587 C CA . GLN A 1 458 ? 34.412 44.006 20.269 1.00 30.44 458 GLN A CA 1
ATOM 3588 C C . GLN A 1 458 ? 34.847 44.208 18.770 1.00 30.44 458 GLN A C 1
ATOM 3590 O O . GLN A 1 458 ? 35.361 43.246 18.214 1.00 30.44 458 GLN A O 1
ATOM 3595 N N . VAL A 1 459 ? 34.703 45.276 17.954 1.00 27.53 459 VAL A N 1
ATOM 3596 C CA . VAL A 1 459 ? 34.357 46.724 18.023 1.00 27.53 459 VAL A CA 1
ATOM 3597 C C . VAL A 1 459 ? 33.721 47.147 16.663 1.00 27.53 459 VAL A C 1
ATOM 3599 O O . VAL A 1 459 ? 33.790 46.402 15.690 1.00 27.53 459 VAL A O 1
ATOM 3602 N N . MET A 1 460 ? 33.109 48.337 16.568 1.00 30.81 460 MET A N 1
ATOM 3603 C CA . MET A 1 460 ? 32.508 48.956 15.358 1.00 30.81 460 MET A CA 1
ATOM 3604 C C . MET A 1 460 ? 32.979 50.431 15.213 1.00 30.81 460 MET A C 1
ATOM 3606 O O . MET A 1 460 ? 33.340 50.990 16.252 1.00 30.81 460 MET A O 1
ATOM 3610 N N . PRO A 1 461 ? 32.998 51.094 14.019 1.00 30.67 461 PRO A N 1
ATOM 3611 C CA . PRO A 1 461 ? 31.856 51.227 13.090 1.00 30.67 461 PRO A CA 1
ATOM 3612 C C . PRO A 1 461 ? 32.166 51.252 11.565 1.00 30.67 461 PRO A C 1
ATOM 3614 O O . PRO A 1 461 ? 33.268 50.953 11.119 1.00 30.67 461 PRO A O 1
ATOM 3617 N N . VAL A 1 462 ? 31.137 51.578 10.767 1.00 32.06 462 VAL A N 1
ATOM 3618 C CA . VAL A 1 462 ? 31.031 51.425 9.299 1.00 32.06 462 VAL A CA 1
ATOM 3619 C C . VAL A 1 462 ? 31.190 52.746 8.530 1.00 32.06 462 VAL A C 1
ATOM 3621 O O . VAL A 1 462 ? 30.575 53.739 8.912 1.00 32.06 462 VAL A O 1
ATOM 3624 N N . THR A 1 463 ? 31.829 52.701 7.351 1.00 26.45 463 THR A N 1
ATOM 3625 C CA . THR A 1 463 ? 31.541 53.594 6.203 1.00 26.45 463 THR A CA 1
ATOM 3626 C C . THR A 1 463 ? 31.748 52.888 4.845 1.00 26.45 463 THR A C 1
ATOM 3628 O O . THR A 1 463 ? 32.736 52.192 4.657 1.00 26.45 463 THR A O 1
ATOM 3631 N N . SER A 1 464 ? 30.780 53.074 3.927 1.00 30.00 464 SER A N 1
ATOM 3632 C CA . SER A 1 464 ? 30.827 53.081 2.432 1.00 30.00 464 SER A CA 1
ATOM 3633 C C . SER A 1 464 ? 32.069 52.544 1.669 1.00 30.00 464 SER A C 1
ATOM 3635 O O . SER A 1 464 ? 33.181 52.956 1.975 1.00 30.00 464 SER A O 1
ATOM 3637 N N . SER A 1 465 ? 31.963 51.800 0.547 1.00 31.08 465 SER A N 1
ATOM 3638 C CA . SER A 1 465 ? 30.801 51.526 -0.347 1.00 31.08 465 SER A CA 1
ATOM 3639 C C . SER A 1 465 ? 31.104 50.531 -1.500 1.00 31.08 465 SER A C 1
ATOM 3641 O O . SER A 1 465 ? 32.249 50.460 -1.932 1.00 31.08 465 SER A O 1
ATOM 3643 N N . SER A 1 466 ? 30.041 49.942 -2.088 1.00 33.66 466 SER A N 1
ATOM 3644 C CA . SER A 1 466 ? 29.957 49.233 -3.402 1.00 33.66 466 SER A CA 1
ATOM 3645 C C . SER A 1 466 ? 30.635 47.844 -3.493 1.00 33.66 466 SER A C 1
ATOM 3647 O O . SER A 1 466 ? 31.706 47.654 -2.936 1.00 33.66 466 SER A O 1
ATOM 3649 N N . LEU A 1 467 ? 30.034 46.763 -4.035 1.00 32.47 467 LEU A N 1
ATOM 3650 C CA . LEU A 1 467 ? 29.306 46.519 -5.315 1.00 32.47 467 LEU A CA 1
ATOM 3651 C C . LEU A 1 467 ? 30.248 46.580 -6.541 1.00 32.47 467 LEU A C 1
ATOM 3653 O O . LEU A 1 467 ? 31.126 47.432 -6.571 1.00 32.47 467 LEU A O 1
ATOM 3657 N N . GLN A 1 468 ? 30.170 45.705 -7.557 1.00 39.81 468 GLN A N 1
ATOM 3658 C CA . GLN A 1 468 ? 29.063 44.864 -8.072 1.00 39.81 468 GLN A CA 1
ATOM 3659 C C . GLN A 1 468 ? 29.468 43.365 -8.282 1.00 39.81 468 GLN A C 1
ATOM 3661 O O . GLN A 1 468 ? 30.629 43.015 -8.105 1.00 39.81 468 GLN A O 1
ATOM 3666 N N . GLY A 1 469 ? 28.566 42.443 -8.665 1.00 31.64 469 GLY A N 1
ATOM 3667 C CA . GLY A 1 469 ? 27.160 42.689 -9.013 1.00 31.64 469 GLY A CA 1
ATOM 3668 C C . GLY A 1 469 ? 26.258 41.490 -9.336 1.00 31.64 469 GLY A C 1
ATOM 3669 O O . GLY A 1 469 ? 26.659 40.332 -9.323 1.00 31.64 469 GLY A O 1
ATOM 3670 N N . ASP A 1 470 ? 25.013 41.868 -9.624 1.00 34.03 470 ASP A N 1
ATOM 3671 C CA . ASP A 1 470 ? 23.950 41.164 -10.348 1.00 34.03 470 ASP A CA 1
ATOM 3672 C C . ASP A 1 470 ? 23.430 39.823 -9.807 1.00 34.03 470 ASP A C 1
ATOM 3674 O O . ASP A 1 470 ? 23.036 38.919 -10.540 1.00 34.03 470 ASP A O 1
ATOM 3678 N N . ALA A 1 471 ? 23.168 39.820 -8.500 1.00 35.50 471 ALA A N 1
ATOM 3679 C CA . ALA A 1 471 ? 21.786 39.556 -8.101 1.00 35.50 471 ALA A CA 1
ATOM 3680 C C . ALA A 1 471 ? 20.962 40.841 -8.313 1.00 35.50 471 ALA A C 1
ATOM 3682 O O . ALA A 1 471 ? 21.223 41.845 -7.648 1.00 35.50 471 ALA A O 1
ATOM 3683 N N . SER A 1 472 ? 19.972 40.840 -9.214 1.00 40.47 472 SER A N 1
ATOM 3684 C CA . SER A 1 472 ? 19.054 41.981 -9.359 1.00 40.47 472 SER A CA 1
ATOM 3685 C C . SER A 1 472 ? 18.253 42.167 -8.056 1.00 40.47 472 SER A C 1
ATOM 3687 O O . SER A 1 472 ? 17.509 41.246 -7.686 1.00 40.47 472 SER A O 1
ATOM 3689 N N . PRO A 1 473 ? 18.375 43.310 -7.344 1.00 51.44 473 PRO A N 1
ATOM 3690 C CA . PRO A 1 473 ? 17.698 43.510 -6.066 1.00 51.44 473 PRO A CA 1
ATOM 3691 C C . PRO A 1 473 ? 16.184 43.483 -6.255 1.00 51.44 473 PRO A C 1
ATOM 3693 O O . PRO A 1 473 ? 15.635 44.249 -7.044 1.00 51.44 473 PRO A O 1
ATOM 3696 N N . GLY A 1 474 ? 15.512 42.584 -5.539 1.00 54.66 474 GLY A N 1
ATOM 3697 C CA . GLY A 1 474 ? 14.128 42.247 -5.847 1.00 54.66 474 GLY A CA 1
ATOM 3698 C C . GLY A 1 474 ? 14.035 41.217 -6.975 1.00 54.66 474 GLY A C 1
ATOM 3699 O O . GLY A 1 474 ? 13.647 41.528 -8.100 1.00 54.66 474 GLY A O 1
ATOM 3700 N N . SER A 1 475 ? 14.346 39.964 -6.656 1.00 55.06 475 SER A N 1
ATOM 3701 C CA . SER A 1 475 ? 14.018 38.803 -7.485 1.00 55.06 475 SER A CA 1
ATOM 3702 C C . SER A 1 475 ? 13.827 37.560 -6.608 1.00 55.06 475 SER A C 1
ATOM 3704 O O . SER A 1 475 ? 14.361 37.474 -5.502 1.00 55.06 475 SER A O 1
ATOM 3706 N N . CYS A 1 476 ? 13.017 36.615 -7.079 1.00 64.81 476 CYS A N 1
ATOM 3707 C CA . CYS A 1 476 ? 12.679 35.369 -6.401 1.00 64.81 476 CYS A CA 1
ATOM 3708 C C . CYS A 1 476 ? 13.053 34.187 -7.292 1.00 64.81 476 CYS A C 1
ATOM 3710 O O . CYS A 1 476 ? 12.726 34.176 -8.480 1.00 64.81 476 CYS A O 1
ATOM 3712 N N . PHE A 1 477 ? 13.669 33.166 -6.705 1.00 60.72 477 PHE A N 1
ATOM 3713 C CA . PHE A 1 477 ? 13.979 31.916 -7.387 1.00 60.72 477 PHE A CA 1
ATOM 3714 C C . PHE A 1 477 ? 12.884 30.877 -7.111 1.00 60.72 477 PHE A C 1
ATOM 3716 O O . PHE A 1 477 ? 12.545 30.625 -5.954 1.00 60.72 477 PHE A O 1
ATOM 3723 N N . PHE A 1 478 ? 12.313 30.279 -8.157 1.00 56.09 478 PHE A N 1
ATOM 3724 C CA . PHE A 1 478 ? 11.303 29.227 -8.038 1.00 56.09 478 PHE A CA 1
ATOM 3725 C C . PHE A 1 478 ? 11.459 28.187 -9.153 1.00 56.09 478 PHE A C 1
ATOM 3727 O O . PHE A 1 478 ? 11.530 28.534 -10.326 1.00 56.09 478 PHE A O 1
ATOM 3734 N N . ASN A 1 479 ? 11.501 26.906 -8.776 1.00 55.50 479 ASN A N 1
ATOM 3735 C CA . ASN A 1 479 ? 11.619 25.747 -9.672 1.00 55.50 479 ASN A CA 1
ATOM 3736 C C . ASN A 1 479 ? 12.625 25.935 -10.836 1.00 55.50 479 ASN A C 1
ATOM 3738 O O . ASN A 1 479 ? 12.285 25.780 -12.008 1.00 55.50 479 ASN A O 1
ATOM 3742 N N . ASN A 1 480 ? 13.863 26.303 -10.488 1.00 53.44 480 ASN A N 1
ATOM 3743 C CA . ASN A 1 480 ? 14.978 26.611 -11.395 1.00 53.44 480 ASN A CA 1
ATOM 3744 C C . ASN A 1 480 ? 14.791 27.805 -12.354 1.00 53.44 480 ASN A C 1
ATOM 3746 O O . ASN A 1 480 ? 15.525 27.919 -13.335 1.00 53.44 480 ASN A O 1
ATOM 3750 N N . GLN A 1 481 ? 13.881 28.741 -12.061 1.00 58.19 481 GLN A N 1
ATOM 3751 C CA . GLN A 1 481 ? 13.775 30.018 -12.775 1.00 58.19 481 GLN A CA 1
ATOM 3752 C C . GLN A 1 481 ? 13.821 31.225 -11.825 1.00 58.19 481 GLN A C 1
ATOM 3754 O O . GLN A 1 481 ? 13.343 31.175 -10.691 1.00 58.19 481 GLN A O 1
ATOM 3759 N N . TRP A 1 482 ? 14.422 32.319 -12.301 1.00 64.44 482 TRP A N 1
ATOM 3760 C CA . TRP A 1 482 ? 14.446 33.614 -11.619 1.00 64.44 482 TRP A CA 1
ATOM 3761 C C . TRP A 1 482 ? 13.293 34.493 -12.112 1.00 64.44 482 TRP A C 1
ATOM 3763 O O . TRP A 1 482 ? 13.071 34.631 -13.314 1.00 64.44 482 TRP A O 1
ATOM 3773 N N . HIS A 1 483 ? 12.583 35.119 -11.177 1.00 69.94 483 HIS A N 1
ATOM 3774 C CA . HIS A 1 483 ? 11.438 35.986 -11.439 1.00 69.94 483 HIS A CA 1
ATOM 3775 C C . HIS A 1 483 ? 11.635 37.330 -10.727 1.00 69.94 483 HIS A C 1
ATOM 3777 O O . HIS A 1 483 ? 11.960 37.360 -9.544 1.00 69.94 483 HIS A O 1
ATOM 3783 N N . GLN A 1 484 ? 11.455 38.451 -11.427 1.00 68.44 484 GLN A N 1
ATOM 3784 C CA . GLN A 1 484 ? 11.679 39.801 -10.881 1.00 68.44 484 GLN A CA 1
ATOM 3785 C C . GLN A 1 484 ? 10.654 40.164 -9.789 1.00 68.44 484 GLN A C 1
ATOM 3787 O O . GLN A 1 484 ? 9.533 39.651 -9.799 1.00 68.44 484 GLN A O 1
ATOM 3792 N N . ASP A 1 485 ? 10.993 41.058 -8.858 1.00 67.44 485 ASP A N 1
ATOM 3793 C CA . ASP A 1 485 ? 10.074 41.503 -7.802 1.00 67.44 485 ASP A CA 1
ATOM 3794 C C . ASP A 1 485 ? 8.771 42.086 -8.366 1.00 67.44 485 ASP A C 1
ATOM 3796 O O . ASP A 1 485 ? 8.739 42.749 -9.401 1.00 67.44 485 ASP A O 1
ATOM 3800 N N . LYS A 1 486 ? 7.665 41.771 -7.689 1.00 67.38 486 LYS A N 1
ATOM 3801 C CA . LYS A 1 486 ? 6.272 41.998 -8.105 1.00 67.38 486 LYS A CA 1
ATOM 3802 C C . LYS A 1 486 ? 5.849 41.348 -9.432 1.00 67.38 486 LYS A C 1
ATOM 3804 O O . LYS A 1 486 ? 4.654 41.422 -9.733 1.00 67.38 486 LYS A O 1
ATOM 3809 N N . SER A 1 487 ? 6.732 40.681 -10.186 1.00 67.81 487 SER A N 1
ATOM 3810 C CA . SER A 1 487 ? 6.335 39.939 -11.392 1.00 67.81 487 SER A CA 1
ATOM 3811 C C . SER A 1 487 ? 5.373 38.798 -11.051 1.00 67.81 487 SER A C 1
ATOM 3813 O O . SER A 1 487 ? 5.454 38.190 -9.978 1.00 67.81 487 SER A O 1
ATOM 3815 N N . VAL A 1 488 ? 4.437 38.532 -11.964 1.00 69.62 488 VAL A N 1
ATOM 3816 C CA . VAL A 1 488 ? 3.408 37.496 -11.826 1.00 69.62 488 VAL A CA 1
ATOM 3817 C C . VAL A 1 488 ? 3.610 36.463 -12.929 1.00 69.62 488 VAL A C 1
ATOM 3819 O O . VAL A 1 488 ? 3.611 36.810 -14.107 1.00 69.62 488 VAL A O 1
ATOM 3822 N N . PHE A 1 489 ? 3.775 35.198 -12.552 1.00 71.19 489 PHE A N 1
ATOM 3823 C CA . PHE A 1 489 ? 4.080 34.095 -13.462 1.00 71.19 489 PHE A CA 1
ATOM 3824 C C . PHE A 1 489 ? 3.220 32.864 -13.157 1.00 71.19 489 PHE A C 1
ATOM 3826 O O . PHE A 1 489 ? 2.846 32.613 -12.011 1.00 71.19 489 PHE A O 1
ATOM 3833 N N . ALA A 1 490 ? 2.909 32.074 -14.185 1.00 62.47 490 ALA A N 1
ATOM 3834 C CA . ALA A 1 490 ? 2.268 30.775 -14.001 1.00 62.47 490 ALA A CA 1
ATOM 3835 C C . ALA A 1 490 ? 3.347 29.725 -13.680 1.00 62.47 490 ALA A C 1
ATOM 3837 O O . ALA A 1 490 ? 4.217 29.501 -14.531 1.00 62.47 490 ALA A O 1
ATOM 3838 N N . PRO A 1 491 ? 3.335 29.081 -12.495 1.00 55.75 491 PRO A N 1
ATOM 3839 C CA . PRO A 1 491 ? 4.376 28.136 -12.118 1.00 55.75 491 PRO A CA 1
ATOM 3840 C C . PRO A 1 491 ? 4.397 26.954 -13.090 1.00 55.75 491 PRO A C 1
ATOM 3842 O O . PRO A 1 491 ? 3.358 26.386 -13.444 1.00 55.75 491 PRO A O 1
ATOM 3845 N N . LYS A 1 492 ? 5.602 26.595 -13.533 1.00 49.50 492 LYS A N 1
ATOM 3846 C CA . LYS A 1 492 ? 5.848 25.461 -14.422 1.00 49.50 492 LYS A CA 1
ATOM 3847 C C . LYS A 1 492 ? 6.367 24.304 -13.573 1.00 49.50 492 LYS A C 1
ATOM 3849 O O . LYS A 1 492 ? 7.417 24.449 -12.953 1.00 49.50 492 LYS A O 1
ATOM 3854 N N . ILE A 1 493 ? 5.630 23.198 -13.503 1.00 56.03 493 ILE A N 1
ATOM 3855 C CA . ILE A 1 493 ? 5.995 22.013 -12.707 1.00 56.03 493 ILE A CA 1
ATOM 3856 C C . ILE A 1 493 ? 6.342 20.867 -13.663 1.00 56.03 493 ILE A C 1
ATOM 3858 O O . ILE A 1 493 ? 5.707 20.710 -14.709 1.00 56.03 493 ILE A O 1
ATOM 3862 N N . LEU A 1 494 ? 7.370 20.083 -13.326 1.00 38.56 494 LEU A N 1
ATOM 3863 C CA . LEU A 1 494 ? 7.778 18.923 -14.121 1.00 38.56 494 LEU A CA 1
ATOM 3864 C C . LEU A 1 494 ? 6.607 17.926 -14.232 1.00 38.56 494 LEU A C 1
ATOM 3866 O O . LEU A 1 494 ? 5.804 17.810 -13.308 1.00 38.56 494 LEU A O 1
ATOM 3870 N N . HIS A 1 495 ? 6.464 17.270 -15.385 1.00 38.38 495 HIS A N 1
ATOM 3871 C CA . HIS A 1 495 ? 5.337 16.388 -15.754 1.00 38.38 495 HIS A CA 1
ATOM 3872 C C . HIS A 1 495 ? 3.930 17.037 -15.827 1.00 38.38 495 HIS A C 1
ATOM 3874 O O . HIS A 1 495 ? 3.040 16.455 -16.437 1.00 38.38 495 HIS A O 1
ATOM 3880 N N . LEU A 1 496 ? 3.711 18.246 -15.286 1.00 35.22 496 LEU A N 1
ATOM 3881 C CA . LEU A 1 496 ? 2.412 18.954 -15.311 1.00 35.22 496 LEU A CA 1
ATOM 3882 C C . LEU A 1 496 ? 2.388 20.217 -16.196 1.00 35.22 496 LEU A C 1
ATOM 3884 O O . LEU A 1 496 ? 1.321 20.766 -16.473 1.00 35.22 496 LEU A O 1
ATOM 3888 N N . GLY A 1 497 ? 3.546 20.690 -16.659 1.00 43.66 497 GLY A N 1
ATOM 3889 C CA . GLY A 1 497 ? 3.651 21.837 -17.561 1.00 43.66 497 GLY A CA 1
ATOM 3890 C C . GLY A 1 497 ? 3.396 23.184 -16.872 1.00 43.66 497 GLY A C 1
ATOM 3891 O O . GLY A 1 497 ? 3.645 23.351 -15.680 1.00 43.66 497 GLY A O 1
ATOM 3892 N N . SER A 1 498 ? 2.960 24.187 -17.644 1.00 43.56 498 SER A N 1
ATOM 3893 C CA . SER A 1 498 ? 2.651 25.528 -17.119 1.00 43.56 498 SER A CA 1
ATOM 3894 C C . SER A 1 498 ? 1.219 25.575 -16.595 1.00 43.56 4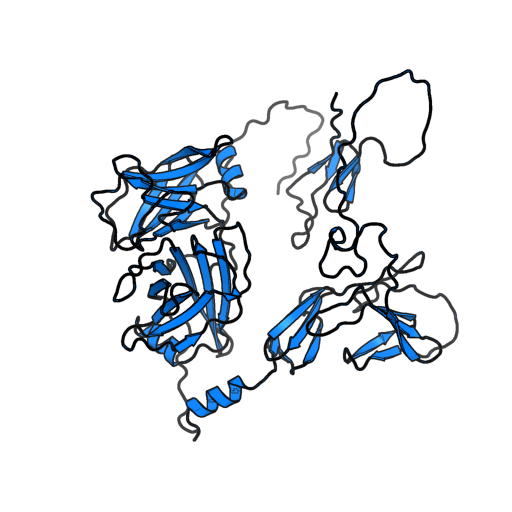98 SER A C 1
ATOM 3896 O O . SER A 1 498 ? 0.260 25.497 -17.368 1.00 43.56 498 SER A O 1
ATOM 3898 N N . LEU A 1 499 ? 1.069 25.734 -15.281 1.00 46.97 499 LEU A N 1
ATOM 3899 C CA . LEU A 1 499 ? -0.226 25.755 -14.608 1.00 46.97 499 LEU A CA 1
ATOM 3900 C C . LEU A 1 499 ? -0.890 27.128 -14.773 1.00 46.97 499 LEU A C 1
ATOM 3902 O O . LEU A 1 499 ? -0.959 27.912 -13.835 1.00 46.97 499 LEU A O 1
ATOM 3906 N N . LYS A 1 500 ? -1.410 27.416 -15.976 1.00 46.34 500 LYS A N 1
ATOM 3907 C CA . LYS A 1 500 ? -2.044 28.699 -16.369 1.00 46.34 500 LYS A CA 1
ATOM 3908 C C . LYS A 1 500 ? -3.247 29.136 -15.506 1.00 46.34 500 LYS A C 1
ATOM 3910 O O . LYS A 1 500 ? -3.773 30.226 -15.700 1.00 46.34 500 LYS A O 1
ATOM 3915 N N . CYS A 1 501 ? -3.711 28.287 -14.591 1.00 44.47 501 CYS A N 1
ATOM 3916 C CA . CYS A 1 501 ? -4.751 28.565 -13.597 1.00 44.47 501 CYS A CA 1
ATOM 3917 C C . CYS A 1 501 ? -4.206 28.967 -12.211 1.00 44.47 501 CYS A C 1
ATOM 3919 O O . CYS A 1 501 ? -4.998 29.261 -11.319 1.00 44.47 501 CYS A O 1
ATOM 3921 N N . ILE A 1 502 ? -2.883 28.981 -12.028 1.00 43.59 502 ILE A N 1
ATOM 3922 C CA . ILE A 1 502 ? -2.184 29.432 -10.823 1.00 43.59 502 ILE A CA 1
ATOM 3923 C C . ILE A 1 502 ? -1.295 30.615 -11.216 1.00 43.59 502 ILE A C 1
ATOM 3925 O O . ILE A 1 502 ? -0.633 30.581 -12.250 1.00 43.59 502 ILE A O 1
ATOM 3929 N N . THR A 1 503 ? -1.256 31.653 -10.386 1.00 59.00 503 THR A N 1
ATOM 3930 C CA . THR A 1 503 ? -0.385 32.818 -10.570 1.00 59.00 503 THR A CA 1
ATOM 3931 C C . THR A 1 503 ? 0.455 33.044 -9.319 1.00 59.00 503 THR A C 1
ATOM 3933 O O . THR A 1 503 ? -0.022 33.518 -8.290 1.00 59.00 503 THR A O 1
ATOM 3936 N N . CYS A 1 504 ? 1.735 32.696 -9.406 1.00 59.44 504 CYS A N 1
ATOM 3937 C CA . CYS A 1 504 ? 2.730 33.047 -8.403 1.00 59.44 504 CYS A CA 1
ATOM 3938 C C . CYS A 1 504 ? 3.139 34.508 -8.601 1.00 59.44 504 CYS A C 1
ATOM 3940 O O . CYS A 1 504 ? 3.352 34.942 -9.732 1.00 59.44 504 CYS A O 1
ATOM 3942 N N . LYS A 1 505 ? 3.277 35.263 -7.509 1.00 68.62 505 LYS A N 1
ATOM 3943 C CA . LYS A 1 505 ? 3.835 36.618 -7.528 1.00 68.62 505 LYS A CA 1
ATOM 3944 C C . LYS A 1 505 ? 5.116 36.640 -6.708 1.00 68.62 505 LYS A C 1
ATOM 3946 O O . LYS A 1 505 ? 5.088 36.256 -5.542 1.00 68.62 505 LYS A O 1
ATOM 3951 N N . CYS A 1 506 ? 6.219 37.091 -7.298 1.00 70.25 506 CYS A N 1
ATOM 3952 C CA . CYS A 1 506 ? 7.426 37.366 -6.524 1.00 70.25 506 CYS A CA 1
ATOM 3953 C C . CYS A 1 506 ? 7.201 38.602 -5.644 1.00 70.25 506 CYS A C 1
ATOM 3955 O O . CYS A 1 506 ? 6.652 39.600 -6.113 1.00 70.25 506 CYS A O 1
ATOM 3957 N N . GLN A 1 507 ? 7.605 38.543 -4.376 1.00 64.00 507 GLN A N 1
ATOM 3958 C CA . GLN A 1 507 ? 7.587 39.699 -3.485 1.00 64.00 507 GLN A CA 1
ATOM 3959 C C . GLN A 1 507 ? 8.665 39.554 -2.409 1.00 64.00 507 GLN A C 1
ATOM 3961 O O . GLN A 1 507 ? 8.532 38.727 -1.507 1.00 64.00 507 GLN A O 1
ATOM 3966 N N . THR A 1 508 ? 9.729 40.355 -2.480 1.00 59.34 508 THR A N 1
ATOM 3967 C CA . THR A 1 508 ? 10.791 40.331 -1.460 1.00 59.34 508 THR A CA 1
ATOM 3968 C C . THR A 1 508 ? 10.352 41.068 -0.194 1.00 59.34 508 THR A C 1
ATOM 3970 O O . THR A 1 508 ? 10.096 42.272 -0.235 1.00 59.34 508 THR A O 1
ATOM 3973 N N . GLN A 1 509 ? 10.283 40.366 0.942 1.00 47.41 509 GLN A N 1
ATOM 3974 C CA . GLN A 1 509 ? 10.119 40.993 2.257 1.00 47.41 509 GLN A CA 1
ATOM 3975 C C . GLN A 1 509 ? 11.482 41.403 2.820 1.00 47.41 509 GLN A C 1
ATOM 3977 O O . GLN A 1 509 ? 12.358 40.561 2.997 1.00 47.41 509 GLN A O 1
ATOM 3982 N N . LEU A 1 510 ? 11.629 42.685 3.153 1.00 42.97 510 LEU A N 1
ATOM 3983 C CA . LEU A 1 510 ? 12.668 43.148 4.068 1.00 42.97 510 LEU A CA 1
ATOM 3984 C C . LEU A 1 510 ? 12.236 42.779 5.492 1.00 42.97 510 LEU A C 1
ATOM 3986 O O . LEU A 1 510 ? 11.216 43.274 5.975 1.00 42.97 510 LEU A O 1
ATOM 3990 N N . LEU A 1 511 ? 12.988 41.886 6.132 1.00 36.22 511 LEU A N 1
ATOM 3991 C CA . LEU A 1 511 ? 12.897 41.646 7.570 1.00 36.22 511 LEU A CA 1
ATOM 3992 C C . LEU A 1 511 ? 13.877 42.592 8.273 1.00 36.22 511 LEU A C 1
ATOM 3994 O O . LEU A 1 511 ? 15.027 42.706 7.847 1.00 36.22 511 LEU A O 1
ATOM 3998 N N . TYR A 1 512 ? 13.367 43.285 9.291 1.00 35.41 512 TYR A N 1
ATOM 3999 C CA . TYR A 1 512 ? 14.123 44.125 10.223 1.00 35.41 512 TYR A CA 1
ATOM 4000 C C . TYR A 1 512 ? 14.788 43.269 11.309 1.00 35.41 512 TYR A C 1
ATOM 4002 O O . TYR A 1 512 ? 14.188 42.223 11.656 1.00 35.41 512 TYR A O 1
#

Secondary structure (DSSP, 8-state):
-------S---S------PPP----EEEEEEETTTTS--SS--S-EEEEEEEE-TTS-EEEEEEESS--GGG--EEEEEEE-TTS-EEEEEEBSS----BTTEEEEEETT---HHHHHHHTTT-EEEEEE-TT--EEEEEE-EEEPTTTSTT-SSPPPEEEBGGGSSS------EEEEEEEEEEETTEEEEEEEEEEES-SS--GGGEEEEEEETTT--EEEE------EEEETTEEEEEEEESS--HHHHHHHHTT-EEEEEEESS-TT-SEEEE------S------S-----HHHHHHHHTT---EEETTEEE-TT-EEE-SS-TTEEEEEETTEEEEEE--PPPP-SSSEEEPTT-SSEEEPP---------EEEETTTTEEEETT-EEPPEETTTEE-TTEEEEE-TTT--EEEEE--PPPPSS-GGGEE-SSTT-SSPEEP-----------------------S-SSEEEETTEEEETT-EEPPEETTTEE-TT--EE-------

Solvent-accessible surface area (backbone atoms only — not comparable to full-atom values): 30638 Å² total; per-residue (Å²): 140,87,86,81,91,79,78,98,76,87,74,95,67,93,83,79,86,88,69,62,78,87,71,91,60,42,30,37,23,53,14,13,46,42,59,92,54,89,60,88,76,44,78,4,39,19,28,36,39,42,40,43,76,48,71,83,27,30,30,40,39,42,37,41,46,47,88,80,66,74,95,49,59,44,34,42,35,34,30,30,75,43,103,78,76,44,78,42,78,63,27,50,38,67,69,67,54,80,55,64,90,40,33,34,56,53,51,25,58,80,35,58,43,76,69,49,48,56,28,50,80,62,50,51,27,32,41,37,33,26,26,76,87,67,48,82,56,32,22,20,53,36,41,80,48,50,76,86,65,46,65,86,78,78,86,81,75,66,30,60,22,15,7,56,62,47,101,64,68,31,72,31,33,32,15,22,38,37,43,70,38,49,41,59,53,96,92,34,36,30,37,37,40,31,34,42,39,31,51,58,82,85,89,47,81,89,53,52,46,43,31,40,24,32,69,88,79,69,48,69,75,47,73,70,66,68,75,59,70,53,74,84,48,105,52,41,42,39,36,40,49,63,36,71,70,57,52,67,72,55,55,48,27,33,77,70,63,31,21,25,43,36,36,20,30,86,91,29,71,95,42,41,29,22,29,60,43,77,66,75,77,61,43,76,83,80,78,74,75,90,86,63,102,66,58,68,80,54,56,55,60,58,64,76,61,58,36,36,22,79,58,92,94,41,78,40,53,55,74,38,65,47,73,44,96,86,41,89,50,30,37,31,31,19,49,72,44,41,77,51,72,44,69,64,56,63,63,86,70,94,62,97,67,60,47,64,48,91,96,50,71,53,52,42,69,79,78,96,74,84,88,75,100,66,98,57,48,17,76,40,86,80,70,75,42,79,40,51,47,67,42,61,38,37,51,67,42,89,91,83,34,59,34,61,43,32,43,32,33,20,36,73,89,78,46,42,74,51,71,45,71,60,85,62,80,81,61,91,58,61,76,92,42,50,43,57,96,46,94,62,53,62,59,55,45,67,61,86,73,83,76,89,72,87,90,78,88,87,88,87,88,88,79,88,81,84,88,85,84,81,75,64,86,51,57,39,80,55,89,95,40,81,40,49,46,69,38,74,44,48,54,61,44,89,101,69,45,67,38,80,91,44,76,50,64,29,71,78,77,87,80,133

Sequence (512 aa):
LMTLAGEQLFPKHFVGLFMPKQSCDVYQAVLSENFNMTTQEPNGTAGYAIIEILKDSAAKYKVKVADFKEEQLYGFTIERETRQNRKRVIAESSSPKEFLNGLTFGTLTHFLNVRNLQLLFREKLMFEMADEDGNSLLRGPIRRVLHNDAVTLTNNLPTLLAGNRFKKRVNTSAAGIAWFATVDVEETCLLYYAVTLSSLPALKSEEITMNLCNRVNEKCLLELKNIKSFNTDLKEIYLYGHVPLAPLAVLNALADEQLYLNVSTLSHPTGEIAGNISIENNCKPRRLQRDSFVAEDQAVNMLMRTNDCIYHEVTYNDGSSWPALHEECTTCSCQRGNIKCDPILCPQADCADPVKQPGECCPVCQMSDSNTSVEKGCFWTADNKWHAAGSSWHPYLPPFGYSRCALCTCLHSTSEVMCRKTTCPTPACPPNLRYRENALDCCPKCKDVVQRTEITEQVMPVTSSSLQGDASPGSCFFNNQWHQDKSVFAPKILHLGSLKCITCKCQTQLLY

Nearest PDB structures (foldseek):
  3qg7-assembly1_H  TM=2.556E-01  e=6.831E-04  Mus musculus
  6l8t-assembly3_C  TM=2.460E-01  e=1.642E-03  Homo sapiens
  3g5x-assembly2_D  TM=2.380E-01  e=2.238E-03  Mus musculus
  5yaw-assembly1_B  TM=4.468E-01  e=2.915E+00  Homo sapiens
  4jv8-assembly1_B  TM=4.360E-01  e=3.232E+00  Homo sapiens

pLDDT: mean 70.46, std 17.32, range [25.78, 95.75]

Foldseek 3Di:
DDDDDDDDDDDPDDDDDPFDDDDPKKKKWKWFQPPVDDDPWFQQKTKMWIWAQDRQRKIKIKIAIDDDDLLFFQFKFKWFADPVRDIDTQWTFDGWDDQPNRITMGMTPPRDDPVSVVCLVVQRMKMFTATPVGDTRIITTIGIDDPVQADPDDDDDWWWKTQCPDPDRAGARKTKTKHWDWDQDPLWTKIWMKMKIFRDPPDDPVFKWKFKAFQPVRGTDDTDDDFPWDCPDPTMTIGIDMDRHDDPVSLVSQVVQRIKMFMAGPVRNSGRIMGGDHDDHPRDDPPDPPPDPDDPVVVVVVVLPQLWEAAPNDIGHAQAKDAHPPDQQWIWHGHRHDIDIDGFDEDDEPDDDFDADPPHRYTHDDDPDDDDPDFQWAQDPNRRDTGGAQDKGQDQDPPVGGAPQKIWHQHPPPRYIDIDGDDEDDEPDDPVQWDDPDPRHDYTDGNDDPDDDDDDDDDDDDDDDDDDDDPPPAWDDDPNDIGGAQDWAQDQDPPPGGNPVDIDGGHDDDDD

Organism: Trichinella spiralis (NCBI:txid6334)

InterPro domains:
  IPR001007 VWFC domain [PF00093] (309-365)
  IPR001007 VWFC domain [PF00093] (382-446)
  IPR001007 VWFC domain [PS01208] (329-365)
  IPR001007 VWFC domain [PS01208] (405-446)
  IPR001007 VWFC domain [PS50184] (307-366)
  IPR001007 VWFC domain [PS50184] (376-447)
  IPR001007 VWFC domain [SM00214] (309-365)
  IPR001007 VWFC domain [SM00214] (378-446)
  IPR010895 CHRD [PF07452] (161-277)
  IPR010895 CHRD [PS50933] (153-282)
  IPR052278 Chordin-like dorsalizing regulators [PTHR46526] (9-507)

Mean predicted aligned error: 20.28 Å

Radius of gyration: 29.65 Å; Cα contacts (8 Å, |Δi|>4): 994; chains: 1; bounding box: 66×87×74 Å